Protein AF-A0A958IQD5-F1 (afdb_monomer_lite)

Sequence (411 aa):
MDSTYNYLHEAATTQFLLLPAELNAGKANRALKASDVPFLVVQSHDAEGTNHYYLFEKFDALEALYEASSDTPLPEVLQLARRAPLKVLDAFTPVAEAPAQCMVLDDGLTIRFYDRSLPPGDQRHGEATRGGEGILGEPDMPSQYALTASFPDRVQLAQTYSLYVGITADEYAQGGATLLLEEKLEAGSEVEVMVVARKGFELEGSHEKTLVFLPSGEPQPLQFKLTATDPGRGDIRVYAYHLGQPLGAITLKPEVQPPDRAAFPAVDAQHRQGIERISLHQPDLTLIILEERKGTRLNFKMFLTGRNPELELNYKRFDSPEIRRDPTAFITEFYHQVEKLSTRKPYNPEITAQRLAAMGARLYNELFPDDLRQLLWRLQDQITSVLIQADEPWIPWEMCRLVGRENGRVV

pLDDT: mean 73.74, std 16.87, range [24.02, 93.12]

Radius of gyration: 26.47 Å; chains: 1; bounding box: 74×44×76 Å

Secondary structure (DSSP, 8-state):
---S-SBHHHH-B--EEEEETTSBHHHHHHHHHH--SSEEEEEEE-TT--EEEEEEEHHHHHHHHHHS-TTSBHHHHTTGGGSPPBEEEETTSBTTTS-SEEEEEETTEEEEEEETTS-TTS-S---------------S--S-EEEEEE--SEEETT-EEEEEEEEESSS--TTSEEEEE-S-PPTT-EEEEEEEEEESEEEES-SEEEEEP-TTS-PPPEEEEEEE-SSEE-EEEEEEEETTEEEEEEEE--EEEPTTS----------------------SEEEEEEEEEETTEEEEEEEEEES-GGG--TTEEEEPPPB-S-HHHHHHHHHHHHHHHHT-SS--HHHHHHHHHHHHHHHHHHHS-HHHHHHHHHHGGG-S-EEEEES-SSS-GGGPPP--EETTEE-

Structure (mmCIF, N/CA/C/O backbone):
data_AF-A0A958IQD5-F1
#
_entry.id   AF-A0A958IQD5-F1
#
loop_
_atom_site.group_PDB
_atom_site.id
_atom_site.type_symbol
_atom_site.label_atom_id
_atom_site.label_alt_id
_atom_site.label_comp_id
_atom_site.label_asym_id
_atom_site.label_entity_id
_atom_site.label_seq_id
_atom_site.pdbx_PDB_ins_code
_atom_site.Cartn_x
_atom_site.Cartn_y
_atom_site.Cartn_z
_atom_site.occupancy
_atom_site.B_iso_or_equiv
_atom_site.auth_seq_id
_atom_site.auth_comp_id
_atom_site.auth_asym_id
_atom_site.auth_atom_id
_atom_site.pdbx_PDB_model_num
ATOM 1 N N . MET A 1 1 ? -18.148 -23.064 35.507 1.00 42.50 1 MET A N 1
ATOM 2 C CA . MET A 1 1 ? -17.552 -23.400 34.200 1.00 42.50 1 MET A CA 1
ATOM 3 C C . MET A 1 1 ? -16.228 -22.680 34.170 1.00 42.50 1 MET A C 1
ATOM 5 O O . MET A 1 1 ? -16.220 -21.495 34.483 1.00 42.50 1 MET A O 1
ATOM 9 N N . ASP A 1 2 ? -15.139 -23.409 33.963 1.00 38.00 2 ASP A N 1
ATOM 10 C CA . ASP A 1 2 ? -13.795 -22.901 34.240 1.00 38.00 2 ASP A CA 1
ATOM 11 C C . ASP A 1 2 ? -13.393 -21.812 33.242 1.00 38.00 2 ASP A C 1
ATOM 13 O O . ASP A 1 2 ? -13.434 -22.019 32.027 1.00 38.00 2 ASP A O 1
ATOM 17 N N . SER A 1 3 ? -13.029 -20.636 33.761 1.00 46.56 3 SER A N 1
ATOM 18 C CA . SER A 1 3 ? -12.578 -19.522 32.929 1.00 46.56 3 SER A CA 1
ATOM 19 C C . SER A 1 3 ? -11.212 -19.869 32.353 1.00 46.56 3 SER A C 1
ATOM 21 O O . SER A 1 3 ? -10.218 -19.894 33.072 1.00 46.56 3 SER A O 1
ATOM 23 N N . THR A 1 4 ? -11.170 -20.154 31.052 1.00 63.31 4 THR A N 1
ATOM 24 C CA . THR A 1 4 ? -9.912 -20.392 30.316 1.00 63.31 4 THR A CA 1
ATOM 25 C C . THR A 1 4 ? -9.156 -19.077 30.056 1.00 63.31 4 THR A C 1
ATOM 27 O O . THR A 1 4 ? -7.999 -19.095 29.650 1.00 63.31 4 THR A O 1
ATOM 30 N N . TYR A 1 5 ? -9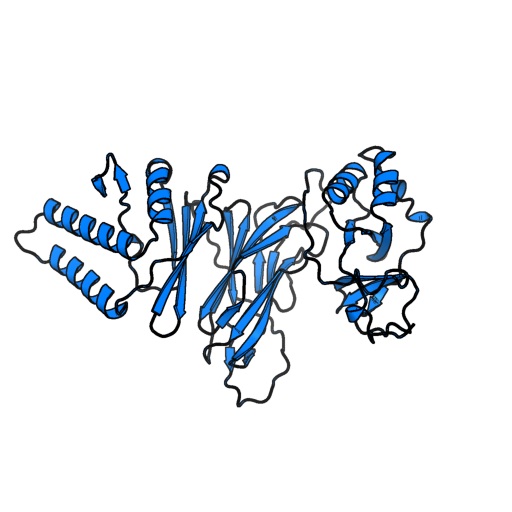.806 -17.945 30.339 1.00 71.50 5 TYR A N 1
ATOM 31 C CA . TYR A 1 5 ? -9.329 -16.585 30.123 1.00 71.50 5 TYR A CA 1
ATOM 32 C C . TYR A 1 5 ? -9.237 -15.832 31.452 1.00 71.50 5 TYR A C 1
ATOM 34 O O . TYR A 1 5 ? -10.125 -15.952 32.305 1.00 71.50 5 TYR A O 1
ATOM 42 N N . ASN A 1 6 ? -8.179 -15.044 31.614 1.00 80.12 6 ASN A N 1
ATOM 43 C CA . ASN A 1 6 ? -7.946 -14.181 32.767 1.00 80.12 6 ASN A CA 1
ATOM 44 C C . ASN A 1 6 ? -8.457 -12.756 32.508 1.00 80.12 6 ASN A C 1
ATOM 46 O O . ASN A 1 6 ? -9.046 -12.149 33.406 1.00 80.12 6 ASN A O 1
ATOM 50 N N . TYR A 1 7 ? -8.293 -12.244 31.282 1.00 82.50 7 TYR A N 1
ATOM 51 C CA . TYR A 1 7 ? -8.539 -10.839 30.933 1.00 82.50 7 TYR A CA 1
ATOM 52 C C . TYR A 1 7 ? -9.535 -10.656 29.784 1.00 82.50 7 TYR A C 1
ATOM 54 O O . TYR A 1 7 ? -9.674 -11.520 28.919 1.00 82.50 7 TYR A O 1
ATOM 62 N N . LEU A 1 8 ? -10.229 -9.511 29.765 1.00 78.69 8 LEU A N 1
ATOM 63 C CA . LEU A 1 8 ? -11.266 -9.224 28.771 1.00 78.69 8 LEU A CA 1
ATOM 64 C C . LEU A 1 8 ? -10.763 -9.304 27.328 1.00 78.69 8 LEU A C 1
ATOM 66 O O . LEU A 1 8 ? -11.477 -9.844 26.489 1.00 78.69 8 LEU A O 1
ATOM 70 N N . HIS A 1 9 ? -9.546 -8.848 27.026 1.00 76.19 9 HIS A N 1
ATOM 71 C CA . HIS A 1 9 ? -9.012 -8.957 25.666 1.00 76.19 9 HIS A CA 1
ATOM 72 C C . HIS A 1 9 ? -8.910 -10.409 25.166 1.00 76.19 9 HIS A C 1
ATOM 74 O O . HIS A 1 9 ? -9.067 -10.640 23.970 1.00 76.19 9 HIS A O 1
ATOM 80 N N . GLU A 1 10 ? -8.685 -11.387 26.046 1.00 74.31 10 GLU A N 1
ATOM 81 C CA . GLU A 1 10 ? -8.579 -12.806 25.677 1.00 74.31 10 GLU A CA 1
ATOM 82 C C . GLU A 1 10 ? -9.953 -13.438 25.379 1.00 74.31 10 GLU A C 1
ATOM 84 O O . GLU A 1 10 ? -10.031 -14.388 24.604 1.00 74.31 10 GLU A O 1
ATOM 89 N N . ALA A 1 11 ? -11.025 -12.903 25.980 1.00 78.06 11 ALA A N 1
ATOM 90 C CA . ALA A 1 11 ? -12.388 -13.448 25.931 1.00 78.06 11 ALA A CA 1
ATOM 91 C C . ALA A 1 11 ? -13.384 -12.621 25.088 1.00 78.06 11 ALA A C 1
ATOM 93 O O . ALA A 1 11 ? -14.525 -13.041 24.894 1.00 78.06 11 ALA A O 1
ATOM 94 N N . ALA A 1 12 ? -13.004 -11.425 24.638 1.00 79.00 12 ALA A N 1
ATOM 95 C CA . ALA A 1 12 ? -13.857 -10.526 23.863 1.00 79.00 12 ALA A CA 1
ATOM 96 C C . ALA A 1 12 ? -13.720 -10.772 22.349 1.00 79.00 12 ALA A C 1
ATOM 98 O O . ALA A 1 12 ? -12.642 -11.091 21.849 1.00 79.00 12 ALA A O 1
ATOM 99 N N . THR A 1 13 ? -14.811 -10.595 21.603 1.00 73.94 13 THR A N 1
ATOM 100 C CA . THR A 1 13 ? -14.889 -10.868 20.162 1.00 73.94 13 THR A CA 1
ATOM 101 C C . THR A 1 13 ? -14.826 -9.596 19.312 1.00 73.94 13 THR A C 1
ATOM 103 O O . THR A 1 13 ? -15.280 -8.523 19.711 1.00 73.94 13 THR A O 1
ATOM 106 N N . THR A 1 14 ? -14.271 -9.739 18.107 1.00 73.69 14 THR A N 1
ATOM 107 C CA . THR A 1 14 ? -14.247 -8.732 17.032 1.00 73.69 14 THR A CA 1
ATOM 108 C C . THR A 1 14 ? -15.341 -8.967 15.984 1.00 73.69 14 THR A C 1
ATOM 110 O O . THR A 1 14 ? -15.395 -8.264 14.981 1.00 73.69 14 THR A O 1
ATOM 113 N N . GLN A 1 15 ? -16.209 -9.967 16.173 1.00 77.31 15 GLN A N 1
ATOM 114 C CA . GLN A 1 15 ? -17.248 -10.343 15.211 1.00 77.31 15 GLN A CA 1
ATOM 115 C C . GLN A 1 15 ? -18.487 -9.431 15.287 1.00 77.31 15 GLN A C 1
ATOM 117 O O . GLN A 1 15 ? -1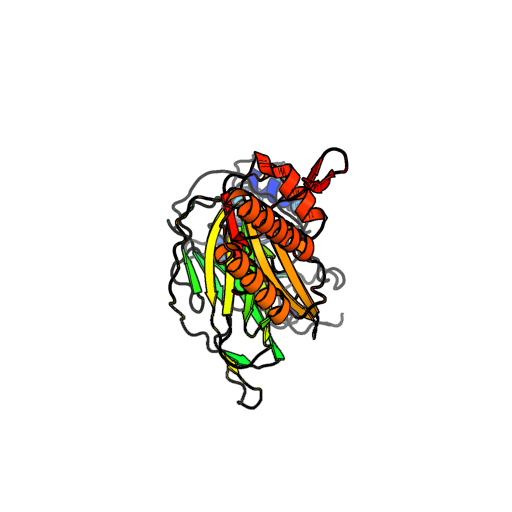9.607 -9.896 15.497 1.00 77.31 15 GLN A O 1
ATOM 122 N N . PHE A 1 16 ? -18.298 -8.125 15.103 1.00 80.00 16 PHE A N 1
ATOM 123 C CA . PHE A 1 16 ? -19.379 -7.142 15.066 1.00 80.00 16 PHE A CA 1
ATOM 124 C C . PHE A 1 16 ? -19.123 -6.045 14.030 1.00 80.00 16 PHE A C 1
ATOM 126 O O . PHE A 1 16 ? -17.986 -5.788 13.645 1.00 80.00 16 PHE A O 1
ATOM 133 N N . LEU A 1 17 ? -20.197 -5.391 13.593 1.00 76.00 17 LEU A N 1
ATOM 134 C CA . LEU A 1 17 ? -20.150 -4.160 12.812 1.00 76.00 17 LEU A CA 1
ATOM 135 C C . LEU A 1 17 ? -20.342 -2.990 13.774 1.00 76.00 17 LEU A C 1
ATOM 137 O O . LEU A 1 17 ? -21.310 -3.002 14.529 1.00 76.00 17 LEU A O 1
ATOM 141 N N . LEU A 1 18 ? -19.463 -1.990 13.749 1.00 81.31 18 LEU A N 1
ATOM 142 C CA . LEU A 1 18 ? -19.664 -0.742 14.486 1.00 81.31 18 LEU A CA 1
ATOM 143 C C . LEU A 1 18 ? -20.291 0.297 13.553 1.00 81.31 18 LEU A C 1
ATOM 145 O O . LEU A 1 18 ? -19.719 0.596 12.508 1.00 81.31 18 LEU A O 1
ATOM 149 N N . LEU A 1 19 ? -21.451 0.843 13.921 1.00 79.81 19 LEU A N 1
ATOM 150 C CA . LEU A 1 19 ? -22.130 1.901 13.171 1.00 79.81 19 LEU A CA 1
ATOM 151 C C . LEU A 1 19 ? -22.370 3.149 14.039 1.00 79.81 19 LEU A C 1
ATOM 153 O O . LEU A 1 19 ? -22.821 3.006 15.178 1.00 79.81 19 LEU A O 1
ATOM 157 N N . PRO A 1 20 ? -22.160 4.366 13.507 1.00 80.88 20 PRO A N 1
ATOM 158 C CA . PRO A 1 20 ? -22.627 5.586 14.152 1.00 80.88 20 PRO A CA 1
ATOM 159 C C . PRO A 1 20 ? -24.160 5.635 14.235 1.00 80.88 20 PRO A C 1
ATOM 161 O O . PRO A 1 20 ? -24.872 5.258 13.298 1.00 80.88 20 PRO A O 1
ATOM 164 N N . ALA A 1 21 ? -24.670 6.149 15.352 1.00 82.81 21 ALA A N 1
ATOM 165 C CA . ALA A 1 21 ? -26.078 6.449 15.592 1.00 82.81 21 ALA A CA 1
ATOM 166 C C . ALA A 1 21 ? -26.627 7.498 14.607 1.00 82.81 21 ALA A C 1
ATOM 168 O O . ALA A 1 21 ? -27.822 7.574 14.356 1.00 82.81 21 ALA A O 1
ATOM 169 N N . GLU A 1 22 ? -25.765 8.298 14.001 1.00 82.69 22 GLU A N 1
ATOM 170 C CA . GLU A 1 22 ? -26.135 9.373 13.087 1.00 82.69 22 GLU A CA 1
ATOM 171 C C . GLU A 1 22 ? -26.540 8.843 11.694 1.00 82.69 22 GLU A C 1
ATOM 173 O O . GLU A 1 22 ? -27.061 9.591 10.865 1.00 82.69 22 GLU A O 1
ATOM 178 N N . LEU A 1 23 ? -26.346 7.543 11.425 1.00 76.81 23 LEU A N 1
ATOM 179 C CA . LEU A 1 23 ? -26.810 6.900 10.197 1.00 76.81 23 LEU A CA 1
ATOM 180 C C . LEU A 1 23 ? -28.339 6.789 10.127 1.00 76.81 23 LEU A C 1
ATOM 182 O O . LEU A 1 23 ? -29.050 6.701 11.128 1.00 76.81 23 LEU A O 1
ATOM 186 N N . ASN A 1 24 ? -28.848 6.714 8.897 1.00 87.94 24 ASN A N 1
ATOM 187 C CA . ASN A 1 24 ? -30.237 6.360 8.629 1.00 87.94 24 ASN A CA 1
ATOM 188 C C . ASN A 1 24 ? -30.405 4.848 8.409 1.00 87.94 24 ASN A C 1
ATOM 190 O O . ASN A 1 24 ? -29.448 4.120 8.114 1.00 87.94 24 ASN A O 1
ATOM 194 N N . ALA A 1 25 ? -31.645 4.376 8.529 1.00 84.19 25 ALA A N 1
ATOM 195 C CA . ALA A 1 25 ? -31.990 2.967 8.400 1.00 84.19 25 ALA A CA 1
ATOM 196 C C . ALA A 1 25 ? -31.537 2.372 7.058 1.00 84.19 25 ALA A C 1
ATOM 198 O O . ALA A 1 25 ? -31.062 1.243 7.007 1.00 84.19 25 ALA A O 1
ATOM 199 N N . GLY A 1 26 ? -31.630 3.132 5.965 1.00 71.62 26 GLY A N 1
ATOM 200 C CA . GLY A 1 26 ? -31.254 2.686 4.628 1.00 71.62 26 GLY A CA 1
ATOM 201 C C . GLY A 1 26 ? -29.759 2.392 4.496 1.00 71.62 26 GLY A C 1
ATOM 202 O O . GLY A 1 26 ? -29.394 1.357 3.933 1.00 71.62 26 GLY A O 1
ATOM 203 N N . LYS A 1 27 ? -28.890 3.266 5.024 1.00 73.06 27 LYS A N 1
ATOM 204 C CA . LYS A 1 27 ? -27.433 3.049 5.065 1.00 73.06 27 LYS A CA 1
ATOM 205 C C . LYS A 1 27 ? -27.080 1.904 6.018 1.00 73.06 27 LYS A C 1
ATOM 207 O O . LYS A 1 27 ? -26.382 0.980 5.605 1.00 73.06 27 LYS A O 1
ATOM 212 N N . ALA A 1 28 ? -27.641 1.892 7.229 1.00 73.94 28 ALA A N 1
ATOM 213 C CA . ALA A 1 28 ? -27.402 0.834 8.213 1.00 73.94 28 ALA A CA 1
ATOM 214 C C . ALA A 1 28 ? -27.844 -0.558 7.717 1.00 73.94 28 ALA A C 1
ATOM 216 O O . ALA A 1 28 ? -27.119 -1.533 7.887 1.00 73.94 28 ALA A O 1
ATOM 217 N N . ASN A 1 29 ? -28.987 -0.662 7.029 1.00 76.50 29 ASN A N 1
ATOM 218 C CA . ASN A 1 29 ? -29.483 -1.909 6.437 1.00 76.50 29 ASN A CA 1
ATOM 219 C C . ASN A 1 29 ? -28.570 -2.401 5.300 1.00 76.50 29 ASN A C 1
ATOM 221 O O . ASN A 1 29 ? -28.298 -3.599 5.208 1.00 76.50 29 ASN A O 1
ATOM 225 N N . ARG A 1 30 ? -28.048 -1.491 4.457 1.00 73.81 30 ARG A N 1
ATOM 226 C CA . ARG A 1 30 ? -27.048 -1.839 3.431 1.00 73.81 30 ARG A CA 1
ATOM 227 C C . ARG A 1 30 ? -25.773 -2.378 4.071 1.00 73.81 30 ARG A C 1
ATOM 229 O O . ARG A 1 30 ? -25.400 -3.504 3.753 1.00 73.81 30 ARG A O 1
ATOM 236 N N . ALA A 1 31 ? -25.179 -1.632 5.002 1.00 65.75 31 ALA A N 1
ATOM 237 C CA . ALA A 1 31 ? -23.960 -2.034 5.697 1.00 65.75 31 ALA A CA 1
ATOM 238 C C . ALA A 1 31 ? -24.148 -3.360 6.455 1.00 65.75 31 ALA A C 1
ATOM 240 O O . ALA A 1 31 ? -23.332 -4.260 6.320 1.00 65.75 31 ALA A O 1
ATOM 241 N N . LEU A 1 32 ? -25.259 -3.557 7.174 1.00 74.94 32 LEU A N 1
ATOM 242 C CA . LEU A 1 32 ? -25.494 -4.772 7.962 1.00 74.94 32 LEU A CA 1
ATOM 243 C C . LEU A 1 32 ? -25.794 -6.020 7.106 1.00 74.94 32 LEU A C 1
ATOM 245 O O . LEU A 1 32 ? -25.335 -7.121 7.427 1.00 74.94 32 LEU A O 1
ATOM 249 N N . LYS A 1 33 ? -26.512 -5.869 5.981 1.00 73.38 33 LYS A N 1
ATOM 250 C CA . LYS A 1 33 ? -26.662 -6.943 4.976 1.00 73.38 33 LYS A CA 1
ATOM 251 C C . LYS A 1 33 ? -25.330 -7.271 4.322 1.00 73.38 33 LYS A C 1
ATOM 253 O O . LYS A 1 33 ? -24.994 -8.449 4.181 1.00 73.38 33 LYS A O 1
ATOM 258 N N . ALA A 1 34 ? -24.570 -6.235 3.972 1.00 68.00 34 ALA A N 1
ATOM 259 C CA . ALA A 1 34 ? -23.218 -6.369 3.471 1.00 68.00 34 ALA A CA 1
ATOM 260 C C . ALA A 1 34 ? -22.254 -6.917 4.535 1.00 68.00 34 ALA A C 1
ATOM 262 O O . ALA A 1 34 ? -21.331 -7.583 4.128 1.00 68.00 34 ALA A O 1
ATOM 263 N N . SER A 1 35 ? -22.561 -6.831 5.837 1.00 71.44 35 SER A N 1
ATOM 264 C CA . SER A 1 35 ? -21.976 -7.440 7.060 1.00 71.44 35 SER A CA 1
ATOM 265 C C . SER A 1 35 ? -20.574 -8.088 6.998 1.00 71.44 35 SER A C 1
ATOM 267 O O . SER A 1 35 ? -19.606 -7.358 6.891 1.00 71.44 35 SER A O 1
ATOM 269 N N . ASP A 1 36 ? -20.365 -9.401 7.213 1.00 79.25 36 ASP A N 1
ATOM 270 C CA . ASP A 1 36 ? -21.351 -10.480 7.474 1.00 79.25 36 ASP A CA 1
ATOM 271 C C . ASP A 1 36 ? -21.582 -10.811 8.948 1.00 79.25 36 ASP A C 1
ATOM 273 O O . ASP A 1 36 ? -22.468 -11.602 9.264 1.00 79.25 36 ASP A O 1
ATOM 277 N N . VAL A 1 37 ? -20.767 -10.237 9.821 1.00 79.56 37 VAL A N 1
ATOM 278 C CA . VAL A 1 37 ? -20.667 -10.536 11.252 1.00 79.56 37 VAL A CA 1
ATOM 279 C C . VAL A 1 37 ? -22.028 -10.718 11.970 1.00 79.56 37 VAL A C 1
ATOM 281 O O . VAL A 1 37 ? -23.015 -10.078 11.603 1.00 79.56 37 VAL A O 1
ATOM 284 N N . PRO A 1 38 ? -22.107 -11.571 13.008 1.00 80.12 38 PRO A N 1
ATOM 285 C CA . PRO A 1 38 ? -23.352 -11.876 13.720 1.00 80.12 38 PRO A CA 1
ATOM 286 C C . PRO A 1 38 ? -23.928 -10.730 14.571 1.00 80.12 38 PRO A C 1
ATOM 288 O O . PRO A 1 38 ? -25.110 -10.789 14.908 1.00 80.12 38 PRO A O 1
ATOM 291 N N . PHE A 1 39 ? -23.152 -9.691 14.901 1.00 84.56 39 PHE A N 1
ATOM 292 C CA . PHE A 1 3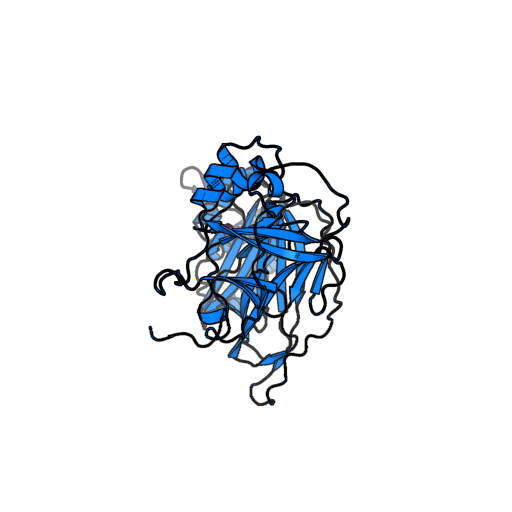9 ? -23.584 -8.619 15.809 1.00 84.56 39 PHE A CA 1
ATOM 293 C C . PHE A 1 39 ? -23.467 -7.219 15.200 1.00 84.56 39 PHE A C 1
ATOM 295 O O . PHE A 1 39 ? -22.532 -6.913 14.466 1.00 84.56 39 PHE A O 1
ATOM 302 N N . LEU A 1 40 ? -24.388 -6.334 15.565 1.00 86.62 40 LEU A N 1
ATOM 303 C CA . LEU A 1 40 ? -24.288 -4.897 15.329 1.00 86.62 40 LEU A CA 1
ATOM 304 C C . LEU A 1 40 ? -24.022 -4.201 16.667 1.00 86.62 40 LEU A C 1
ATOM 306 O O . LEU A 1 40 ? -24.753 -4.409 17.634 1.00 86.62 40 LEU A O 1
ATOM 310 N N . VAL A 1 41 ? -23.024 -3.324 16.704 1.00 85.19 41 VAL A N 1
ATOM 311 C CA . VAL A 1 41 ? -22.876 -2.310 17.746 1.00 85.19 41 VAL A CA 1
ATOM 312 C C . VAL A 1 41 ? -23.210 -0.952 17.147 1.00 85.19 41 VAL A C 1
ATOM 314 O O . VAL A 1 41 ? -22.688 -0.586 16.097 1.00 85.19 41 VAL A O 1
ATOM 317 N N . VAL A 1 42 ? -24.042 -0.181 17.841 1.00 85.56 42 VAL A N 1
ATOM 318 C CA . VAL A 1 42 ? -24.288 1.225 17.512 1.00 85.56 42 VAL A CA 1
ATOM 319 C C . VAL A 1 42 ? -23.591 2.120 18.527 1.00 85.56 42 VAL A C 1
ATOM 321 O O . VAL A 1 42 ? -23.773 1.934 19.730 1.00 85.56 42 VAL A O 1
ATOM 324 N N . GLN A 1 43 ? -22.804 3.078 18.044 1.00 86.25 43 GLN A N 1
ATOM 325 C CA . GLN A 1 43 ? -22.151 4.114 18.839 1.00 86.25 43 GLN A CA 1
ATOM 326 C C . GLN A 1 43 ? -22.964 5.405 18.758 1.00 86.25 43 GLN A C 1
ATOM 328 O O . GLN A 1 43 ? -23.171 5.937 17.676 1.00 86.25 43 GLN A O 1
ATOM 333 N N . SER A 1 44 ? -23.408 5.915 19.900 1.00 86.12 44 SER A N 1
ATOM 334 C CA . SER A 1 44 ? -23.980 7.255 20.052 1.00 86.12 44 SER A CA 1
ATOM 335 C C . SER A 1 44 ? -23.043 8.082 20.918 1.00 86.12 44 SER A C 1
ATOM 337 O O . SER A 1 44 ? -22.384 7.528 21.796 1.00 86.12 44 SER A O 1
ATOM 339 N N . HIS A 1 45 ? -23.042 9.397 20.746 1.00 84.00 45 HIS A N 1
ATOM 340 C CA . HIS A 1 45 ? -22.447 10.323 21.707 1.00 84.00 45 HIS A CA 1
ATOM 341 C C . HIS A 1 45 ? -23.548 11.078 22.470 1.00 84.00 45 HIS A C 1
ATOM 343 O O . HIS A 1 45 ? -24.676 11.194 21.981 1.00 84.00 45 HIS A O 1
ATOM 349 N N . ASP A 1 46 ? -23.250 11.546 23.682 1.00 81.56 46 ASP A N 1
ATOM 350 C CA . ASP A 1 46 ? -24.078 12.527 24.392 1.00 81.56 46 ASP A CA 1
ATOM 351 C C . ASP A 1 46 ? -23.616 13.972 24.106 1.00 81.56 46 ASP A C 1
ATOM 353 O O . ASP A 1 46 ? -22.652 14.214 23.378 1.00 81.56 46 ASP A O 1
ATOM 357 N N . ALA A 1 47 ? -24.312 14.957 24.682 1.00 73.62 47 ALA A N 1
ATOM 358 C CA . ALA A 1 47 ? -23.977 16.374 24.517 1.00 73.62 47 ALA A CA 1
ATOM 359 C C . ALA A 1 47 ? -22.661 16.798 25.209 1.00 73.62 47 ALA A C 1
ATOM 361 O O . ALA A 1 47 ? -22.205 17.921 24.998 1.00 73.62 47 ALA A O 1
ATOM 362 N N . GLU A 1 48 ? -22.065 15.929 26.030 1.00 72.19 48 GLU A N 1
ATOM 363 C CA . GLU A 1 48 ? -20.772 16.132 26.694 1.00 72.19 48 GLU A CA 1
ATOM 364 C C . GLU A 1 48 ? -19.624 15.427 25.936 1.00 72.19 48 GLU A C 1
ATOM 366 O O . GLU A 1 48 ? -18.457 15.594 26.289 1.00 72.19 48 GLU A O 1
ATOM 371 N N . GLY A 1 49 ? -19.937 14.693 24.857 1.00 71.56 49 GLY A N 1
ATOM 372 C CA . GLY A 1 49 ? -18.983 13.940 24.038 1.00 71.56 49 GLY A CA 1
ATOM 373 C C . GLY A 1 49 ? -18.712 12.515 24.536 1.00 71.56 49 GLY A C 1
ATOM 374 O O . GLY A 1 49 ? -17.799 11.856 24.039 1.00 71.56 49 GLY A O 1
ATOM 375 N N . THR A 1 50 ? -19.480 12.012 25.506 1.00 76.94 50 THR A N 1
ATOM 376 C CA . THR A 1 50 ? -19.313 10.657 26.044 1.00 76.94 50 THR A CA 1
ATOM 377 C C . THR A 1 50 ? -19.850 9.620 25.062 1.00 76.94 50 THR A C 1
ATOM 379 O O . THR A 1 50 ? -21.018 9.659 24.678 1.00 76.94 50 THR A O 1
ATOM 382 N N . ASN A 1 51 ? -19.022 8.637 24.705 1.00 79.81 51 ASN A N 1
ATOM 383 C CA . ASN A 1 51 ? -19.437 7.523 23.856 1.00 79.81 51 ASN A CA 1
ATOM 384 C C . ASN A 1 51 ? -20.323 6.512 24.608 1.00 79.81 51 ASN A C 1
ATOM 386 O O . ASN A 1 51 ? -20.022 6.064 25.718 1.00 79.81 51 ASN A O 1
ATOM 390 N N . HIS A 1 52 ? -21.404 6.100 23.954 1.00 86.81 52 HIS A N 1
ATOM 391 C CA . HIS A 1 52 ? -22.371 5.107 24.401 1.00 86.81 52 HIS A CA 1
ATOM 392 C C . HIS A 1 52 ? -22.527 4.022 23.335 1.00 86.81 52 HIS A C 1
ATOM 394 O O . HIS A 1 52 ? -22.851 4.318 22.187 1.00 86.81 52 HIS A O 1
ATOM 400 N N . TYR A 1 53 ? -22.347 2.759 23.721 1.00 88.31 53 TYR A N 1
ATOM 401 C CA . TYR A 1 53 ? -22.405 1.621 22.800 1.00 88.31 53 TYR A CA 1
ATOM 402 C C . TYR A 1 53 ? -23.636 0.759 23.065 1.00 88.31 53 TYR A C 1
ATOM 404 O O . TYR A 1 53 ? -23.957 0.480 24.217 1.00 88.31 53 TYR A O 1
ATOM 412 N N . TYR A 1 54 ? -24.301 0.288 22.014 1.00 91.06 54 TYR A N 1
ATOM 413 C CA . TYR A 1 54 ? -25.514 -0.527 22.109 1.00 91.06 54 TYR A CA 1
ATOM 414 C C . TYR A 1 54 ? -25.376 -1.779 21.241 1.00 91.06 54 TYR A C 1
ATOM 416 O O . TYR A 1 54 ? -25.169 -1.657 20.037 1.00 91.06 54 TYR A O 1
ATOM 424 N N . LEU A 1 55 ? -25.495 -2.968 21.840 1.00 91.06 55 LEU A N 1
ATOM 425 C CA . LEU A 1 55 ? -25.378 -4.256 21.144 1.00 91.06 55 LEU A CA 1
ATOM 426 C C . LEU A 1 55 ? -26.733 -4.754 20.622 1.00 91.06 55 LEU A C 1
ATOM 428 O O . LEU A 1 55 ? -27.762 -4.648 21.300 1.00 91.06 55 LEU A O 1
ATOM 432 N N . PHE A 1 56 ? -26.698 -5.352 19.436 1.00 90.69 56 PHE A N 1
ATOM 433 C CA . PHE A 1 56 ? -27.808 -6.019 18.770 1.00 90.69 56 PHE A CA 1
ATOM 434 C C . PHE A 1 56 ? -27.314 -7.295 18.093 1.00 90.69 56 PHE A C 1
ATOM 436 O O . PHE A 1 56 ? -26.225 -7.320 17.518 1.00 90.69 56 PHE A O 1
ATOM 443 N N . GLU A 1 57 ? -28.144 -8.333 18.080 1.00 89.50 57 GLU A N 1
ATOM 444 C CA . GLU A 1 57 ? -27.971 -9.416 17.118 1.00 89.50 57 GLU A CA 1
ATOM 445 C C . GLU A 1 57 ? -28.314 -8.900 15.716 1.00 89.50 57 GLU A C 1
ATOM 447 O O . GLU A 1 57 ? -29.237 -8.100 15.530 1.00 89.50 57 GLU A O 1
ATOM 452 N N . LYS A 1 58 ? -27.568 -9.352 14.704 1.00 87.00 58 LYS A N 1
ATOM 453 C CA . LYS A 1 58 ? -27.773 -8.931 13.313 1.00 87.00 58 LYS A CA 1
ATOM 454 C C . LYS A 1 58 ? -29.185 -9.232 12.813 1.00 87.00 58 LYS A C 1
ATOM 456 O O . LYS A 1 58 ? -29.699 -8.465 12.006 1.00 87.00 58 LYS A O 1
ATOM 461 N N . PHE A 1 59 ? -29.802 -10.322 13.269 1.00 84.56 59 PHE A N 1
ATOM 462 C CA . PHE A 1 59 ? -31.162 -10.684 12.871 1.00 84.56 59 PHE A CA 1
ATOM 463 C C . PHE A 1 59 ? -32.180 -9.639 13.356 1.00 84.56 59 PHE A C 1
ATOM 465 O O . PHE A 1 59 ? -32.821 -9.002 12.523 1.00 84.56 59 PHE A O 1
ATOM 472 N N . ASP A 1 60 ? -32.230 -9.378 14.666 1.00 89.62 60 ASP A N 1
ATOM 473 C CA . ASP A 1 60 ? -33.099 -8.368 15.289 1.00 89.62 60 ASP A CA 1
ATOM 474 C C . ASP A 1 60 ? -32.900 -6.971 14.682 1.00 89.62 60 ASP A C 1
ATOM 476 O O . ASP A 1 60 ? -33.857 -6.245 14.404 1.00 89.62 60 ASP A O 1
ATOM 480 N N . ALA A 1 61 ? -31.641 -6.581 14.455 1.00 90.88 61 ALA A N 1
ATOM 481 C CA . ALA A 1 61 ? -31.325 -5.300 13.839 1.00 90.88 61 ALA A CA 1
ATOM 482 C C . ALA A 1 61 ? -31.809 -5.231 12.382 1.00 90.88 61 ALA A C 1
ATOM 484 O O . ALA A 1 61 ? -32.362 -4.210 11.980 1.00 90.88 61 ALA A O 1
ATOM 485 N N . LEU A 1 62 ? -31.651 -6.299 11.589 1.00 87.31 62 LEU A N 1
ATOM 486 C CA . LEU A 1 62 ? -32.162 -6.352 10.215 1.00 87.31 62 LEU A CA 1
ATOM 487 C C . LEU A 1 62 ? -33.692 -6.361 10.144 1.00 87.31 62 LEU A C 1
ATOM 489 O O . LEU A 1 62 ? -34.230 -5.784 9.201 1.00 87.31 62 LEU A O 1
ATOM 493 N N . GLU A 1 63 ? -34.378 -6.979 11.107 1.00 89.25 63 GLU A N 1
ATOM 494 C CA . GLU A 1 63 ? -35.842 -6.959 11.214 1.00 89.25 63 GLU A CA 1
ATOM 495 C C . GLU A 1 63 ? -36.341 -5.529 11.471 1.00 89.25 63 GLU A C 1
ATOM 497 O O . GLU A 1 63 ? -37.086 -4.981 10.656 1.00 89.25 63 GLU A O 1
ATOM 502 N N . ALA A 1 64 ? -35.819 -4.858 12.505 1.00 89.06 64 ALA A N 1
ATOM 503 C CA . ALA A 1 64 ? -36.149 -3.460 12.796 1.00 89.06 64 ALA A CA 1
ATOM 504 C C . ALA A 1 64 ? -35.826 -2.515 11.615 1.00 89.06 64 ALA A C 1
ATOM 506 O O . ALA A 1 64 ? -36.615 -1.635 11.268 1.00 89.06 64 ALA A O 1
ATOM 507 N N . LEU A 1 65 ? -34.687 -2.725 10.947 1.00 88.56 65 LEU A N 1
ATOM 508 C CA . LEU A 1 65 ? -34.261 -1.960 9.767 1.00 88.56 65 LEU A CA 1
ATOM 509 C C . LEU A 1 65 ? -35.050 -2.279 8.484 1.00 88.56 65 LEU A C 1
ATOM 511 O O . LEU A 1 65 ? -34.896 -1.561 7.493 1.00 88.56 65 LEU A O 1
ATOM 515 N N . TYR A 1 66 ? -35.839 -3.356 8.456 1.00 84.56 66 TYR A N 1
ATOM 516 C CA . TYR A 1 66 ? -36.702 -3.715 7.327 1.00 84.56 66 TYR A CA 1
ATOM 517 C C . TYR A 1 66 ? -38.082 -3.052 7.421 1.00 84.56 66 TYR A C 1
ATOM 519 O O . TYR A 1 66 ? -38.639 -2.674 6.392 1.00 84.56 66 TYR A O 1
ATOM 527 N N . GLU A 1 67 ? -38.612 -2.875 8.634 1.00 82.44 67 GLU A N 1
ATOM 528 C CA . GLU A 1 67 ? -39.893 -2.189 8.865 1.00 82.44 67 GLU A CA 1
ATOM 529 C C . GLU A 1 67 ? -39.787 -0.654 8.777 1.00 82.44 67 GLU A C 1
ATOM 531 O O . GLU A 1 67 ? -40.781 0.030 8.521 1.00 82.44 67 GLU A O 1
ATOM 536 N N . ALA A 1 68 ? -38.588 -0.099 8.975 1.00 87.44 68 ALA A N 1
ATOM 537 C CA . ALA A 1 68 ? -38.336 1.339 8.953 1.00 87.44 68 ALA A CA 1
ATOM 538 C C . ALA A 1 68 ? -38.249 1.944 7.537 1.00 87.44 68 ALA A C 1
ATOM 540 O O . ALA A 1 68 ? -37.810 1.307 6.577 1.00 87.44 68 ALA A O 1
ATOM 541 N N . SER A 1 69 ? -38.581 3.236 7.418 1.00 89.19 69 SER A N 1
ATOM 542 C CA . SER A 1 69 ? -38.261 4.007 6.210 1.00 89.19 69 SER A CA 1
ATOM 543 C C . SER A 1 69 ? -36.747 4.189 6.091 1.00 89.19 69 SER A C 1
ATOM 545 O O . SER A 1 69 ? -36.062 4.367 7.094 1.00 89.19 69 SER A O 1
ATOM 547 N N . SER A 1 70 ? -36.216 4.207 4.864 1.00 82.94 70 SER A N 1
ATOM 548 C CA . SER A 1 70 ? -34.767 4.324 4.622 1.00 82.94 70 SER A CA 1
ATOM 549 C C . SER A 1 70 ? -34.141 5.596 5.207 1.00 82.94 70 SER A C 1
ATOM 551 O O . SER A 1 70 ? -32.957 5.581 5.532 1.00 82.94 70 SER A O 1
ATOM 553 N N . ASP A 1 71 ? -34.926 6.658 5.384 1.00 88.88 71 ASP A N 1
ATOM 554 C CA . ASP A 1 71 ? -34.465 7.936 5.936 1.00 88.88 71 ASP A CA 1
ATOM 555 C C . ASP A 1 71 ? -34.676 8.067 7.457 1.00 88.88 71 ASP A C 1
ATOM 557 O O . ASP A 1 71 ? -34.248 9.058 8.045 1.00 88.88 71 ASP A O 1
ATOM 561 N N . THR A 1 72 ? -35.307 7.087 8.120 1.00 87.19 72 THR A N 1
ATOM 562 C CA . THR A 1 72 ? -35.509 7.123 9.579 1.00 87.19 72 THR A CA 1
ATOM 563 C C . THR A 1 72 ? -34.157 7.018 10.307 1.00 87.19 72 THR A C 1
ATOM 565 O O . THR A 1 72 ? -33.371 6.125 9.971 1.00 87.19 72 THR A O 1
ATOM 568 N N . PRO A 1 73 ? -33.860 7.875 11.306 1.00 90.25 73 PRO A N 1
ATOM 569 C CA . PRO A 1 73 ? -32.621 7.799 12.081 1.00 90.25 73 PRO A CA 1
ATOM 570 C C . PRO A 1 73 ? -32.475 6.473 12.837 1.00 90.25 73 PRO A C 1
ATOM 572 O O . PRO A 1 73 ? -33.425 5.985 13.456 1.00 90.25 73 PRO A O 1
ATOM 575 N N . LEU A 1 74 ? -31.266 5.912 12.848 1.00 86.25 74 LEU A N 1
ATOM 576 C CA . LEU A 1 74 ? -30.959 4.636 13.499 1.00 86.25 74 LEU A CA 1
ATOM 577 C C . LEU A 1 74 ? -31.367 4.578 15.001 1.00 86.25 74 LEU A C 1
ATOM 579 O O . LEU A 1 74 ? -31.906 3.545 15.411 1.00 86.25 74 LEU A O 1
ATOM 583 N N . PRO A 1 75 ? -31.234 5.659 15.808 1.00 91.75 75 PRO A N 1
ATOM 584 C CA . PRO A 1 75 ? -31.714 5.744 17.186 1.00 91.75 75 PRO A CA 1
ATOM 585 C C . PRO A 1 75 ? -33.201 5.493 17.380 1.00 91.75 75 PRO A C 1
ATOM 587 O O . PRO A 1 75 ? -33.598 4.928 18.401 1.00 91.75 75 PRO A O 1
ATOM 590 N N . GLU A 1 76 ? -34.014 5.928 16.419 1.00 91.12 76 GLU A N 1
ATOM 591 C CA . GLU A 1 76 ? -35.464 5.781 16.454 1.00 91.12 76 GLU A CA 1
ATOM 592 C C . GLU A 1 76 ? -35.852 4.344 16.092 1.00 91.12 76 GLU A C 1
ATOM 594 O O . GLU A 1 76 ? -36.590 3.703 16.841 1.00 91.12 76 GLU A O 1
ATOM 599 N N . VAL A 1 77 ? -35.263 3.802 15.018 1.00 93.12 77 VAL A N 1
ATOM 600 C CA . VAL A 1 77 ? -35.501 2.423 14.555 1.00 93.12 77 VAL A CA 1
ATOM 601 C C . VAL A 1 77 ? -35.111 1.391 15.609 1.00 93.12 77 VAL A C 1
ATOM 603 O O . VAL A 1 77 ? -35.907 0.525 15.967 1.00 93.12 77 VAL A O 1
ATOM 606 N N . LEU A 1 78 ? -33.893 1.499 16.143 1.00 93.00 78 LEU A N 1
ATOM 607 C CA . LEU A 1 78 ? -33.364 0.569 17.143 1.00 93.00 78 LEU A CA 1
ATOM 608 C C . LEU A 1 78 ? -33.759 0.937 18.584 1.00 93.00 78 LEU A C 1
ATOM 610 O O . LEU A 1 78 ? -33.358 0.259 19.534 1.00 93.00 78 LEU A O 1
ATOM 614 N N . GLN A 1 79 ? -34.568 1.990 18.745 1.00 92.75 79 GLN A N 1
ATOM 615 C CA . GLN A 1 79 ? -35.129 2.462 20.011 1.00 92.75 79 GLN A CA 1
ATOM 616 C C . GLN A 1 79 ? -34.062 2.660 21.104 1.00 92.75 79 GLN A C 1
ATOM 618 O O . GLN A 1 79 ? -34.264 2.266 22.256 1.00 92.75 79 GLN A O 1
ATOM 623 N N . LEU A 1 80 ? -32.923 3.277 20.761 1.00 90.88 80 LEU A N 1
ATOM 624 C CA . LEU A 1 80 ? -31.760 3.404 21.658 1.00 90.88 80 LEU A CA 1
ATOM 625 C C . LEU A 1 80 ? -32.115 4.089 22.983 1.00 90.88 80 LEU A C 1
ATOM 627 O O . LEU A 1 80 ? -31.691 3.633 24.038 1.00 90.88 80 LEU A O 1
ATOM 631 N N . ALA A 1 81 ? -33.003 5.088 22.952 1.00 88.31 81 ALA A N 1
ATOM 632 C CA . ALA A 1 81 ? -33.513 5.776 24.143 1.00 88.31 81 ALA A CA 1
ATOM 633 C C . ALA A 1 81 ? -34.289 4.875 25.135 1.00 88.31 81 ALA A C 1
ATOM 635 O O . ALA A 1 81 ? -34.601 5.307 26.244 1.00 88.31 81 ALA A O 1
ATOM 636 N N . ARG A 1 82 ? -34.636 3.638 24.751 1.00 89.00 82 ARG A N 1
ATOM 637 C CA . ARG A 1 82 ? -35.275 2.623 25.611 1.00 89.00 82 ARG A CA 1
ATOM 638 C C . ARG A 1 82 ? -34.310 1.525 26.069 1.00 89.00 82 ARG A C 1
ATOM 640 O O . ARG A 1 82 ? -34.717 0.660 26.845 1.00 89.00 82 ARG A O 1
ATOM 647 N N . ARG A 1 83 ? -33.063 1.525 25.591 1.00 90.19 83 ARG A N 1
ATOM 648 C CA . ARG A 1 83 ? -32.028 0.545 25.941 1.00 90.19 83 ARG A CA 1
ATOM 649 C C . ARG A 1 83 ? -31.000 1.184 26.874 1.00 90.19 83 ARG A C 1
ATOM 651 O O . ARG A 1 83 ? -30.718 2.372 26.785 1.00 90.19 83 ARG A O 1
ATOM 658 N N . ALA A 1 84 ? -30.429 0.387 27.772 1.00 89.00 84 ALA A N 1
ATOM 659 C CA . ALA A 1 84 ? -29.247 0.808 28.514 1.00 89.00 84 ALA A CA 1
ATOM 660 C C . ALA A 1 84 ? -28.007 0.632 27.617 1.00 89.00 84 ALA A C 1
ATOM 662 O O . ALA A 1 84 ? -27.899 -0.417 26.972 1.00 89.00 84 ALA A O 1
ATOM 663 N N . PRO A 1 85 ? -27.076 1.600 27.566 1.00 91.69 85 PRO A N 1
ATOM 664 C CA . PRO A 1 85 ? -25.807 1.403 26.882 1.00 91.69 85 PRO A CA 1
ATOM 665 C C . PRO A 1 85 ? -24.956 0.357 27.613 1.00 91.69 85 PRO A C 1
ATOM 667 O O . PRO A 1 85 ? -25.047 0.181 28.834 1.00 91.69 85 PRO A O 1
ATOM 670 N N . LEU A 1 86 ? -24.100 -0.329 26.860 1.00 89.62 86 LEU A N 1
ATOM 671 C CA . LEU A 1 86 ? -23.077 -1.213 27.397 1.00 89.62 86 LEU A CA 1
ATOM 672 C C . LEU A 1 86 ? -22.137 -0.434 28.317 1.00 89.62 86 LEU A C 1
ATOM 674 O O . LEU A 1 86 ? -21.739 0.695 28.022 1.00 89.62 86 LEU A O 1
ATOM 678 N N . LYS A 1 87 ? -21.693 -1.088 29.392 1.00 89.31 87 LYS A N 1
ATOM 679 C CA . LYS A 1 87 ? -20.523 -0.606 30.125 1.00 89.31 87 LYS A CA 1
ATOM 680 C C . LYS A 1 87 ? -19.289 -0.716 29.240 1.00 89.31 87 LYS A C 1
ATOM 682 O O . LYS A 1 87 ? -19.110 -1.718 28.552 1.00 89.31 87 LYS A O 1
ATOM 687 N N . VAL A 1 88 ? -18.443 0.298 29.322 1.00 86.69 88 VAL A N 1
ATOM 688 C CA . VAL A 1 88 ? -17.134 0.355 28.678 1.00 86.69 88 VAL A CA 1
ATOM 689 C C . VAL A 1 88 ? -16.091 -0.039 29.721 1.00 86.69 88 VAL A C 1
ATOM 691 O O . VAL A 1 88 ? -16.118 0.489 30.833 1.00 86.69 88 VAL A O 1
ATOM 694 N N . LEU A 1 89 ? -15.230 -1.000 29.396 1.00 82.94 89 LEU A N 1
ATOM 695 C CA . LEU A 1 89 ? -14.178 -1.519 30.272 1.00 82.94 89 LEU A CA 1
ATOM 696 C C . LEU A 1 89 ? -12.844 -1.612 29.530 1.00 82.94 89 LEU A C 1
ATOM 698 O O . LEU A 1 89 ? -12.802 -1.656 28.305 1.00 82.94 89 LEU A O 1
ATOM 702 N N . ASP A 1 90 ? -11.764 -1.668 30.298 1.00 82.31 90 ASP A N 1
ATOM 703 C CA . ASP A 1 90 ? -10.400 -1.792 29.794 1.00 82.31 90 ASP A CA 1
ATOM 704 C C . ASP A 1 90 ? -10.053 -3.250 29.420 1.00 82.31 90 ASP A C 1
ATOM 706 O O . ASP A 1 90 ? -10.512 -4.195 30.074 1.00 82.31 90 ASP A O 1
ATOM 710 N N . ALA A 1 91 ? -9.224 -3.434 28.392 1.00 77.62 91 ALA A N 1
ATOM 711 C CA . ALA A 1 91 ? -8.725 -4.704 27.861 1.00 77.62 91 ALA A CA 1
ATOM 712 C C . ALA A 1 91 ? -8.064 -5.620 28.908 1.00 77.62 91 ALA A C 1
ATOM 714 O O . ALA A 1 91 ? -8.132 -6.853 28.794 1.00 77.62 91 ALA A O 1
ATOM 715 N N . PHE A 1 92 ? -7.470 -5.035 29.948 1.00 82.12 92 PHE A N 1
ATOM 716 C CA . PHE A 1 92 ? -6.819 -5.710 31.069 1.00 82.12 92 PHE A CA 1
ATOM 717 C C . PHE A 1 92 ? -7.727 -5.836 32.304 1.00 82.12 92 PHE A C 1
ATOM 719 O O . PHE A 1 92 ? -7.281 -6.295 33.358 1.00 82.12 92 PHE A O 1
ATOM 726 N N . THR A 1 93 ? -9.021 -5.514 32.193 1.00 84.31 93 THR A N 1
ATOM 727 C CA . THR A 1 93 ? -10.002 -5.831 33.244 1.00 84.31 93 THR A CA 1
ATOM 728 C C . THR A 1 93 ? -10.172 -7.357 33.356 1.00 84.31 93 THR A C 1
ATOM 730 O O . THR A 1 93 ? -10.346 -8.026 32.328 1.00 84.31 93 THR A O 1
ATOM 733 N N . PRO A 1 94 ? -10.165 -7.948 34.567 1.00 85.88 94 PRO A N 1
ATOM 734 C CA . PRO A 1 94 ? -10.396 -9.380 34.741 1.00 85.88 94 PRO A CA 1
ATOM 735 C C . PRO A 1 94 ? -11.804 -9.821 34.307 1.00 85.88 94 PRO A C 1
ATOM 737 O O . PRO A 1 94 ? -12.806 -9.200 34.669 1.00 85.88 94 PRO A O 1
ATOM 740 N N . VAL A 1 95 ? -11.916 -10.963 33.617 1.00 85.06 95 VAL A N 1
ATOM 741 C CA . VAL A 1 95 ? -13.211 -11.506 33.126 1.00 85.06 95 VAL A CA 1
ATOM 742 C C . VAL A 1 95 ? -14.202 -11.799 34.269 1.00 85.06 95 VAL A C 1
ATOM 744 O O . VAL A 1 95 ? -15.422 -11.774 34.078 1.00 85.06 95 VAL A O 1
ATOM 747 N N . ALA A 1 96 ? -13.690 -12.051 35.477 1.00 85.56 96 ALA A N 1
ATOM 748 C CA . ALA A 1 96 ? -14.488 -12.254 36.686 1.00 85.56 96 ALA A CA 1
ATOM 749 C C . ALA A 1 96 ? -15.210 -10.977 37.165 1.00 85.56 96 ALA A C 1
ATOM 751 O O . ALA A 1 96 ? -16.293 -11.072 37.741 1.00 85.56 96 ALA A O 1
ATOM 752 N N . GLU A 1 97 ? -14.634 -9.801 36.908 1.00 86.19 97 GLU A N 1
ATOM 753 C CA . GLU A 1 97 ? -15.168 -8.492 37.314 1.00 86.19 97 GLU A CA 1
ATOM 754 C C . GLU A 1 97 ? -16.082 -7.881 36.238 1.00 86.19 97 GLU A C 1
ATOM 756 O O . GLU A 1 97 ? -16.898 -7.001 36.521 1.00 86.19 97 GLU A O 1
ATOM 761 N N . ALA A 1 98 ? -15.998 -8.392 35.007 1.00 86.88 98 ALA A N 1
ATOM 762 C CA . ALA A 1 98 ? -16.821 -7.956 33.892 1.00 86.88 98 ALA A CA 1
ATOM 763 C C . ALA A 1 98 ? -18.326 -8.283 34.080 1.00 86.88 98 ALA A C 1
ATOM 765 O O . ALA A 1 98 ? -18.685 -9.365 34.580 1.00 86.88 98 ALA A O 1
ATOM 766 N N . PRO A 1 99 ? -19.231 -7.380 33.641 1.00 89.19 99 PRO A N 1
ATOM 767 C CA . PRO A 1 99 ? -20.670 -7.633 33.565 1.00 89.19 99 PRO A CA 1
ATOM 768 C C . PRO A 1 99 ? -20.992 -8.706 32.510 1.00 89.19 99 PRO A C 1
ATOM 770 O O . PRO A 1 99 ? -20.110 -9.214 31.828 1.00 89.19 99 PRO A O 1
ATOM 773 N N . ALA A 1 100 ? -22.271 -9.063 32.364 1.00 86.12 100 ALA A N 1
ATOM 774 C CA . ALA A 1 100 ? -22.693 -10.052 31.366 1.00 86.12 100 ALA A CA 1
ATOM 775 C C . ALA A 1 100 ? -22.380 -9.624 29.920 1.00 86.12 100 ALA A C 1
ATOM 777 O O . ALA A 1 100 ? -22.012 -10.480 29.125 1.00 86.12 100 ALA A O 1
ATOM 778 N N . GLN A 1 101 ? -22.490 -8.324 29.619 1.00 88.56 101 GLN A N 1
ATOM 779 C CA . GLN A 1 101 ? -22.137 -7.708 28.339 1.00 88.56 101 GLN A CA 1
ATOM 780 C C . GLN A 1 101 ? -21.383 -6.390 28.580 1.00 88.56 101 GLN A C 1
ATOM 782 O O . GLN A 1 101 ? -21.820 -5.573 29.400 1.00 88.56 101 GLN A O 1
ATOM 787 N N . CYS A 1 102 ? -20.277 -6.163 27.872 1.00 87.12 102 CYS A N 1
ATOM 788 C CA . CYS A 1 102 ? -19.546 -4.890 27.873 1.00 87.12 102 CYS A CA 1
ATOM 789 C C . CYS A 1 102 ? -18.810 -4.630 26.553 1.00 87.12 102 CYS A C 1
ATOM 791 O O . CYS A 1 102 ? -18.444 -5.555 25.830 1.00 87.12 102 CYS A O 1
ATOM 793 N N . MET A 1 103 ? -18.566 -3.350 26.275 1.00 86.38 103 MET A N 1
ATOM 794 C CA . MET A 1 103 ? -17.572 -2.919 25.298 1.00 86.38 103 MET A CA 1
ATOM 795 C C . MET A 1 103 ? -16.184 -2.927 25.951 1.00 86.38 103 MET A C 1
ATOM 797 O O . MET A 1 103 ? -16.059 -2.601 27.134 1.00 86.38 103 MET A O 1
ATOM 801 N N . VAL A 1 104 ? -15.158 -3.295 25.189 1.00 77.50 104 VAL A N 1
ATOM 802 C CA . VAL A 1 104 ? -13.767 -3.416 25.636 1.00 77.50 104 VAL A CA 1
ATOM 803 C C . VAL A 1 104 ? -12.883 -2.483 24.809 1.00 77.50 104 VAL A C 1
ATOM 805 O O . VAL A 1 104 ? -12.802 -2.616 23.582 1.00 77.50 104 VAL A O 1
ATOM 808 N N . LEU A 1 105 ? -12.228 -1.545 25.495 1.00 73.25 105 LEU A N 1
ATOM 809 C CA . LEU A 1 105 ? -11.243 -0.631 24.920 1.00 73.25 105 LEU A CA 1
ATOM 810 C C . LEU A 1 105 ? -9.821 -1.068 25.268 1.00 73.25 105 LEU A C 1
ATOM 812 O O . LEU A 1 105 ? -9.608 -1.642 26.331 1.00 73.25 105 LEU A O 1
ATOM 816 N N . ASP A 1 106 ? -8.860 -0.732 24.417 1.00 58.88 106 ASP A N 1
ATOM 817 C CA . ASP A 1 106 ? -7.420 -0.857 24.681 1.00 58.88 106 ASP A CA 1
ATOM 818 C C . ASP A 1 106 ? -6.793 0.522 24.424 1.00 58.88 106 ASP A C 1
ATOM 820 O O . ASP A 1 106 ? -7.015 1.092 23.355 1.00 58.88 106 ASP A O 1
ATOM 824 N N . ASP A 1 107 ? -6.139 1.120 25.426 1.00 52.53 107 ASP A N 1
ATOM 825 C CA . ASP A 1 107 ? -5.649 2.516 25.410 1.00 52.53 107 ASP A CA 1
ATOM 826 C C . ASP A 1 107 ? -6.662 3.560 24.863 1.00 52.53 107 ASP A C 1
ATOM 828 O O . ASP A 1 107 ? -6.310 4.558 24.235 1.00 52.53 107 ASP A O 1
ATOM 832 N N . GLY A 1 108 ? -7.958 3.343 25.122 1.00 45.81 108 GLY A N 1
ATOM 833 C CA . GLY A 1 108 ? -9.058 4.219 24.692 1.00 45.81 108 GLY A CA 1
ATOM 834 C C . GLY A 1 108 ? -9.637 3.919 23.302 1.00 45.81 108 GLY A C 1
ATOM 835 O O . GLY A 1 108 ? -10.730 4.395 22.995 1.00 45.81 108 GLY A O 1
ATOM 836 N N . LEU A 1 109 ? -8.981 3.079 22.498 1.00 46.19 109 LEU A N 1
ATOM 837 C CA . LEU A 1 109 ? -9.472 2.632 21.192 1.00 46.19 109 LEU A CA 1
ATOM 838 C C . LEU A 1 109 ? -10.524 1.528 21.359 1.00 46.19 109 LEU A C 1
ATOM 840 O O . LEU A 1 109 ? -10.374 0.639 22.195 1.00 46.19 109 LEU A O 1
ATOM 844 N N . THR A 1 110 ? -11.583 1.539 20.545 1.00 51.38 110 THR A N 1
ATOM 845 C CA . THR A 1 110 ? -12.666 0.536 20.627 1.00 51.38 110 THR A CA 1
ATOM 846 C C . THR A 1 110 ? -12.328 -0.703 19.809 1.00 51.38 110 THR A C 1
ATOM 848 O O . THR A 1 110 ? -12.315 -0.639 18.583 1.00 51.38 110 THR A O 1
ATOM 851 N N . ILE A 1 111 ? -12.060 -1.838 20.471 1.00 55.78 111 ILE A N 1
ATOM 852 C CA . ILE A 1 111 ? -11.501 -3.020 19.787 1.00 55.78 111 ILE A CA 1
ATOM 853 C C . ILE A 1 111 ? -12.425 -4.245 19.832 1.00 55.78 111 ILE A C 1
ATOM 855 O O . ILE A 1 111 ? -12.483 -4.981 18.846 1.00 55.78 111 ILE A O 1
ATOM 859 N N . ARG A 1 112 ? -13.117 -4.528 20.947 1.00 76.12 112 ARG A N 1
ATOM 860 C CA . ARG A 1 112 ? -13.860 -5.800 21.130 1.00 76.12 112 ARG A CA 1
ATOM 861 C C . ARG A 1 112 ? -15.124 -5.609 21.962 1.00 76.12 112 ARG A C 1
ATOM 863 O O . ARG A 1 112 ? -15.139 -4.756 22.839 1.00 76.12 112 ARG A O 1
ATOM 870 N N . PHE A 1 113 ? -16.138 -6.456 21.787 1.00 83.12 113 PHE A N 1
ATOM 871 C CA . PHE A 1 113 ? -17.204 -6.601 22.790 1.00 83.12 113 PHE A CA 1
ATOM 872 C C . PHE A 1 113 ? -17.113 -7.970 23.470 1.00 83.12 113 PHE A C 1
ATOM 874 O O . PHE A 1 113 ? -16.696 -8.957 22.866 1.00 83.12 113 PHE A O 1
ATOM 881 N N . TYR A 1 114 ? -17.492 -8.036 24.740 1.00 84.44 114 TYR A N 1
ATOM 882 C CA . TYR A 1 114 ? -17.562 -9.272 25.511 1.00 84.44 114 TYR A CA 1
ATOM 883 C C . TYR A 1 114 ? -19.016 -9.568 25.872 1.00 84.44 114 TYR A C 1
ATOM 885 O O . TYR A 1 114 ? -19.737 -8.678 26.324 1.00 84.44 114 TYR A O 1
ATOM 893 N N . ASP A 1 115 ? -19.422 -10.827 25.705 1.00 85.06 115 ASP A N 1
ATOM 894 C CA . ASP A 1 115 ? -20.711 -11.357 26.142 1.00 85.06 115 ASP A CA 1
ATOM 895 C C . ASP A 1 115 ? -20.509 -12.755 26.747 1.00 85.06 115 ASP A C 1
ATOM 897 O O . ASP A 1 115 ? -19.997 -13.668 26.097 1.00 85.06 115 ASP A O 1
ATOM 901 N N . ARG A 1 116 ? -20.913 -12.917 28.012 1.00 82.62 116 ARG A N 1
ATOM 902 C CA . ARG A 1 116 ? -20.759 -14.156 28.795 1.00 82.62 116 ARG A CA 1
ATOM 903 C C . ARG A 1 116 ? -21.666 -15.302 28.312 1.00 82.62 116 ARG A C 1
ATOM 905 O O . ARG A 1 116 ? -21.465 -16.439 28.734 1.00 82.62 116 ARG A O 1
ATOM 912 N N . SER A 1 117 ? -22.677 -15.023 27.490 1.00 77.62 117 SER A N 1
ATOM 913 C CA . SER A 1 117 ? -23.590 -16.031 26.937 1.00 77.62 117 SER A CA 1
ATOM 914 C C . SER A 1 117 ? -23.036 -16.750 25.702 1.00 77.62 117 SER A C 1
ATOM 916 O O . SER A 1 117 ? -23.484 -17.857 25.397 1.00 77.62 117 SER A O 1
ATOM 918 N N . LEU A 1 118 ? -22.035 -16.171 25.028 1.00 75.06 118 LEU A N 1
ATOM 919 C CA . LEU A 1 118 ? -21.422 -16.769 23.844 1.00 75.06 118 LEU A CA 1
ATOM 920 C C . LEU A 1 118 ? -20.498 -17.937 24.233 1.00 75.06 118 LEU A C 1
ATOM 922 O O . LEU A 1 118 ? -19.687 -17.806 25.155 1.00 75.06 118 LEU A O 1
ATOM 926 N N . PRO A 1 119 ? -20.579 -19.092 23.547 1.00 56.16 119 PRO A N 1
ATOM 927 C CA . PRO A 1 119 ? -19.721 -20.228 23.852 1.00 56.16 119 PRO A CA 1
ATOM 928 C C . PRO A 1 119 ? -18.257 -19.924 23.476 1.00 56.16 119 PRO A C 1
ATOM 930 O O . PRO A 1 119 ? -18.007 -19.317 22.432 1.00 56.16 119 PRO A O 1
ATOM 933 N N . PRO A 1 120 ? -17.260 -20.442 24.224 1.00 50.75 120 PRO A N 1
ATOM 934 C CA . PRO A 1 120 ? -15.826 -20.228 23.954 1.00 50.75 120 PRO A CA 1
ATOM 935 C C . PRO A 1 120 ? -15.304 -20.925 22.672 1.00 50.75 120 PRO A C 1
ATOM 937 O O . PRO A 1 120 ? -14.108 -21.160 22.519 1.00 50.75 120 PRO A O 1
ATOM 940 N N . GLY A 1 121 ? -16.198 -21.299 21.749 1.00 42.03 121 GLY A N 1
ATOM 941 C CA . GLY A 1 121 ? -15.891 -21.871 20.435 1.00 42.03 121 GLY A CA 1
ATOM 942 C C . GLY A 1 121 ? -15.983 -20.869 19.277 1.00 42.03 121 GLY A C 1
ATOM 943 O O . GLY A 1 121 ? -15.204 -20.996 18.333 1.00 42.03 121 GLY A O 1
ATOM 944 N N . ASP A 1 122 ? -16.864 -19.863 19.370 1.00 43.19 122 ASP A N 1
ATOM 945 C CA . ASP A 1 122 ? -17.047 -18.831 18.329 1.00 43.19 122 ASP A CA 1
ATOM 946 C C . ASP A 1 122 ? -16.061 -17.657 18.467 1.00 43.19 122 ASP A C 1
ATOM 948 O O . ASP A 1 122 ? -15.915 -16.839 17.565 1.00 43.19 122 ASP A O 1
ATOM 952 N N . GLN A 1 123 ? -15.284 -17.625 19.553 1.00 46.94 123 GLN A N 1
ATOM 953 C CA . GLN A 1 123 ? -14.204 -16.658 19.808 1.00 46.94 123 GLN A CA 1
ATOM 954 C C . GLN A 1 123 ? -12.917 -16.954 19.004 1.00 46.94 123 GLN A C 1
ATOM 956 O O . GLN A 1 123 ? -11.823 -16.501 19.344 1.00 46.94 123 GLN A O 1
ATOM 961 N N . ARG A 1 124 ? -13.013 -17.744 17.927 1.00 33.12 124 ARG A N 1
ATOM 962 C CA . ARG A 1 124 ? -11.884 -18.000 17.024 1.00 33.12 124 ARG A CA 1
ATOM 963 C C . ARG A 1 124 ? -11.608 -16.767 16.174 1.00 33.12 124 ARG A C 1
ATOM 965 O O . ARG A 1 124 ? -12.537 -16.100 15.730 1.00 33.12 124 ARG A O 1
ATOM 972 N N . HIS A 1 125 ? -10.325 -16.509 15.915 1.00 36.84 125 HIS A N 1
ATOM 973 C CA . HIS A 1 125 ? -9.870 -15.479 14.981 1.00 36.84 125 HIS A CA 1
ATOM 974 C C . HIS A 1 125 ? -10.499 -15.706 13.597 1.00 36.84 125 HIS A C 1
ATOM 976 O O . HIS A 1 125 ? -10.024 -16.529 12.817 1.00 36.84 125 HIS A O 1
ATOM 982 N N . GLY A 1 126 ? -11.597 -15.002 13.330 1.00 25.77 126 GLY A N 1
ATOM 983 C CA . GLY A 1 126 ? -12.266 -14.966 12.041 1.00 25.77 126 GLY A CA 1
ATOM 984 C C . GLY A 1 126 ? -11.847 -13.709 11.299 1.00 25.77 126 GLY A C 1
ATOM 985 O O . GLY A 1 126 ? -12.042 -12.604 11.801 1.00 25.77 126 GLY A O 1
ATOM 986 N N . GLU A 1 127 ? -11.279 -13.887 10.111 1.00 28.88 127 GLU A N 1
ATOM 987 C CA . GLU A 1 127 ? -11.046 -12.808 9.154 1.00 28.88 127 GLU A CA 1
ATOM 988 C C . GLU A 1 127 ? -12.397 -12.148 8.824 1.00 28.88 127 GLU A C 1
ATOM 990 O O . GLU A 1 127 ? -13.288 -12.775 8.248 1.00 28.88 127 GLU A O 1
ATOM 995 N N . ALA A 1 128 ? -12.583 -10.895 9.246 1.00 27.55 128 ALA A N 1
ATOM 996 C CA . ALA A 1 128 ? -13.851 -10.193 9.087 1.00 27.55 128 ALA A CA 1
ATOM 997 C C . ALA A 1 128 ? -14.032 -9.747 7.629 1.00 27.55 128 ALA A C 1
ATOM 999 O O . ALA A 1 128 ? -13.301 -8.905 7.115 1.00 27.55 128 ALA A O 1
ATOM 1000 N N . THR A 1 129 ? -15.004 -10.356 6.951 1.00 26.44 129 THR A N 1
ATOM 1001 C CA . THR A 1 129 ? -15.322 -10.097 5.541 1.00 26.44 129 THR A CA 1
ATOM 1002 C C . THR A 1 129 ? -16.361 -8.982 5.392 1.00 26.44 129 THR A C 1
ATOM 1004 O O . THR A 1 129 ? -17.347 -9.005 6.128 1.00 26.44 129 THR A O 1
ATOM 1007 N N . ARG A 1 130 ? -16.218 -8.179 4.319 1.00 29.23 130 ARG A N 1
ATOM 1008 C CA . ARG A 1 130 ? -17.126 -7.124 3.796 1.00 29.23 130 ARG A CA 1
ATOM 1009 C C . ARG A 1 130 ? -17.138 -5.801 4.611 1.00 29.23 130 ARG A C 1
ATOM 1011 O O . ARG A 1 130 ? -16.726 -5.778 5.760 1.00 29.23 130 ARG A O 1
ATOM 1018 N N . GLY A 1 131 ? -17.590 -4.657 4.081 1.00 24.02 131 GLY A N 1
ATOM 1019 C CA . GLY A 1 131 ? -17.917 -4.309 2.688 1.00 24.02 131 GLY A CA 1
ATOM 1020 C C . GLY A 1 131 ? -19.107 -3.342 2.542 1.00 24.02 131 GLY A C 1
ATOM 1021 O O . GLY A 1 131 ? -20.125 -3.509 3.203 1.00 24.02 131 GLY A O 1
ATOM 1022 N N . GLY A 1 132 ? -19.002 -2.394 1.601 1.00 26.62 132 GLY A N 1
ATOM 1023 C CA . GLY A 1 132 ? -20.134 -1.681 0.988 1.00 26.62 132 GLY A CA 1
ATOM 1024 C C . GLY A 1 132 ? -20.645 -0.410 1.682 1.00 26.62 132 GLY A C 1
ATOM 1025 O O . GLY A 1 132 ? -21.579 -0.470 2.481 1.00 26.62 132 GLY A O 1
ATOM 1026 N N . GLU A 1 133 ? -20.165 0.755 1.234 1.00 31.16 133 GLU A N 1
ATOM 1027 C CA . GLU A 1 133 ? -20.828 2.050 1.453 1.00 31.16 133 GLU A CA 1
ATOM 1028 C C . GLU A 1 133 ? -21.269 2.728 0.146 1.00 31.16 133 GLU A C 1
ATOM 1030 O O . GLU A 1 133 ? -20.897 2.327 -0.956 1.00 31.16 133 GLU A O 1
ATOM 1035 N N . GLY A 1 134 ? -22.140 3.733 0.282 1.00 28.73 134 GLY A N 1
ATOM 1036 C CA . GLY A 1 134 ? -22.668 4.497 -0.842 1.00 28.73 134 GLY A CA 1
ATOM 1037 C C . GLY A 1 134 ? -23.581 5.654 -0.422 1.00 28.73 134 GLY A C 1
ATOM 1038 O O . GLY A 1 134 ? -24.743 5.428 -0.062 1.00 28.73 134 GLY A O 1
ATOM 1039 N N . ILE A 1 135 ? -23.027 6.862 -0.591 1.00 31.11 135 ILE A N 1
ATOM 1040 C CA . ILE A 1 135 ? -23.619 8.195 -0.838 1.00 31.11 135 ILE A CA 1
ATOM 1041 C C . ILE A 1 135 ? -24.499 8.870 0.248 1.00 31.11 135 ILE A C 1
ATOM 1043 O O . ILE A 1 135 ? -25.528 8.343 0.674 1.00 31.11 135 ILE A O 1
ATOM 1047 N N . LEU A 1 136 ? -24.116 10.121 0.579 1.00 27.06 136 LEU A N 1
ATOM 1048 C CA . LEU A 1 136 ? -24.918 11.370 0.722 1.00 27.06 136 LEU A CA 1
ATOM 1049 C C . LEU A 1 136 ? -24.708 12.157 2.036 1.00 27.06 136 LEU A C 1
ATOM 1051 O O . LEU A 1 136 ? -25.068 11.648 3.098 1.00 27.06 136 LEU A O 1
ATOM 1055 N N . GLY A 1 137 ? -24.299 13.433 1.898 1.00 26.03 137 GLY A N 1
ATOM 1056 C CA . GLY A 1 137 ? -24.884 14.591 2.612 1.00 26.03 137 GLY A CA 1
ATOM 1057 C C . GLY A 1 137 ? -24.172 15.145 3.860 1.00 26.03 137 GLY A C 1
ATOM 1058 O O . GLY A 1 137 ? -24.598 14.846 4.965 1.00 26.03 137 GLY A O 1
ATOM 1059 N N . GLU A 1 138 ? -23.163 16.002 3.663 1.00 29.03 138 GLU A N 1
ATOM 1060 C CA . GLU A 1 138 ? -22.331 16.721 4.660 1.00 29.03 138 GLU A CA 1
ATOM 1061 C C . GLU A 1 138 ? -23.034 17.248 5.948 1.00 29.03 138 GLU A C 1
ATOM 1063 O O . GLU A 1 138 ? -23.959 18.062 5.859 1.00 29.03 138 GLU A O 1
ATOM 1068 N N . PRO A 1 139 ? -22.516 16.916 7.152 1.00 31.64 139 PRO A N 1
ATOM 1069 C CA . PRO A 1 139 ? -22.383 17.850 8.272 1.00 31.64 139 PRO A CA 1
ATOM 1070 C C . PRO A 1 139 ? -21.082 18.676 8.141 1.00 31.64 139 PRO A C 1
ATOM 1072 O O . PRO A 1 139 ? -20.259 18.409 7.267 1.00 31.64 139 PRO A O 1
ATOM 1075 N N . ASP A 1 140 ? -20.880 19.667 9.016 1.00 35.59 140 ASP A N 1
ATOM 1076 C CA . ASP A 1 140 ? -19.689 20.539 9.024 1.00 35.59 140 ASP A CA 1
ATOM 1077 C C . ASP A 1 140 ? -18.428 19.721 9.387 1.00 35.59 140 ASP A C 1
ATOM 1079 O O . ASP A 1 140 ? -18.173 19.418 10.554 1.00 35.59 140 ASP A O 1
ATOM 1083 N N . MET A 1 141 ? -17.680 19.279 8.371 1.00 38.84 141 MET A N 1
ATOM 1084 C CA . MET A 1 141 ? -16.526 18.386 8.527 1.00 38.84 141 MET A CA 1
ATOM 1085 C C . MET A 1 141 ? -15.207 19.165 8.622 1.00 38.84 141 MET A C 1
ATOM 1087 O O . MET A 1 141 ? -15.083 20.225 8.001 1.00 38.84 141 MET A O 1
ATOM 1091 N N . PRO A 1 142 ? -14.183 18.638 9.321 1.00 44.62 142 PRO A N 1
ATOM 1092 C CA . PRO A 1 142 ? -12.836 19.185 9.227 1.00 44.62 142 PRO A CA 1
ATOM 1093 C C . PRO A 1 142 ? -12.378 19.177 7.764 1.00 44.62 142 PRO A C 1
ATOM 1095 O O . PRO A 1 142 ? -12.438 18.162 7.072 1.00 44.62 142 PRO A O 1
ATOM 1098 N N . SER A 1 143 ? -11.936 20.339 7.281 1.00 46.53 143 SER A N 1
ATOM 1099 C CA . SER A 1 143 ? -11.669 20.591 5.858 1.00 46.53 143 SER A CA 1
ATOM 1100 C C . SER A 1 143 ? -10.528 19.760 5.265 1.00 46.53 143 SER A C 1
ATOM 1102 O O . SER A 1 143 ? -10.328 19.787 4.051 1.00 46.53 143 SER A O 1
ATOM 1104 N N . GLN A 1 144 ? -9.733 19.107 6.114 1.00 59.97 144 GLN A N 1
ATOM 1105 C CA . GLN A 1 144 ? -8.525 18.372 5.768 1.00 59.97 144 GLN A CA 1
ATOM 1106 C C . GLN A 1 144 ? -8.413 17.140 6.665 1.00 59.97 144 GLN A C 1
ATOM 1108 O O . GLN A 1 144 ? -8.555 17.233 7.881 1.00 59.97 144 GLN A O 1
ATOM 1113 N N . TYR A 1 145 ? -8.117 16.005 6.043 1.00 73.19 145 TYR A N 1
ATOM 1114 C CA . TYR A 1 145 ? -7.763 14.758 6.711 1.00 73.19 145 TYR A CA 1
ATOM 1115 C C . TYR A 1 145 ? -6.290 14.466 6.450 1.00 73.19 145 TYR A C 1
ATOM 1117 O O . TYR A 1 145 ? -5.712 14.978 5.488 1.00 73.19 145 TYR A O 1
ATOM 1125 N N . ALA A 1 146 ? -5.675 13.629 7.276 1.00 74.88 146 ALA A N 1
ATOM 1126 C CA . ALA A 1 146 ? -4.277 13.278 7.115 1.00 74.88 146 ALA A CA 1
ATOM 1127 C C . ALA A 1 146 ? -4.042 11.776 7.264 1.00 74.88 146 ALA A C 1
ATOM 1129 O O . ALA A 1 146 ? -4.452 11.177 8.251 1.00 74.88 146 ALA A O 1
ATOM 1130 N N . LEU A 1 147 ? -3.343 11.166 6.308 1.00 79.38 147 LEU A N 1
ATOM 1131 C CA . LEU A 1 147 ? -2.788 9.828 6.483 1.00 79.38 147 LEU A CA 1
ATOM 1132 C C . LEU A 1 147 ? -1.646 9.905 7.504 1.00 79.38 147 LEU A C 1
ATOM 1134 O O . LEU A 1 147 ? -0.784 10.781 7.415 1.00 79.38 147 LEU A O 1
ATOM 1138 N N . THR A 1 148 ? -1.614 8.981 8.453 1.00 80.75 148 THR A N 1
ATOM 1139 C CA . THR A 1 148 ? -0.621 8.923 9.528 1.00 80.75 148 THR A CA 1
ATOM 1140 C C . THR A 1 148 ? 0.102 7.587 9.501 1.00 80.75 148 THR A C 1
ATOM 1142 O O . THR A 1 148 ? -0.494 6.560 9.191 1.00 80.75 148 THR A O 1
ATOM 1145 N N . ALA A 1 149 ? 1.392 7.585 9.828 1.00 81.88 149 ALA A N 1
ATOM 1146 C CA . ALA A 1 149 ? 2.191 6.376 9.975 1.00 81.88 149 ALA A CA 1
ATOM 1147 C C . ALA A 1 149 ? 3.012 6.438 11.272 1.00 81.88 149 ALA A C 1
ATOM 1149 O O . ALA A 1 149 ? 3.833 7.342 11.446 1.00 81.88 149 ALA A O 1
ATOM 1150 N N . SER A 1 150 ? 2.798 5.474 12.169 1.00 82.00 150 SER A N 1
ATOM 1151 C CA . SER A 1 150 ? 3.505 5.339 13.448 1.00 82.00 150 SER A CA 1
ATOM 1152 C C . SER A 1 150 ? 4.363 4.074 13.470 1.00 82.00 150 SER A C 1
ATOM 1154 O O . SER A 1 150 ? 3.890 2.980 13.147 1.00 82.00 150 SER A O 1
ATOM 1156 N N . PHE A 1 151 ? 5.637 4.233 13.829 1.00 83.00 151 PHE A N 1
ATOM 1157 C CA . PHE A 1 151 ? 6.616 3.157 13.967 1.00 83.00 151 PHE A CA 1
ATOM 1158 C C . PHE A 1 151 ? 7.718 3.581 14.950 1.00 83.00 151 PHE A C 1
ATOM 1160 O O . PHE A 1 151 ? 8.117 4.747 14.910 1.00 83.00 151 PHE A O 1
ATOM 1167 N N . PRO A 1 152 ? 8.278 2.672 15.773 1.00 77.88 152 PRO A N 1
ATOM 1168 C CA . PRO A 1 152 ? 9.310 3.039 16.737 1.00 77.88 152 PRO A CA 1
ATOM 1169 C C . PRO A 1 152 ? 10.564 3.633 16.081 1.00 77.88 152 PRO A C 1
ATOM 1171 O O . PRO A 1 152 ? 11.207 3.003 15.239 1.00 77.88 152 PRO A O 1
ATOM 1174 N N . ASP A 1 153 ? 10.976 4.814 16.548 1.00 79.00 153 ASP A N 1
ATOM 1175 C CA . ASP A 1 153 ? 12.197 5.514 16.110 1.00 79.00 153 ASP A CA 1
ATOM 1176 C C . ASP A 1 153 ? 13.479 4.685 16.314 1.00 79.00 153 ASP A C 1
ATOM 1178 O O . ASP A 1 153 ? 14.496 4.908 15.649 1.00 79.00 153 ASP A O 1
ATOM 1182 N N . ARG A 1 154 ? 13.445 3.731 17.252 1.00 82.06 154 ARG A N 1
ATOM 1183 C CA . ARG A 1 154 ? 14.538 2.813 17.583 1.00 82.06 154 ARG A CA 1
ATOM 1184 C C . ARG A 1 154 ? 14.015 1.400 17.765 1.00 82.06 154 ARG A C 1
ATOM 1186 O O . ARG A 1 154 ? 13.056 1.181 18.497 1.00 82.06 154 ARG A O 1
ATOM 1193 N N . VAL A 1 155 ? 14.714 0.449 17.159 1.00 87.38 155 VAL A N 1
ATOM 1194 C CA . VAL A 1 155 ? 14.369 -0.977 17.174 1.00 87.38 155 VAL A CA 1
ATOM 1195 C C . VAL A 1 155 ? 15.606 -1.828 17.447 1.00 87.38 155 VAL A C 1
ATOM 1197 O O . VAL A 1 155 ? 16.730 -1.400 17.178 1.00 87.38 155 VAL A O 1
ATOM 1200 N N . GLN A 1 156 ? 15.424 -3.042 17.961 1.00 87.06 156 GLN A N 1
ATOM 1201 C CA . GLN A 1 156 ? 16.511 -4.008 18.124 1.00 87.06 156 GLN A CA 1
ATOM 1202 C C . GLN A 1 156 ? 16.639 -4.901 16.885 1.00 87.06 156 GLN A C 1
ATOM 1204 O O . GLN A 1 156 ? 15.645 -5.345 16.311 1.00 87.06 156 GLN A O 1
ATOM 1209 N N . LEU A 1 157 ? 17.881 -5.171 16.481 1.00 88.44 157 LEU A N 1
ATOM 1210 C CA . LEU A 1 157 ? 18.211 -6.097 15.398 1.00 88.44 157 LEU A CA 1
ATOM 1211 C C . LEU A 1 157 ? 17.569 -7.480 15.626 1.00 88.44 157 LEU A C 1
ATOM 1213 O O . LEU A 1 157 ? 17.608 -8.003 16.740 1.00 88.44 157 LEU A O 1
ATOM 1217 N N . ALA A 1 158 ? 17.037 -8.078 14.558 1.00 84.12 158 ALA A N 1
ATOM 1218 C CA . ALA A 1 158 ? 16.344 -9.368 14.541 1.00 84.12 158 ALA A CA 1
ATOM 1219 C C . ALA A 1 158 ? 15.063 -9.456 15.403 1.00 84.12 158 ALA A C 1
ATOM 1221 O O . ALA A 1 158 ? 14.621 -10.559 15.724 1.00 84.12 158 ALA A O 1
ATOM 1222 N N . GLN A 1 159 ? 14.441 -8.322 15.750 1.00 84.44 159 GLN A N 1
ATOM 1223 C CA . GLN A 1 159 ? 13.092 -8.280 16.329 1.00 84.44 159 GLN A CA 1
ATOM 1224 C C . GLN A 1 159 ? 12.061 -7.699 15.355 1.00 84.44 159 GLN A C 1
ATOM 1226 O O . GLN A 1 159 ? 12.384 -6.877 14.492 1.00 84.44 159 GLN A O 1
ATOM 1231 N N . THR A 1 160 ? 10.814 -8.140 15.527 1.00 86.06 160 THR A N 1
ATOM 1232 C CA . THR A 1 160 ? 9.644 -7.733 14.742 1.00 86.06 160 THR A CA 1
ATOM 1233 C C . THR A 1 160 ? 8.880 -6.619 15.449 1.00 86.06 160 THR A C 1
ATOM 1235 O O . THR A 1 160 ? 8.508 -6.754 16.613 1.00 86.06 160 THR A O 1
ATOM 1238 N N . TYR A 1 161 ? 8.589 -5.544 14.724 1.00 86.50 161 TYR A N 1
ATOM 1239 C CA . TYR A 1 161 ? 7.840 -4.382 15.198 1.00 86.50 161 TYR A CA 1
ATOM 1240 C C . TYR A 1 161 ? 6.627 -4.125 14.305 1.00 86.50 161 TYR A C 1
ATOM 1242 O O . TYR A 1 161 ? 6.569 -4.577 13.161 1.00 86.50 161 TYR A O 1
ATOM 1250 N N . SER A 1 162 ? 5.642 -3.403 14.837 1.00 83.19 162 SER A N 1
ATOM 1251 C CA . SER A 1 162 ? 4.430 -3.039 14.101 1.00 83.19 162 SER A CA 1
ATOM 1252 C C . SER A 1 162 ? 4.508 -1.599 13.611 1.00 83.19 162 SER A C 1
ATOM 1254 O O . SER A 1 162 ? 4.734 -0.689 14.402 1.00 83.19 162 SER A O 1
ATOM 1256 N N . LEU A 1 163 ? 4.304 -1.416 12.310 1.00 84.25 163 LEU A N 1
ATOM 1257 C CA . LEU A 1 163 ? 3.971 -0.148 11.674 1.00 84.25 163 LEU A CA 1
ATOM 1258 C C . LEU A 1 163 ? 2.452 -0.038 11.618 1.00 84.25 163 LEU A C 1
ATOM 1260 O O . LEU A 1 163 ? 1.793 -0.940 11.105 1.00 84.25 163 LEU A O 1
ATOM 1264 N N . TYR A 1 164 ? 1.918 1.066 12.118 1.00 82.06 164 TYR A N 1
ATOM 1265 C CA . TYR A 1 164 ? 0.495 1.378 12.078 1.00 82.06 164 TYR A CA 1
ATOM 1266 C C . TYR A 1 164 ? 0.258 2.518 11.094 1.00 82.06 164 TYR A C 1
ATOM 1268 O O . TYR A 1 164 ? 0.907 3.557 11.212 1.00 82.06 164 TYR A O 1
ATOM 1276 N N . VAL A 1 165 ? -0.651 2.333 10.133 1.00 82.69 165 VAL A N 1
ATOM 1277 C CA . VAL A 1 165 ? -1.025 3.371 9.157 1.00 82.69 165 VAL A CA 1
ATOM 1278 C C . VAL A 1 165 ? -2.523 3.652 9.228 1.00 82.69 165 VAL A C 1
ATOM 1280 O O . VAL A 1 165 ? -3.321 2.749 8.995 1.00 82.69 165 VAL A O 1
ATOM 1283 N N . GLY A 1 166 ? -2.913 4.886 9.540 1.00 82.62 166 GLY A N 1
ATOM 1284 C CA . GLY A 1 166 ? -4.314 5.303 9.669 1.00 82.62 166 GLY A CA 1
ATOM 1285 C C . GLY A 1 166 ? -4.611 6.591 8.902 1.00 82.62 166 GLY A C 1
ATOM 1286 O O . GLY A 1 166 ? -3.742 7.133 8.223 1.00 82.62 166 GLY A O 1
ATOM 1287 N N . ILE A 1 167 ? -5.840 7.096 9.024 1.00 79.88 167 ILE A N 1
ATOM 1288 C CA . ILE A 1 167 ? -6.219 8.449 8.593 1.00 79.88 167 ILE A CA 1
ATOM 1289 C C . ILE A 1 167 ? -6.837 9.163 9.796 1.00 79.88 167 ILE A C 1
ATOM 1291 O O . ILE A 1 167 ? -7.690 8.599 10.471 1.00 79.88 167 ILE A O 1
ATOM 1295 N N . THR A 1 168 ? -6.409 10.388 10.082 1.00 74.38 168 THR A N 1
ATOM 1296 C CA . THR A 1 168 ? -6.919 11.205 11.188 1.00 74.38 168 THR A CA 1
ATOM 1297 C C . THR A 1 168 ? -7.585 12.471 10.666 1.00 74.38 168 THR A C 1
ATOM 1299 O O . THR A 1 168 ? -7.171 13.047 9.660 1.00 74.38 168 THR A O 1
ATOM 1302 N N . ALA A 1 169 ? -8.621 12.913 11.374 1.00 63.78 169 ALA A N 1
ATOM 1303 C CA . ALA A 1 169 ? -9.305 14.185 11.138 1.00 63.78 169 ALA A CA 1
ATOM 1304 C C . ALA A 1 169 ? -8.552 15.402 11.723 1.00 63.78 169 ALA A C 1
ATOM 1306 O O . ALA A 1 169 ? -8.955 16.543 11.514 1.00 63.78 169 ALA A O 1
ATOM 1307 N N . ASP A 1 170 ? -7.478 15.152 12.476 1.00 57.31 170 ASP A N 1
ATOM 1308 C CA . ASP A 1 170 ? -6.623 16.160 13.103 1.00 57.31 170 ASP A CA 1
ATOM 1309 C C . ASP A 1 170 ? -5.251 16.194 12.401 1.00 57.31 170 ASP A C 1
ATOM 1311 O O . ASP A 1 170 ? -4.664 15.141 12.121 1.00 57.31 170 ASP A O 1
ATOM 1315 N N . GLU A 1 171 ? -4.724 17.399 12.140 1.00 47.19 171 GLU A N 1
ATOM 1316 C CA . GLU A 1 171 ? -3.363 17.619 11.619 1.00 47.19 171 GLU A CA 1
ATOM 1317 C C . GLU A 1 171 ? -2.277 17.149 12.611 1.00 47.19 171 GLU A C 1
ATOM 1319 O O . GLU A 1 171 ? -1.120 16.946 12.226 1.00 47.19 171 GLU A O 1
ATOM 1324 N N . TYR A 1 172 ? -2.629 16.975 13.891 1.00 45.22 172 TYR A N 1
ATOM 1325 C CA . TYR A 1 172 ? -1.701 16.723 14.996 1.00 45.22 172 TYR A CA 1
ATOM 1326 C C . TYR A 1 172 ? -1.773 15.301 15.564 1.00 45.22 172 TYR A C 1
ATOM 1328 O O . TYR A 1 172 ? -1.908 15.102 16.772 1.00 45.22 172 TYR A O 1
ATOM 1336 N N . ALA A 1 173 ? -1.567 14.299 14.709 1.00 45.22 173 ALA A N 1
ATOM 1337 C CA . ALA A 1 173 ? -1.281 12.940 15.165 1.00 45.22 173 ALA A CA 1
ATOM 1338 C C . ALA A 1 173 ? -0.031 12.913 16.072 1.00 45.22 173 ALA A C 1
ATOM 1340 O O . ALA A 1 173 ? 1.102 13.113 15.623 1.00 45.22 173 ALA A O 1
ATOM 1341 N N . GLN A 1 174 ? -0.232 12.680 17.370 1.00 40.94 174 GLN A N 1
ATOM 1342 C CA . GLN A 1 174 ? 0.854 12.574 18.344 1.00 40.94 174 GLN A CA 1
ATOM 1343 C C . GLN A 1 174 ? 1.678 11.307 18.061 1.00 40.94 174 GLN A C 1
ATOM 1345 O O . GLN A 1 174 ? 1.144 10.204 18.073 1.00 40.94 174 GLN A O 1
ATOM 1350 N N . GLY A 1 175 ? 2.982 11.462 17.813 1.00 44.38 175 GLY A N 1
ATOM 1351 C CA . GLY A 1 175 ? 3.929 10.342 17.680 1.00 44.38 175 GLY A CA 1
ATOM 1352 C C . GLY A 1 175 ? 4.095 9.735 16.277 1.00 44.38 175 GLY A C 1
ATOM 1353 O O . GLY A 1 175 ? 4.963 8.887 16.105 1.00 44.38 175 GLY A O 1
ATOM 1354 N N . GLY A 1 176 ? 3.336 10.177 15.268 1.00 54.59 176 GLY A N 1
ATOM 1355 C CA . GLY A 1 176 ? 3.438 9.679 13.887 1.00 54.59 176 GLY A CA 1
ATOM 1356 C C . GLY A 1 176 ? 4.045 10.676 12.893 1.00 54.59 176 GLY A C 1
ATOM 1357 O O . GLY A 1 176 ? 4.155 11.872 13.168 1.00 54.59 176 GLY A O 1
ATOM 1358 N N . ALA A 1 177 ? 4.407 10.184 11.707 1.00 61.09 177 ALA A N 1
ATOM 1359 C CA . ALA A 1 177 ? 4.614 11.019 10.524 1.00 61.09 177 ALA A CA 1
ATOM 1360 C C . ALA A 1 177 ? 3.300 11.136 9.732 1.00 61.09 177 ALA A C 1
ATOM 1362 O O . ALA A 1 177 ? 2.521 10.185 9.687 1.00 61.09 177 ALA A O 1
ATOM 1363 N N . THR A 1 178 ? 3.067 12.287 9.098 1.00 62.88 178 THR A N 1
ATOM 1364 C CA . THR A 1 178 ? 1.731 12.695 8.628 1.00 62.88 178 THR A CA 1
ATOM 1365 C C . THR A 1 178 ? 1.772 13.234 7.194 1.00 62.88 178 THR A C 1
ATOM 1367 O O . THR A 1 178 ? 2.681 13.985 6.838 1.00 62.88 178 THR A O 1
ATOM 1370 N N . LEU A 1 179 ? 0.774 12.880 6.383 1.00 61.38 179 LEU A N 1
ATOM 1371 C CA . LEU A 1 179 ? 0.549 13.326 5.006 1.00 61.38 179 LEU A CA 1
ATOM 1372 C C . LEU A 1 179 ? -0.865 13.912 4.895 1.00 61.38 179 LEU A C 1
ATOM 1374 O O . LEU A 1 179 ? -1.840 13.185 5.054 1.00 61.38 179 LEU A O 1
ATOM 1378 N N . LEU A 1 180 ? -0.978 15.206 4.592 1.00 65.94 180 LEU A N 1
ATOM 1379 C CA . LEU A 1 180 ? -2.271 15.856 4.356 1.00 65.94 180 LEU A CA 1
ATOM 1380 C C . LEU A 1 180 ? -2.904 15.363 3.049 1.00 65.94 180 LEU A C 1
ATOM 1382 O O . LEU A 1 180 ? -2.235 15.294 2.018 1.00 65.94 180 LEU A O 1
ATOM 1386 N N . LEU A 1 181 ? -4.199 15.065 3.101 1.00 65.38 181 LEU A N 1
ATOM 1387 C CA . LEU A 1 181 ? -5.005 14.617 1.974 1.00 65.38 181 LEU A CA 1
ATOM 1388 C C . LEU A 1 181 ? -5.732 15.835 1.387 1.00 65.38 181 LEU A C 1
ATOM 1390 O O . LEU A 1 181 ? -6.643 16.386 2.001 1.00 65.38 181 LEU A O 1
ATOM 1394 N N . GLU A 1 182 ? -5.281 16.293 0.215 1.00 54.56 182 GLU A N 1
ATOM 1395 C CA . GLU A 1 182 ? -5.858 17.457 -0.485 1.00 54.56 182 GLU A CA 1
ATOM 1396 C C . GLU A 1 182 ? -7.109 17.090 -1.317 1.00 54.56 182 GLU A C 1
ATOM 1398 O O . GLU A 1 182 ? -7.865 17.970 -1.728 1.00 54.56 182 GLU A O 1
ATOM 1403 N N . GLU A 1 183 ? -7.346 15.796 -1.552 1.00 58.06 183 GLU A N 1
ATOM 1404 C CA . GLU A 1 183 ? -8.501 15.268 -2.283 1.00 58.06 183 GLU A CA 1
ATOM 1405 C C . GLU A 1 183 ? -9.668 14.972 -1.324 1.00 58.06 183 GLU A C 1
ATOM 1407 O O . GLU A 1 183 ? -9.477 14.377 -0.260 1.00 58.06 183 GLU A O 1
ATOM 1412 N N . LYS A 1 184 ? -10.894 15.384 -1.690 1.00 62.84 184 LYS A N 1
ATOM 1413 C CA . LYS A 1 184 ? -12.112 15.068 -0.923 1.00 62.84 184 LYS A CA 1
ATOM 1414 C C . LYS A 1 184 ? -12.436 13.575 -1.065 1.00 62.84 184 LYS A C 1
ATOM 1416 O O . LYS A 1 184 ? -13.179 13.191 -1.963 1.00 62.84 184 LYS A O 1
ATOM 1421 N N . LEU A 1 185 ? -11.913 12.754 -0.159 1.00 66.62 185 LEU A N 1
ATOM 1422 C CA . LEU A 1 185 ? -12.366 11.374 0.012 1.00 66.62 185 LEU A CA 1
ATOM 1423 C C . LEU A 1 185 ? -13.819 11.369 0.518 1.00 66.62 185 LEU A C 1
ATOM 1425 O O . LEU A 1 185 ? -14.156 12.066 1.477 1.00 66.62 185 LEU A O 1
ATOM 1429 N N . GLU A 1 186 ? -14.689 10.582 -0.115 1.00 65.88 186 GLU A N 1
ATOM 1430 C CA . GLU A 1 186 ? -16.054 10.343 0.374 1.00 65.88 186 GLU A CA 1
ATOM 1431 C C . GLU A 1 186 ? -16.072 9.221 1.423 1.00 65.88 186 GLU A C 1
ATOM 1433 O O . GLU A 1 186 ? -15.227 8.327 1.384 1.00 65.88 186 GLU A O 1
ATOM 1438 N N . ALA A 1 187 ? -17.048 9.219 2.336 1.00 65.38 187 ALA A N 1
ATOM 1439 C CA . ALA A 1 187 ? -17.230 8.111 3.280 1.00 65.38 187 ALA A CA 1
ATOM 1440 C C . ALA A 1 187 ? -17.325 6.759 2.551 1.00 65.38 187 ALA A C 1
ATOM 1442 O O . ALA A 1 187 ? -18.049 6.633 1.559 1.00 65.38 187 ALA A O 1
ATOM 1443 N N . GLY A 1 188 ? -16.555 5.776 3.019 1.00 66.00 188 GLY A N 1
ATOM 1444 C CA . GLY A 1 188 ? -16.457 4.464 2.388 1.00 66.00 188 GLY A CA 1
ATOM 1445 C C . GLY A 1 188 ? -15.431 4.387 1.256 1.00 66.00 188 GLY A C 1
ATOM 1446 O O . GLY A 1 188 ? -15.268 3.317 0.673 1.00 66.00 188 GLY A O 1
ATOM 1447 N N . SER A 1 189 ? -14.724 5.480 0.944 1.00 73.69 189 SER A N 1
ATOM 1448 C CA . SER A 1 189 ? -13.636 5.475 -0.039 1.00 73.69 189 SER A CA 1
ATOM 1449 C C . SER A 1 189 ? -12.530 4.518 0.382 1.00 73.69 189 SER A C 1
ATOM 1451 O O . SER A 1 189 ? -11.952 4.652 1.459 1.00 73.69 189 SER A O 1
ATOM 1453 N N . GLU A 1 190 ? -12.189 3.582 -0.493 1.00 78.25 190 GLU A N 1
ATOM 1454 C CA . GLU A 1 190 ? -11.039 2.711 -0.298 1.00 78.25 190 GLU A CA 1
ATOM 1455 C C . GLU A 1 190 ? -9.746 3.490 -0.586 1.00 78.25 190 GLU A C 1
ATOM 1457 O O . GLU A 1 190 ? -9.544 4.024 -1.682 1.00 78.25 190 GLU A O 1
ATOM 1462 N N . VAL A 1 191 ? -8.893 3.588 0.437 1.00 79.19 191 VAL A N 1
ATOM 1463 C CA . VAL A 1 191 ? -7.531 4.120 0.378 1.00 79.19 191 VAL A CA 1
ATOM 1464 C C . VAL A 1 191 ? -6.568 2.948 0.499 1.00 79.19 191 VAL A C 1
ATOM 1466 O O . VAL A 1 191 ? -6.421 2.331 1.551 1.00 79.19 191 VAL A O 1
ATOM 1469 N N . GLU A 1 192 ? -5.895 2.621 -0.588 1.00 76.50 192 GLU A N 1
ATOM 1470 C CA . GLU A 1 192 ? -4.923 1.539 -0.629 1.00 76.50 192 GLU A CA 1
ATOM 1471 C C . GLU A 1 192 ? -3.584 2.032 -0.092 1.00 76.50 192 GLU A C 1
ATOM 1473 O O . GLU A 1 192 ? -3.040 3.041 -0.543 1.00 76.50 192 GLU A O 1
ATOM 1478 N N . VAL A 1 193 ? -3.045 1.308 0.883 1.00 82.75 193 VAL A N 1
ATOM 1479 C CA . VAL A 1 193 ? -1.778 1.618 1.536 1.00 82.75 193 VAL A CA 1
ATOM 1480 C C . VAL A 1 193 ? -0.777 0.524 1.209 1.00 82.75 193 VAL A C 1
ATOM 1482 O O . VAL A 1 193 ? -0.998 -0.646 1.524 1.00 82.75 193 VAL A O 1
ATOM 1485 N N . MET A 1 194 ? 0.355 0.919 0.633 1.00 81.88 194 MET A N 1
ATOM 1486 C CA . MET A 1 194 ? 1.461 0.025 0.308 1.00 81.88 194 MET A CA 1
ATOM 1487 C C . MET A 1 194 ? 2.712 0.405 1.110 1.00 81.88 194 MET A C 1
ATOM 1489 O O . MET A 1 194 ? 3.151 1.558 1.102 1.00 81.88 194 MET A O 1
ATOM 1493 N N . VAL A 1 195 ? 3.307 -0.573 1.789 1.00 84.06 195 VAL A N 1
ATOM 1494 C CA . VAL A 1 195 ? 4.503 -0.418 2.623 1.00 84.06 195 VAL A CA 1
ATOM 1495 C C . VAL A 1 195 ? 5.707 -1.058 1.949 1.00 84.06 195 VAL A C 1
ATOM 1497 O O . VAL A 1 195 ? 5.701 -2.233 1.600 1.00 84.06 195 VAL A O 1
ATOM 1500 N N . VAL A 1 196 ? 6.778 -0.278 1.829 1.00 77.94 196 VAL A N 1
ATOM 1501 C CA . VAL A 1 196 ? 8.044 -0.672 1.215 1.00 77.94 196 VAL A CA 1
ATOM 1502 C C . VAL A 1 196 ? 9.174 -0.495 2.221 1.00 77.94 196 VAL A C 1
ATOM 1504 O O . VAL A 1 196 ? 9.545 0.626 2.575 1.00 77.94 196 VAL A O 1
ATOM 1507 N N . ALA A 1 197 ? 9.765 -1.604 2.654 1.00 83.94 197 ALA A N 1
ATOM 1508 C CA . ALA A 1 197 ? 10.985 -1.607 3.450 1.00 83.94 197 ALA A CA 1
ATOM 1509 C C . ALA A 1 197 ? 12.208 -1.589 2.515 1.00 83.94 197 ALA A C 1
ATOM 1511 O O . ALA A 1 197 ? 12.552 -2.609 1.929 1.00 83.94 197 ALA A O 1
ATOM 1512 N N . ARG A 1 198 ? 12.851 -0.426 2.345 1.00 74.12 198 ARG A N 1
ATOM 1513 C CA . ARG A 1 198 ? 13.981 -0.245 1.408 1.00 74.12 198 ARG A CA 1
ATOM 1514 C C . ARG A 1 198 ? 15.341 -0.563 2.019 1.00 74.12 198 ARG A C 1
ATOM 1516 O O . ARG A 1 198 ? 16.297 -0.830 1.297 1.00 74.12 198 ARG A O 1
ATOM 1523 N N . LYS A 1 199 ? 15.474 -0.444 3.344 1.00 77.56 199 LYS A N 1
ATOM 1524 C CA . LYS A 1 199 ? 16.737 -0.698 4.049 1.00 77.56 199 LYS A CA 1
ATOM 1525 C C . LYS A 1 199 ? 16.522 -1.013 5.524 1.00 77.56 199 LYS A C 1
ATOM 1527 O O . LYS A 1 199 ? 15.854 -0.246 6.213 1.00 77.56 199 LYS A O 1
ATOM 1532 N N . GLY A 1 200 ? 17.213 -2.044 6.017 1.00 81.06 200 GLY A N 1
ATOM 1533 C CA . GLY A 1 200 ? 17.321 -2.379 7.442 1.00 81.06 200 GLY A CA 1
ATOM 1534 C C . GLY A 1 200 ? 16.099 -3.074 8.033 1.00 81.06 200 GLY A C 1
ATOM 1535 O O . GLY A 1 200 ? 16.086 -3.346 9.231 1.00 81.06 200 GLY A O 1
ATOM 1536 N N . PHE A 1 201 ? 15.095 -3.364 7.207 1.00 87.81 201 PHE A N 1
ATOM 1537 C CA . PHE A 1 201 ? 13.863 -4.038 7.585 1.00 87.81 201 PHE A CA 1
ATOM 1538 C C . PHE A 1 201 ? 13.407 -4.967 6.463 1.00 87.81 201 PHE A C 1
ATOM 1540 O O . PHE A 1 201 ? 13.575 -4.648 5.287 1.00 87.81 201 PHE A O 1
ATOM 1547 N N . GLU A 1 202 ? 12.757 -6.062 6.838 1.00 84.38 202 GLU A N 1
ATOM 1548 C CA . GLU A 1 202 ? 11.990 -6.937 5.954 1.00 84.38 202 GLU A CA 1
ATOM 1549 C C . GLU A 1 202 ? 10.521 -6.918 6.398 1.00 84.38 202 GLU A C 1
ATOM 1551 O O . GLU A 1 202 ? 10.228 -6.962 7.595 1.00 84.38 202 GLU A O 1
ATOM 1556 N N . LEU A 1 203 ? 9.593 -6.813 5.445 1.00 84.31 203 LEU A N 1
ATOM 1557 C CA . LEU A 1 203 ? 8.155 -6.783 5.716 1.00 84.31 203 LEU A CA 1
ATOM 1558 C C . LEU A 1 203 ? 7.569 -8.202 5.707 1.00 84.31 203 LEU A C 1
ATOM 1560 O O . LEU A 1 203 ? 7.708 -8.934 4.724 1.00 84.31 203 LEU A O 1
ATOM 1564 N N . GLU A 1 204 ? 6.856 -8.565 6.769 1.00 80.94 204 GLU A N 1
ATOM 1565 C CA . GLU A 1 204 ? 6.187 -9.858 6.899 1.00 80.94 204 GLU A CA 1
ATOM 1566 C C . GLU A 1 204 ? 4.762 -9.819 6.328 1.00 80.94 204 GLU A C 1
ATOM 1568 O O . GLU A 1 204 ? 3.920 -9.019 6.742 1.00 80.94 204 GLU A O 1
ATOM 1573 N N . GLY A 1 205 ? 4.457 -10.753 5.424 1.00 75.38 205 GLY A N 1
ATOM 1574 C CA . GLY A 1 205 ? 3.119 -10.915 4.856 1.00 75.38 205 GLY A CA 1
ATOM 1575 C C . GLY A 1 205 ? 2.848 -9.993 3.665 1.00 75.38 205 GLY A C 1
ATOM 1576 O O . GLY A 1 205 ? 3.625 -9.967 2.707 1.00 75.38 205 GLY A O 1
ATOM 1577 N N . SER A 1 206 ? 1.701 -9.306 3.687 1.00 74.38 206 SER A N 1
ATOM 1578 C CA . SER A 1 206 ? 1.269 -8.443 2.582 1.00 74.38 206 SER A CA 1
ATOM 1579 C C . SER A 1 206 ? 1.981 -7.092 2.598 1.00 74.38 206 SER A C 1
ATOM 1581 O O . SER A 1 206 ? 2.098 -6.462 3.649 1.00 74.38 206 SER A O 1
ATOM 1583 N N . HIS A 1 207 ? 2.397 -6.646 1.411 1.00 73.50 207 HIS A N 1
ATOM 1584 C CA . HIS A 1 207 ? 2.977 -5.318 1.170 1.00 73.50 207 HIS A CA 1
ATOM 1585 C C . HIS A 1 207 ? 1.903 -4.245 0.991 1.00 73.50 207 HIS A C 1
ATOM 1587 O O . HIS A 1 207 ? 2.193 -3.067 1.147 1.00 73.50 207 HIS A O 1
ATOM 1593 N N . GLU A 1 208 ? 0.660 -4.654 0.752 1.00 78.88 208 GLU A N 1
ATOM 1594 C CA . GLU A 1 208 ? -0.498 -3.792 0.529 1.00 78.88 208 GLU A CA 1
ATOM 1595 C C . GLU A 1 208 ? -1.656 -4.170 1.461 1.00 78.88 208 GLU A C 1
ATOM 1597 O O . GLU A 1 208 ? -1.848 -5.349 1.793 1.00 78.88 208 GLU A O 1
ATOM 1602 N N . LYS A 1 209 ? -2.430 -3.170 1.886 1.00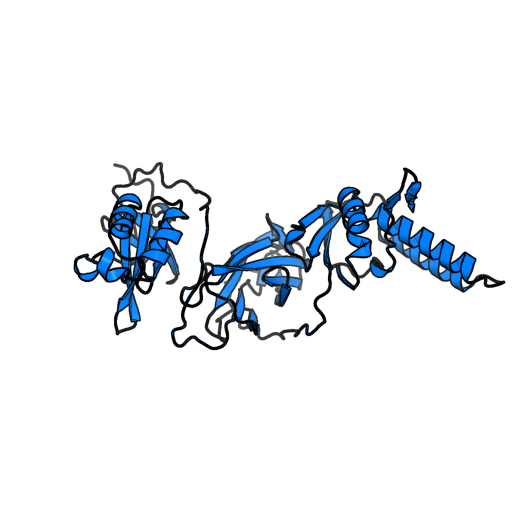 79.44 209 LYS A N 1
ATOM 1603 C CA . LYS A 1 209 ? -3.724 -3.330 2.557 1.00 79.44 209 LYS A CA 1
ATOM 1604 C C . LYS A 1 209 ? -4.629 -2.144 2.231 1.00 79.44 209 LYS A C 1
ATOM 1606 O O . LYS A 1 209 ? -4.151 -1.019 2.110 1.00 79.44 209 LYS A O 1
ATOM 1611 N N . THR A 1 210 ? -5.932 -2.384 2.164 1.00 78.81 210 THR A N 1
ATOM 1612 C CA . THR A 1 210 ? -6.934 -1.334 1.950 1.00 78.81 210 THR A CA 1
ATOM 1613 C C . THR A 1 210 ? -7.432 -0.787 3.284 1.00 78.81 210 THR A C 1
ATOM 1615 O O . THR A 1 210 ? -7.894 -1.543 4.138 1.00 78.81 210 THR A O 1
ATOM 1618 N N . LEU A 1 211 ? -7.343 0.529 3.456 1.00 81.38 211 LEU A N 1
ATOM 1619 C CA . LEU A 1 211 ? -7.931 1.300 4.543 1.00 81.38 211 LEU A CA 1
ATOM 1620 C C . LEU A 1 211 ? -9.225 1.939 4.037 1.00 81.38 211 LEU A C 1
ATOM 1622 O O . LEU A 1 211 ? -9.206 2.675 3.056 1.00 81.38 211 LEU A O 1
ATOM 1626 N N . VAL A 1 212 ? -10.353 1.691 4.697 1.00 75.75 212 VAL A N 1
ATOM 1627 C CA . VAL A 1 212 ? -11.601 2.388 4.359 1.00 75.75 212 VAL A CA 1
ATOM 1628 C C . VAL A 1 212 ? -11.599 3.750 5.046 1.00 75.75 212 VAL A C 1
ATOM 1630 O O . VAL A 1 212 ? -11.445 3.836 6.264 1.00 75.75 212 VAL A O 1
ATOM 1633 N N . PHE A 1 213 ? -11.764 4.819 4.271 1.00 74.50 213 PHE A N 1
ATOM 1634 C CA . PHE A 1 213 ? -11.887 6.169 4.798 1.00 74.50 213 PHE A CA 1
ATOM 1635 C C . PHE A 1 213 ? -13.260 6.374 5.449 1.00 74.50 213 PHE A C 1
ATOM 1637 O O . PHE A 1 213 ? -14.303 6.272 4.798 1.00 74.50 213 PHE A O 1
ATOM 1644 N N . LEU A 1 214 ? -13.244 6.698 6.741 1.00 69.44 214 LEU A N 1
ATOM 1645 C CA . LEU A 1 214 ? -14.423 6.987 7.551 1.00 69.44 214 LEU A CA 1
ATOM 1646 C C . LEU A 1 214 ? -14.283 8.422 8.093 1.00 69.44 214 LEU A C 1
ATOM 1648 O O . LEU A 1 214 ? -13.383 8.666 8.893 1.00 69.44 214 LEU A O 1
ATOM 1652 N N . PRO A 1 215 ? -15.124 9.393 7.682 1.00 55.50 215 PRO A N 1
ATOM 1653 C CA . PRO A 1 215 ? -14.879 10.803 8.005 1.00 55.50 215 PRO A CA 1
ATOM 1654 C C . PRO A 1 215 ? -15.119 11.172 9.475 1.00 55.50 215 PRO A C 1
ATOM 1656 O O . PRO A 1 215 ? -14.602 12.186 9.944 1.00 55.50 215 PRO A O 1
ATOM 1659 N N . SER A 1 216 ? -15.940 10.383 10.174 1.00 52.41 216 SER A N 1
ATOM 1660 C CA . SER A 1 216 ? -16.414 10.629 11.544 1.00 52.41 216 SER A CA 1
ATOM 1661 C C . SER A 1 216 ? -16.201 9.437 12.486 1.00 52.41 216 SER A C 1
ATOM 1663 O O . SER A 1 216 ? -16.791 9.391 13.561 1.00 52.41 216 SER A O 1
ATOM 1665 N N . GLY A 1 217 ? -15.399 8.453 12.077 1.00 48.47 217 GLY A N 1
ATOM 1666 C CA . GLY A 1 217 ? -14.963 7.342 12.920 1.00 48.47 217 GLY A CA 1
ATOM 1667 C C . GLY A 1 217 ? -13.448 7.233 12.855 1.00 48.47 217 GLY A C 1
ATOM 1668 O O . GLY A 1 217 ? -12.864 7.537 11.820 1.00 48.47 217 GLY A O 1
ATOM 1669 N N . GLU A 1 218 ? -12.804 6.804 13.937 1.00 50.00 218 GLU A N 1
ATOM 1670 C CA . GLU A 1 218 ? -11.370 6.509 13.914 1.00 50.00 218 GLU A CA 1
ATOM 1671 C C . GLU A 1 218 ? -11.143 5.250 13.061 1.00 50.00 218 GLU A C 1
ATOM 1673 O O . GLU A 1 218 ? -11.589 4.164 13.448 1.00 50.00 218 GLU A O 1
ATOM 1678 N N . PRO A 1 219 ? -10.505 5.348 11.880 1.00 51.41 219 PRO A N 1
ATOM 1679 C CA . PRO A 1 219 ? -10.302 4.181 11.044 1.00 51.41 219 PRO A CA 1
ATOM 1680 C C . PRO A 1 219 ? -9.237 3.297 11.696 1.00 51.41 219 PRO A C 1
ATOM 1682 O O . PRO A 1 219 ? -8.151 3.765 12.046 1.00 51.41 219 PRO A O 1
ATOM 1685 N N . GLN A 1 220 ? -9.545 2.008 11.859 1.00 57.72 220 GLN A N 1
ATOM 1686 C CA . GLN A 1 220 ? -8.626 1.065 12.489 1.00 57.72 220 GLN A CA 1
ATOM 1687 C C . GLN A 1 220 ? -7.295 1.053 11.715 1.00 57.72 220 GLN A C 1
ATOM 1689 O O . GLN A 1 220 ? -7.297 0.751 10.517 1.00 57.72 220 GLN A O 1
ATOM 1694 N N . PRO A 1 221 ? -6.158 1.380 12.355 1.00 72.06 221 PRO A N 1
ATOM 1695 C CA . PRO A 1 221 ? -4.913 1.544 11.630 1.00 72.06 221 PRO A CA 1
ATOM 1696 C C . PRO A 1 221 ? -4.431 0.204 11.078 1.00 72.06 221 PRO A C 1
ATOM 1698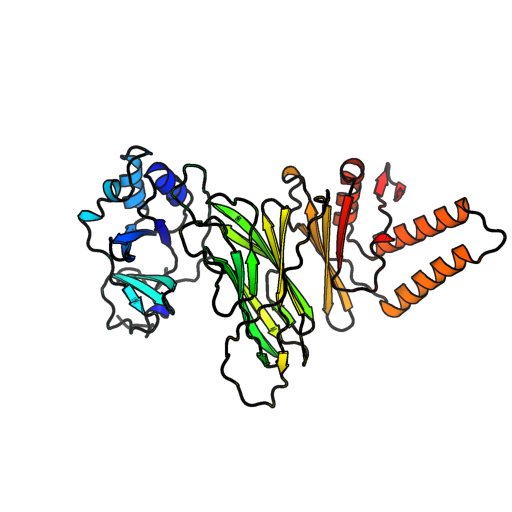 O O . PRO A 1 221 ? -4.377 -0.815 11.773 1.00 72.06 221 PRO A O 1
ATOM 1701 N N . LEU A 1 222 ? -4.022 0.216 9.814 1.00 81.62 222 LEU A N 1
ATOM 1702 C CA . LEU A 1 222 ? -3.430 -0.923 9.141 1.00 81.62 222 LEU A CA 1
ATOM 1703 C C . LEU A 1 222 ? -2.115 -1.296 9.818 1.00 81.62 222 LEU A C 1
ATOM 1705 O O . LEU A 1 222 ? -1.132 -0.560 9.745 1.00 81.62 222 LEU A O 1
ATOM 1709 N N . GLN A 1 223 ? -2.095 -2.467 10.448 1.00 83.44 223 GLN A N 1
ATOM 1710 C CA . GLN A 1 223 ? -0.887 -3.033 11.032 1.00 83.44 223 GLN A CA 1
ATOM 1711 C C . GLN A 1 223 ? -0.059 -3.762 9.968 1.00 83.44 223 GLN A C 1
ATOM 1713 O O . GLN A 1 223 ? -0.524 -4.733 9.362 1.00 83.44 223 GLN A O 1
ATOM 1718 N N . PHE A 1 224 ? 1.193 -3.359 9.807 1.00 85.12 224 PHE A N 1
ATOM 1719 C CA . PHE A 1 224 ? 2.213 -4.041 9.018 1.00 85.12 224 PHE A CA 1
ATOM 1720 C C . PHE A 1 224 ? 3.343 -4.496 9.945 1.00 85.12 224 PHE A C 1
ATOM 1722 O O . PHE A 1 224 ? 3.756 -3.750 10.829 1.00 85.12 224 PHE A O 1
ATOM 1729 N N . LYS A 1 225 ? 3.850 -5.719 9.772 1.00 83.38 225 LYS A N 1
ATOM 1730 C CA . LYS A 1 225 ? 4.931 -6.260 10.608 1.00 83.38 225 LYS A CA 1
ATOM 1731 C C . LYS A 1 225 ? 6.265 -6.123 9.890 1.00 83.38 225 LYS A C 1
ATOM 1733 O O . LYS A 1 225 ? 6.393 -6.587 8.761 1.00 83.38 225 LYS A O 1
ATOM 1738 N N . LEU A 1 226 ? 7.245 -5.498 10.537 1.00 88.06 226 LEU A N 1
ATOM 1739 C CA . LEU A 1 226 ? 8.598 -5.332 10.012 1.00 88.06 226 LEU A CA 1
ATOM 1740 C C . LEU A 1 226 ? 9.621 -5.938 10.964 1.00 88.06 226 LEU A C 1
ATOM 1742 O O . LEU A 1 226 ? 9.703 -5.538 12.124 1.00 88.06 226 LEU A O 1
ATOM 1746 N N . THR A 1 227 ? 10.437 -6.851 10.453 1.00 89.12 227 THR A N 1
ATOM 1747 C CA . THR A 1 227 ? 11.560 -7.446 11.180 1.00 89.12 227 THR A CA 1
ATOM 1748 C C . THR A 1 227 ? 12.845 -6.706 10.825 1.00 89.12 227 THR A C 1
ATOM 1750 O O . THR A 1 227 ? 13.153 -6.519 9.651 1.00 89.12 227 THR A O 1
ATOM 1753 N N . ALA A 1 228 ? 13.585 -6.234 11.830 1.00 89.00 228 ALA A N 1
ATOM 1754 C CA . ALA A 1 228 ? 14.790 -5.429 11.626 1.00 89.00 228 ALA A CA 1
ATOM 1755 C C . ALA A 1 228 ? 15.991 -6.301 11.204 1.00 89.00 228 ALA A C 1
ATOM 1757 O O . ALA A 1 228 ? 16.413 -7.180 11.957 1.00 89.00 228 ALA A O 1
ATOM 1758 N N . THR A 1 229 ? 16.565 -6.049 10.024 1.00 87.75 229 THR A N 1
ATOM 1759 C CA . THR A 1 229 ? 17.561 -6.926 9.371 1.00 87.75 229 THR A CA 1
ATOM 1760 C C . THR A 1 229 ? 19.003 -6.442 9.480 1.00 87.75 229 THR A C 1
ATOM 1762 O O . THR A 1 229 ? 19.903 -7.265 9.637 1.00 87.75 229 THR A O 1
ATOM 1765 N N . ASP A 1 230 ? 19.241 -5.128 9.419 1.00 85.81 230 ASP A N 1
ATOM 1766 C CA . ASP A 1 230 ? 20.587 -4.547 9.323 1.00 85.81 230 ASP A CA 1
ATOM 1767 C C . ASP A 1 230 ? 20.760 -3.378 10.301 1.00 85.81 230 ASP A C 1
ATOM 1769 O O . ASP A 1 230 ? 19.908 -2.489 10.337 1.00 85.81 230 ASP A O 1
ATOM 1773 N N . PRO A 1 231 ? 21.867 -3.310 11.065 1.00 84.75 231 PRO A N 1
ATOM 1774 C CA . PRO A 1 231 ? 22.103 -2.228 12.013 1.00 84.75 231 PRO A CA 1
ATOM 1775 C C . PRO A 1 231 ? 22.336 -0.872 11.326 1.00 84.75 231 PRO A C 1
ATOM 1777 O O . PRO A 1 231 ? 22.978 -0.766 10.278 1.00 84.75 231 PRO A O 1
ATOM 1780 N N . GLY A 1 232 ? 21.885 0.196 11.984 1.00 84.44 232 GLY A N 1
ATOM 1781 C CA . GLY A 1 232 ? 21.983 1.579 11.522 1.00 84.44 232 GLY A CA 1
ATOM 1782 C C . GLY A 1 232 ? 20.643 2.152 11.057 1.00 84.44 232 GLY A C 1
ATOM 1783 O O . GLY A 1 232 ? 19.574 1.642 11.377 1.00 84.44 232 GLY A O 1
ATOM 1784 N N . ARG A 1 233 ? 20.688 3.268 10.321 1.00 82.44 233 ARG A N 1
ATOM 1785 C CA . ARG A 1 233 ? 19.471 3.956 9.869 1.00 82.44 233 ARG A CA 1
ATOM 1786 C C . ARG A 1 233 ? 18.818 3.217 8.699 1.00 82.44 233 ARG A C 1
ATOM 1788 O O . ARG A 1 233 ? 19.462 3.067 7.648 1.00 82.44 233 ARG A O 1
ATOM 1795 N N . GLY A 1 234 ? 17.571 2.802 8.901 1.00 82.44 234 GLY A N 1
ATOM 1796 C CA . GLY A 1 234 ? 16.712 2.209 7.882 1.00 82.44 234 GLY A CA 1
ATOM 1797 C C . GLY A 1 234 ? 15.968 3.244 7.037 1.00 82.44 234 GLY A C 1
ATOM 1798 O O . GLY A 1 234 ? 16.108 4.455 7.232 1.00 82.44 234 GLY A O 1
ATOM 1799 N N . ASP A 1 235 ? 15.197 2.740 6.078 1.00 79.44 235 ASP A N 1
ATOM 1800 C CA . ASP A 1 235 ? 14.352 3.515 5.165 1.00 79.44 235 ASP A CA 1
ATOM 1801 C C . ASP A 1 235 ? 13.079 2.703 4.891 1.00 79.44 235 ASP A C 1
ATOM 1803 O O . ASP A 1 235 ? 13.140 1.639 4.272 1.00 79.44 235 ASP A O 1
ATOM 1807 N N . ILE A 1 236 ? 11.942 3.176 5.402 1.00 84.06 236 ILE A N 1
ATOM 1808 C CA . ILE A 1 236 ? 10.614 2.588 5.193 1.00 84.06 236 ILE A CA 1
ATOM 1809 C C . ILE A 1 236 ? 9.760 3.652 4.510 1.00 84.06 236 ILE A C 1
ATOM 1811 O O . ILE A 1 236 ? 9.694 4.792 4.974 1.00 84.06 236 ILE A O 1
ATOM 1815 N N . ARG A 1 237 ? 9.083 3.289 3.424 1.00 79.69 237 ARG A N 1
ATOM 1816 C CA . ARG A 1 237 ? 8.123 4.156 2.742 1.00 79.69 237 ARG A CA 1
ATOM 1817 C C . ARG A 1 237 ? 6.722 3.588 2.844 1.00 79.69 237 ARG A C 1
ATOM 1819 O O . ARG A 1 237 ? 6.518 2.401 2.622 1.00 79.69 237 ARG A O 1
ATOM 1826 N N . VAL A 1 238 ? 5.774 4.459 3.147 1.00 81.50 238 VAL A N 1
ATOM 1827 C CA . VAL A 1 238 ? 4.341 4.184 3.109 1.00 81.50 238 VAL A CA 1
ATOM 1828 C C . VAL A 1 238 ? 3.772 5.034 1.990 1.00 81.50 238 VAL A C 1
ATOM 1830 O O . VAL A 1 238 ? 3.903 6.254 2.023 1.00 81.50 238 VAL A O 1
ATOM 1833 N N . TYR A 1 239 ? 3.176 4.403 0.993 1.00 77.50 239 TYR A N 1
ATOM 1834 C CA . TYR A 1 239 ? 2.497 5.071 -0.106 1.00 77.50 239 TYR A CA 1
ATOM 1835 C C . TYR A 1 239 ? 0.990 4.889 0.073 1.00 77.50 239 TYR A C 1
ATOM 1837 O O . TYR A 1 239 ? 0.563 3.806 0.473 1.00 77.50 239 TYR A O 1
ATOM 1845 N N . ALA A 1 240 ? 0.200 5.920 -0.220 1.00 75.12 240 ALA A N 1
ATOM 1846 C CA . ALA A 1 240 ? -1.257 5.838 -0.187 1.00 75.12 240 ALA A CA 1
ATOM 1847 C C . ALA A 1 240 ? -1.870 6.258 -1.518 1.00 75.12 240 ALA A C 1
ATOM 1849 O O . ALA A 1 240 ? -1.401 7.205 -2.159 1.00 75.12 240 ALA A O 1
ATOM 1850 N N . TYR A 1 241 ? -2.929 5.554 -1.901 1.00 71.06 241 TYR A N 1
ATOM 1851 C CA . TYR A 1 241 ? -3.603 5.710 -3.179 1.00 71.06 241 TYR A CA 1
ATOM 1852 C C . TYR A 1 241 ? -5.117 5.622 -3.016 1.00 71.06 241 TYR A C 1
ATOM 1854 O O . TYR A 1 241 ? -5.608 4.957 -2.111 1.00 71.06 241 TYR A O 1
ATOM 1862 N N . HIS A 1 242 ? -5.862 6.257 -3.912 1.00 70.38 242 HIS A N 1
ATOM 1863 C CA . HIS A 1 242 ? -7.313 6.132 -4.004 1.00 70.38 242 HIS A CA 1
ATOM 1864 C C . HIS A 1 242 ? -7.695 5.918 -5.469 1.00 70.38 242 HIS A C 1
ATOM 1866 O O . HIS A 1 242 ? -7.296 6.702 -6.327 1.00 70.38 242 HIS A O 1
ATOM 1872 N N . LEU A 1 243 ? -8.410 4.829 -5.777 1.00 63.38 243 LEU A N 1
ATOM 1873 C CA . LEU A 1 243 ? -8.780 4.453 -7.155 1.00 63.38 243 LEU A CA 1
ATOM 1874 C C . LEU A 1 243 ? -7.572 4.452 -8.127 1.00 63.38 243 LEU A C 1
ATOM 1876 O O . LEU A 1 243 ? -7.654 4.937 -9.257 1.00 63.38 243 LEU A O 1
ATOM 1880 N N . GLY A 1 244 ? -6.423 3.952 -7.657 1.00 53.62 244 GLY A N 1
ATOM 1881 C CA . GLY A 1 244 ? -5.150 3.935 -8.388 1.00 53.62 244 GLY A CA 1
ATOM 1882 C C . GLY A 1 244 ? -4.402 5.277 -8.460 1.00 53.62 244 GLY A C 1
ATOM 1883 O O . GLY A 1 244 ? -3.307 5.325 -9.023 1.00 53.62 244 GLY A O 1
ATOM 1884 N N . GLN A 1 245 ? -4.941 6.364 -7.893 1.00 56.22 245 GLN A N 1
ATOM 1885 C CA . GLN A 1 245 ? -4.300 7.684 -7.876 1.00 56.22 245 GLN A CA 1
ATOM 1886 C C . GLN A 1 245 ? -3.422 7.881 -6.640 1.00 56.22 245 GLN A C 1
ATOM 1888 O O . GLN A 1 245 ? -3.898 7.632 -5.537 1.00 56.22 245 GLN A O 1
ATOM 1893 N N . PRO A 1 246 ? -2.166 8.349 -6.775 1.00 61.59 246 PRO A N 1
ATOM 1894 C CA . PRO A 1 246 ? -1.294 8.598 -5.631 1.00 61.59 246 PRO A CA 1
ATOM 1895 C C . PRO A 1 246 ? -1.771 9.803 -4.814 1.00 61.59 246 PRO A C 1
ATOM 1897 O O . PRO A 1 246 ? -1.689 10.939 -5.275 1.00 61.59 246 PRO A O 1
ATOM 1900 N N . LEU A 1 247 ? -2.177 9.556 -3.568 1.00 67.81 247 LEU A N 1
ATOM 1901 C CA . LEU A 1 247 ? -2.443 10.599 -2.570 1.00 67.81 247 LEU A CA 1
ATOM 1902 C C . LEU A 1 247 ? -1.131 11.162 -1.998 1.00 67.81 247 LEU A C 1
ATOM 1904 O O . LEU A 1 247 ? -1.048 12.333 -1.636 1.00 67.81 247 LEU A O 1
ATOM 1908 N N . GLY A 1 248 ? -0.086 10.331 -1.928 1.00 63.47 248 GLY A N 1
ATOM 1909 C CA . GLY A 1 248 ? 1.262 10.743 -1.544 1.00 63.47 248 GLY A CA 1
ATOM 1910 C C . GLY A 1 248 ? 2.071 9.627 -0.889 1.00 63.47 248 GLY A C 1
ATOM 1911 O O . GLY A 1 248 ? 1.718 8.448 -0.962 1.00 63.47 248 GLY A O 1
ATOM 1912 N N . ALA A 1 249 ? 3.182 10.006 -0.252 1.00 69.44 249 ALA A N 1
ATOM 1913 C CA . ALA A 1 249 ? 4.060 9.076 0.446 1.00 69.44 249 ALA A CA 1
ATOM 1914 C C . ALA A 1 249 ? 4.623 9.661 1.751 1.00 69.44 249 ALA A C 1
ATOM 1916 O O . ALA A 1 249 ? 5.025 10.823 1.810 1.00 69.44 249 ALA A O 1
ATOM 1917 N N . ILE A 1 250 ? 4.720 8.815 2.773 1.00 74.62 250 ILE A N 1
ATOM 1918 C CA . ILE A 1 250 ? 5.398 9.068 4.045 1.00 74.62 250 ILE A CA 1
ATOM 1919 C C . ILE A 1 250 ? 6.712 8.278 4.046 1.00 74.62 250 ILE A C 1
ATOM 1921 O O . ILE A 1 250 ? 6.744 7.109 3.664 1.00 74.62 250 ILE A O 1
ATOM 1925 N N . THR A 1 251 ? 7.812 8.897 4.483 1.00 76.38 251 THR A N 1
ATOM 1926 C CA . THR A 1 251 ? 9.110 8.219 4.652 1.00 76.38 251 THR A CA 1
ATOM 1927 C C . THR A 1 251 ? 9.516 8.213 6.124 1.00 76.38 251 THR A C 1
ATOM 1929 O O . THR A 1 251 ? 9.713 9.270 6.718 1.00 76.38 251 THR A O 1
ATOM 1932 N N . LEU A 1 252 ? 9.702 7.022 6.688 1.00 79.94 252 LEU A N 1
ATOM 1933 C CA . LEU A 1 252 ? 10.159 6.781 8.056 1.00 79.94 252 LEU A CA 1
ATOM 1934 C C . LEU A 1 252 ? 11.624 6.319 8.030 1.00 79.94 252 LEU A C 1
ATOM 1936 O O . LEU A 1 252 ? 12.018 5.516 7.183 1.00 79.94 252 LEU A O 1
ATOM 1940 N N . LYS A 1 253 ? 12.452 6.823 8.956 1.00 84.94 253 LYS A N 1
ATOM 1941 C CA . LYS A 1 253 ? 13.901 6.521 9.003 1.00 84.94 253 LYS A CA 1
ATOM 1942 C C . LYS A 1 253 ? 14.391 6.093 10.395 1.00 84.94 253 LYS A C 1
ATOM 1944 O O . LYS A 1 253 ? 15.292 6.761 10.928 1.00 84.94 253 LYS A O 1
ATOM 1949 N N . PRO A 1 254 ? 13.813 5.019 10.968 1.00 85.19 254 PRO A N 1
ATOM 1950 C CA . PRO A 1 254 ? 14.166 4.507 12.292 1.00 85.19 254 PRO A CA 1
ATOM 1951 C C . PRO A 1 254 ? 15.606 3.969 12.356 1.00 85.19 254 PRO A C 1
ATOM 1953 O O . PRO A 1 254 ? 16.236 3.653 11.340 1.00 85.19 254 PRO A O 1
ATOM 1956 N N . GLU A 1 255 ? 16.140 3.874 13.571 1.00 88.31 255 GLU A N 1
ATOM 1957 C CA . GLU A 1 255 ? 17.494 3.408 13.880 1.00 88.31 255 GLU A CA 1
ATOM 1958 C C . GLU A 1 255 ? 17.472 1.971 14.429 1.00 88.31 255 GLU A C 1
ATOM 1960 O O . GLU A 1 255 ? 17.004 1.717 15.541 1.00 88.31 255 GLU A O 1
ATOM 1965 N N . VAL A 1 256 ? 18.031 1.027 13.668 1.00 89.00 256 VAL A N 1
ATOM 1966 C CA . VAL A 1 256 ? 18.233 -0.362 14.095 1.00 89.00 256 VAL A CA 1
ATOM 1967 C C . VAL A 1 256 ? 19.486 -0.453 14.960 1.00 89.00 256 VAL A C 1
ATOM 1969 O O . VAL A 1 256 ? 20.600 -0.185 14.500 1.00 89.00 256 VAL A O 1
ATOM 1972 N N . GLN A 1 257 ? 19.322 -0.849 16.218 1.00 87.44 257 GLN A N 1
ATOM 1973 C CA . GLN A 1 257 ? 20.414 -0.973 17.179 1.00 87.44 257 GLN A CA 1
ATOM 1974 C C . GLN A 1 257 ? 20.895 -2.430 17.310 1.00 87.44 257 GLN A C 1
ATOM 1976 O O . GLN A 1 257 ? 20.074 -3.352 17.318 1.00 87.44 257 GLN A O 1
ATOM 1981 N N . PRO A 1 258 ? 22.217 -2.666 17.448 1.00 78.88 258 PRO A N 1
ATOM 1982 C CA . PRO A 1 258 ? 22.749 -3.981 17.802 1.00 78.88 258 PRO A CA 1
ATOM 1983 C C . PRO A 1 258 ? 22.175 -4.486 19.141 1.00 78.88 258 PRO A C 1
ATOM 1985 O O . PRO A 1 258 ? 21.893 -3.669 20.021 1.00 78.88 258 PRO A O 1
ATOM 1988 N N . PRO A 1 259 ? 22.071 -5.813 19.344 1.00 66.25 259 PRO A N 1
ATOM 1989 C CA . PRO A 1 259 ? 21.385 -6.405 20.500 1.00 66.25 259 PRO A CA 1
ATOM 1990 C C . PRO A 1 259 ? 22.066 -6.156 21.861 1.00 66.25 259 PRO A C 1
ATOM 1992 O O . PRO A 1 259 ? 21.477 -6.444 22.896 1.00 66.25 259 PRO A O 1
ATOM 1995 N N . ASP A 1 260 ? 23.288 -5.615 21.875 1.00 56.69 260 ASP A N 1
ATOM 1996 C CA . ASP A 1 260 ? 24.117 -5.419 23.077 1.00 56.69 260 ASP A CA 1
ATOM 1997 C C . ASP A 1 260 ? 23.891 -4.054 23.772 1.00 56.69 260 ASP A C 1
ATOM 1999 O O . ASP A 1 260 ? 24.632 -3.644 24.666 1.00 56.69 260 ASP A O 1
ATOM 2003 N N . ARG A 1 261 ? 22.858 -3.306 23.357 1.00 50.41 261 ARG A N 1
ATOM 2004 C CA . ARG A 1 261 ? 22.357 -2.128 24.081 1.00 50.41 261 ARG A CA 1
ATOM 2005 C C . ARG A 1 261 ? 21.087 -2.498 24.838 1.00 50.41 261 ARG A C 1
ATOM 2007 O O . ARG A 1 261 ? 20.129 -2.984 24.240 1.00 50.41 261 ARG A O 1
ATOM 2014 N N . ALA A 1 262 ? 21.099 -2.239 26.148 1.00 46.84 262 ALA A N 1
ATOM 2015 C CA . ALA A 1 262 ? 19.980 -2.502 27.051 1.00 46.84 262 ALA A CA 1
ATOM 2016 C C . ALA A 1 262 ? 18.651 -2.001 26.466 1.00 46.84 262 ALA A C 1
ATOM 2018 O O . ALA A 1 262 ? 18.606 -0.917 25.885 1.00 46.84 262 ALA A O 1
ATOM 2019 N N . ALA A 1 263 ? 17.591 -2.798 26.631 1.00 43.44 263 ALA A N 1
ATOM 2020 C CA . ALA A 1 263 ? 16.269 -2.500 26.096 1.00 43.44 263 ALA A CA 1
ATOM 2021 C C . ALA A 1 263 ? 15.807 -1.105 26.541 1.00 43.44 263 ALA A C 1
ATOM 2023 O O . ALA A 1 263 ? 15.544 -0.864 27.720 1.00 43.44 263 ALA A O 1
ATOM 2024 N N . PHE A 1 264 ? 15.732 -0.182 25.584 1.00 43.47 264 PHE A N 1
ATOM 2025 C CA . PHE A 1 264 ? 15.103 1.110 25.803 1.00 43.47 264 PHE A CA 1
ATOM 2026 C C . PHE A 1 264 ? 13.583 0.917 25.779 1.00 43.47 264 PHE A C 1
ATOM 2028 O O . PHE A 1 264 ? 13.100 0.142 24.949 1.00 43.47 264 PHE A O 1
ATOM 2035 N N . PRO A 1 265 ? 12.813 1.621 26.628 1.00 43.44 265 PRO A N 1
ATOM 2036 C CA . PRO A 1 265 ? 11.391 1.774 26.362 1.00 43.44 265 PRO A CA 1
ATOM 2037 C C . PRO A 1 265 ? 11.221 2.396 24.971 1.00 43.44 265 PRO A C 1
ATOM 2039 O O . PRO A 1 265 ? 12.005 3.271 24.584 1.00 43.44 265 PRO A O 1
ATOM 2042 N N . ALA A 1 266 ? 10.213 1.948 24.223 1.00 41.38 266 ALA A N 1
ATOM 2043 C CA . ALA A 1 266 ? 9.795 2.646 23.017 1.00 41.38 266 ALA A CA 1
ATOM 2044 C C . ALA A 1 266 ? 9.327 4.045 23.439 1.00 41.38 266 ALA A C 1
ATOM 2046 O O . ALA A 1 266 ? 8.355 4.185 24.177 1.00 41.38 266 ALA A O 1
ATOM 2047 N N . VAL A 1 267 ? 10.086 5.069 23.053 1.00 36.28 267 VAL A N 1
ATOM 2048 C CA . VAL A 1 267 ? 9.712 6.467 23.259 1.00 36.28 267 VAL A CA 1
ATOM 2049 C C . VAL A 1 267 ? 9.275 6.990 21.907 1.00 36.28 267 VAL A C 1
ATOM 2051 O O . VAL A 1 267 ? 10.124 7.240 21.049 1.00 36.28 267 VAL A O 1
ATOM 2054 N N . ASP A 1 268 ? 7.968 7.155 21.733 1.00 36.75 268 ASP A N 1
ATOM 2055 C CA . ASP A 1 268 ? 7.420 7.851 20.577 1.00 36.75 268 ASP A CA 1
ATOM 2056 C C . ASP A 1 268 ? 7.867 9.315 20.632 1.00 36.75 268 ASP A C 1
ATOM 2058 O O . ASP A 1 268 ? 7.509 10.078 21.534 1.00 36.75 268 ASP A O 1
ATOM 2062 N N . ALA A 1 269 ? 8.713 9.700 19.679 1.00 39.03 269 ALA A N 1
ATOM 2063 C CA . ALA A 1 269 ? 9.248 11.045 19.556 1.00 39.03 269 ALA A CA 1
ATOM 2064 C C . ALA A 1 269 ? 8.753 11.679 18.250 1.00 39.03 269 ALA A C 1
ATOM 2066 O O . ALA A 1 269 ? 8.769 11.067 17.186 1.00 39.03 269 ALA A O 1
ATOM 2067 N N . GLN A 1 270 ? 8.301 12.931 18.333 1.00 32.22 270 GLN A N 1
ATOM 2068 C CA . GLN A 1 270 ? 7.646 13.632 17.226 1.00 32.22 270 GLN A CA 1
ATOM 2069 C C . GLN A 1 270 ? 8.599 13.888 16.040 1.00 32.22 270 GLN A C 1
ATOM 2071 O O . GLN A 1 270 ? 9.321 14.890 16.006 1.00 32.22 270 GLN A O 1
ATOM 2076 N N . HIS A 1 271 ? 8.549 13.035 15.015 1.00 33.88 271 HIS A N 1
ATOM 2077 C CA . HIS A 1 271 ? 9.269 13.242 13.758 1.00 33.88 271 HIS A CA 1
ATOM 2078 C C . HIS A 1 271 ? 8.471 14.110 12.768 1.00 33.88 271 HIS A C 1
ATOM 2080 O O . HIS A 1 271 ? 7.810 13.627 11.852 1.00 33.88 271 HIS A O 1
ATOM 2086 N N . ARG A 1 272 ? 8.622 15.438 12.876 1.00 37.16 272 ARG A N 1
ATOM 2087 C CA . ARG A 1 272 ? 8.296 16.360 11.771 1.00 37.16 272 ARG A CA 1
ATOM 2088 C C . ARG A 1 272 ? 9.367 16.253 10.678 1.00 37.16 272 ARG A C 1
ATOM 2090 O O . ARG A 1 272 ? 10.369 16.967 10.732 1.00 37.16 272 ARG A O 1
ATOM 2097 N N . GLN A 1 273 ? 9.177 15.380 9.686 1.00 35.28 273 GLN A N 1
ATOM 2098 C CA . GLN A 1 273 ? 9.970 15.392 8.446 1.00 35.28 273 GLN A CA 1
ATOM 2099 C C . GLN A 1 273 ? 9.105 15.559 7.197 1.00 35.28 273 GLN A C 1
ATOM 2101 O O . GLN A 1 273 ? 7.918 15.255 7.192 1.00 35.28 273 GLN A O 1
ATOM 2106 N N . GLY A 1 274 ? 9.713 16.177 6.182 1.00 35.78 274 GLY A N 1
ATOM 2107 C CA . GLY A 1 274 ? 9.001 16.863 5.111 1.00 35.78 274 GLY A CA 1
ATOM 2108 C C . GLY 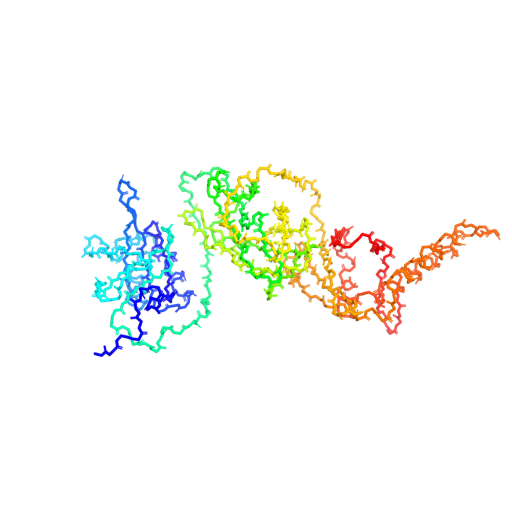A 1 274 ? 8.212 15.945 4.185 1.00 35.78 274 GLY A C 1
ATOM 2109 O O . GLY A 1 274 ? 8.748 14.977 3.650 1.00 35.78 274 GLY A O 1
ATOM 2110 N N . ILE A 1 275 ? 6.964 16.341 3.944 1.00 35.78 275 ILE A N 1
ATOM 2111 C CA . ILE A 1 275 ? 6.125 15.857 2.852 1.00 35.78 275 ILE A CA 1
ATOM 2112 C C . ILE A 1 275 ? 6.763 16.312 1.531 1.00 35.78 275 ILE A C 1
ATOM 2114 O O . ILE A 1 275 ? 6.821 17.512 1.251 1.00 35.78 275 ILE A O 1
ATOM 2118 N N . GLU A 1 276 ? 7.214 15.377 0.694 1.00 34.03 276 GLU A N 1
ATOM 2119 C CA . GLU A 1 276 ? 7.452 15.679 -0.720 1.00 34.03 276 GLU A CA 1
ATOM 2120 C C . GLU A 1 276 ? 6.100 15.685 -1.442 1.00 34.03 276 GLU A C 1
ATOM 2122 O O . GLU A 1 276 ? 5.521 14.637 -1.722 1.00 34.03 276 GLU A O 1
ATOM 2127 N N . ARG A 1 277 ? 5.579 16.883 -1.736 1.00 34.84 277 ARG A N 1
ATOM 2128 C CA . ARG A 1 277 ? 4.410 17.050 -2.611 1.00 34.84 277 ARG A CA 1
ATOM 2129 C C . ARG A 1 277 ? 4.771 16.610 -4.030 1.00 34.84 277 ARG A C 1
ATOM 2131 O O . ARG A 1 277 ? 5.427 17.351 -4.762 1.00 34.84 277 ARG A O 1
ATOM 2138 N N . ILE A 1 278 ? 4.309 15.430 -4.435 1.00 37.38 278 ILE A N 1
ATOM 2139 C CA . ILE A 1 278 ? 4.450 14.935 -5.810 1.00 37.38 278 ILE A CA 1
ATOM 2140 C C . ILE A 1 278 ? 3.301 15.494 -6.664 1.00 37.38 278 ILE A C 1
ATOM 2142 O O . ILE A 1 278 ? 2.364 14.787 -7.018 1.00 37.38 278 ILE A O 1
ATOM 2146 N N . SER A 1 279 ? 3.368 16.779 -7.020 1.00 38.53 279 SER A N 1
ATOM 2147 C CA . SER A 1 279 ? 2.517 17.328 -8.086 1.00 38.53 279 SER A CA 1
ATOM 2148 C C . SER A 1 279 ? 3.092 16.945 -9.450 1.00 38.53 279 SER A C 1
ATOM 2150 O O . SER A 1 279 ? 3.969 17.631 -9.974 1.00 38.53 279 SER A O 1
ATOM 2152 N N . LEU A 1 280 ? 2.596 15.857 -10.040 1.00 39.34 280 LEU A N 1
ATOM 2153 C CA . LEU A 1 280 ? 2.915 15.440 -11.407 1.00 39.34 280 LEU A CA 1
ATOM 2154 C C . LEU A 1 280 ? 1.640 15.017 -12.147 1.00 39.34 280 LEU A C 1
ATOM 2156 O O . LEU A 1 280 ? 0.647 14.648 -11.526 1.00 39.34 280 LEU A O 1
ATOM 2160 N N . HIS A 1 281 ? 1.671 15.074 -13.484 1.00 47.12 281 HIS A N 1
ATOM 2161 C CA . HIS A 1 281 ? 0.654 14.426 -14.320 1.00 47.12 281 HIS A CA 1
ATOM 2162 C C . HIS A 1 281 ? 0.468 12.972 -13.868 1.00 47.12 281 HIS A C 1
ATOM 2164 O O . HIS A 1 281 ? 1.455 12.242 -13.775 1.00 47.12 281 HIS A O 1
ATOM 2170 N N . GLN A 1 282 ? -0.780 12.558 -13.632 1.00 58.47 282 GLN A N 1
ATOM 2171 C CA . GLN A 1 282 ? -1.113 11.163 -13.347 1.00 58.47 282 GLN A CA 1
ATOM 2172 C C . GLN A 1 282 ? -0.681 10.297 -14.544 1.00 58.47 282 GLN A C 1
ATOM 2174 O O . GLN A 1 282 ? -1.231 10.475 -15.640 1.00 58.47 282 GLN A O 1
ATOM 2179 N N . PRO A 1 283 ? 0.307 9.399 -14.377 1.00 72.44 283 PRO A N 1
ATOM 2180 C CA . PRO A 1 283 ? 0.776 8.558 -15.466 1.00 72.44 283 PRO A CA 1
ATOM 2181 C C . PRO A 1 283 ? -0.306 7.534 -15.836 1.00 72.44 283 PRO A C 1
ATOM 2183 O O . PRO A 1 283 ? -1.118 7.143 -14.998 1.00 72.44 283 PRO A O 1
ATOM 2186 N N . ASP A 1 284 ? -0.316 7.061 -17.082 1.00 81.56 284 ASP A N 1
ATOM 2187 C CA . ASP A 1 284 ? -1.256 6.011 -17.503 1.00 81.56 284 ASP A CA 1
ATOM 2188 C C . ASP A 1 284 ? -0.973 4.688 -16.764 1.00 81.56 284 ASP A C 1
ATOM 2190 O O . ASP A 1 284 ? -1.907 3.947 -16.446 1.00 81.56 284 ASP A O 1
ATOM 2194 N N . LEU A 1 285 ? 0.304 4.431 -16.444 1.00 86.06 285 LEU A N 1
ATOM 2195 C CA . LEU A 1 285 ? 0.765 3.350 -15.569 1.00 86.06 285 LEU A CA 1
ATOM 2196 C C . LEU A 1 285 ? 1.794 3.832 -14.538 1.00 86.06 285 LEU A C 1
ATOM 2198 O O . LEU A 1 285 ? 2.714 4.582 -14.862 1.00 86.06 285 LEU A O 1
ATOM 2202 N N . THR A 1 286 ? 1.714 3.289 -13.327 1.00 84.38 286 THR A N 1
ATOM 2203 C CA . THR A 1 286 ? 2.814 3.286 -12.354 1.00 84.38 286 THR A CA 1
ATOM 2204 C C . THR A 1 286 ? 3.335 1.860 -12.202 1.00 84.38 286 THR A C 1
ATOM 2206 O O . THR A 1 286 ? 2.553 0.922 -12.080 1.00 84.38 286 THR A O 1
ATOM 2209 N N . LEU A 1 287 ? 4.655 1.691 -12.213 1.00 87.88 287 LEU A N 1
ATOM 2210 C CA . LEU A 1 287 ? 5.336 0.429 -11.952 1.00 87.88 287 LEU A CA 1
ATOM 2211 C C . LEU A 1 287 ? 6.273 0.609 -10.759 1.00 87.88 287 LEU A C 1
ATOM 2213 O O . LEU A 1 287 ? 7.254 1.349 -10.837 1.00 87.88 287 LEU A O 1
ATOM 2217 N N . ILE A 1 288 ? 5.980 -0.087 -9.670 1.00 83.94 288 ILE A N 1
ATOM 2218 C CA . ILE A 1 288 ? 6.795 -0.094 -8.458 1.00 83.94 288 ILE A CA 1
ATOM 2219 C C . ILE A 1 288 ? 7.597 -1.389 -8.439 1.00 83.94 288 ILE A C 1
ATOM 2221 O O . ILE A 1 288 ? 7.042 -2.465 -8.657 1.00 83.94 288 ILE A O 1
ATOM 2225 N N . ILE A 1 289 ? 8.902 -1.286 -8.213 1.00 85.31 289 ILE A N 1
ATOM 2226 C CA . ILE A 1 289 ? 9.836 -2.407 -8.289 1.00 85.31 289 ILE A CA 1
ATOM 2227 C C . ILE A 1 289 ? 10.612 -2.475 -6.981 1.00 85.31 289 ILE A C 1
ATOM 2229 O O . ILE A 1 289 ? 11.286 -1.514 -6.612 1.00 85.31 289 ILE A O 1
ATOM 2233 N N . LEU A 1 290 ? 10.476 -3.601 -6.283 1.00 82.06 290 LEU A N 1
ATOM 2234 C CA . LEU A 1 290 ? 11.101 -3.855 -4.989 1.00 82.06 290 LEU A CA 1
ATOM 2235 C C . LEU A 1 290 ? 12.116 -4.987 -5.103 1.00 82.06 290 LEU A C 1
ATOM 2237 O O . LEU A 1 290 ? 11.791 -6.067 -5.605 1.00 82.06 290 LEU A O 1
ATOM 2241 N N . GLU A 1 291 ? 13.321 -4.758 -4.603 1.00 81.00 291 GLU A N 1
ATOM 2242 C CA . GLU A 1 291 ? 14.401 -5.728 -4.526 1.00 81.00 291 GLU A CA 1
ATOM 2243 C C . GLU A 1 291 ? 14.086 -6.801 -3.465 1.00 81.00 291 GLU A C 1
ATOM 2245 O O . GLU A 1 291 ? 13.880 -6.508 -2.289 1.00 81.00 291 GLU A O 1
ATOM 2250 N N . GLU A 1 292 ? 14.069 -8.078 -3.856 1.00 79.69 292 GLU A N 1
ATOM 2251 C CA . GLU A 1 292 ? 14.014 -9.207 -2.926 1.00 79.69 292 GLU A CA 1
ATOM 2252 C C . GLU A 1 292 ? 15.314 -10.022 -3.034 1.00 79.69 292 GLU A C 1
ATOM 2254 O O . GLU A 1 292 ? 15.706 -10.481 -4.111 1.00 79.69 292 GLU A O 1
ATOM 2259 N N . ARG A 1 293 ? 15.999 -10.219 -1.899 1.00 75.25 293 ARG A N 1
ATOM 2260 C CA . ARG A 1 293 ? 17.196 -11.069 -1.810 1.00 75.25 293 ARG A CA 1
ATOM 2261 C C . ARG A 1 293 ? 16.935 -12.299 -0.965 1.00 75.25 293 ARG A C 1
ATOM 2263 O O . ARG A 1 293 ? 16.613 -12.202 0.213 1.00 75.25 293 ARG A O 1
ATOM 2270 N N . LYS A 1 294 ? 17.178 -13.474 -1.544 1.00 67.38 294 LYS A N 1
ATOM 2271 C CA . LYS A 1 294 ? 17.133 -14.768 -0.846 1.00 67.38 294 LYS A CA 1
ATOM 2272 C C . LYS A 1 294 ? 18.503 -15.433 -0.942 1.00 67.38 294 LYS A C 1
ATOM 2274 O O . LYS A 1 294 ? 18.793 -16.223 -1.842 1.00 67.38 294 LYS A O 1
ATOM 2279 N N . GLY A 1 295 ? 19.385 -15.052 -0.016 1.00 70.62 295 GLY A N 1
ATOM 2280 C CA . GLY A 1 295 ? 20.801 -15.421 -0.039 1.00 70.62 295 GLY A CA 1
ATOM 2281 C C . GLY A 1 295 ? 21.530 -14.742 -1.202 1.00 70.62 295 GLY A C 1
ATOM 2282 O O . GLY A 1 295 ? 21.533 -13.521 -1.305 1.00 70.62 295 GLY A O 1
ATOM 2283 N N . THR A 1 296 ? 22.134 -15.528 -2.096 1.00 67.56 296 THR A N 1
ATOM 2284 C CA . THR A 1 296 ? 22.783 -15.019 -3.322 1.00 67.56 296 THR A CA 1
ATOM 2285 C C . THR A 1 296 ? 21.817 -14.834 -4.495 1.00 67.56 296 THR A C 1
ATOM 2287 O O . THR A 1 296 ? 22.260 -14.497 -5.591 1.00 67.56 296 THR A O 1
ATOM 2290 N N . ARG A 1 297 ? 20.526 -15.139 -4.316 1.00 73.31 297 ARG A N 1
ATOM 2291 C CA . ARG A 1 297 ? 19.511 -15.020 -5.365 1.00 73.31 297 ARG A CA 1
ATOM 2292 C C . ARG A 1 297 ? 18.857 -13.656 -5.275 1.00 73.31 297 ARG A C 1
ATOM 2294 O O . ARG A 1 297 ? 18.415 -13.267 -4.194 1.00 73.31 297 ARG A O 1
ATOM 2301 N N . LEU A 1 298 ? 18.791 -12.981 -6.413 1.00 80.06 298 LEU A N 1
ATOM 2302 C CA . LEU A 1 298 ? 18.091 -11.720 -6.570 1.00 80.06 298 LEU A CA 1
ATOM 2303 C C . LEU A 1 298 ? 16.841 -11.935 -7.423 1.00 80.06 298 LEU A C 1
ATOM 2305 O O . LEU A 1 298 ? 16.912 -12.544 -8.495 1.00 80.06 298 LEU A O 1
ATOM 2309 N N . ASN A 1 299 ? 15.722 -11.398 -6.965 1.00 85.62 299 ASN A N 1
ATOM 2310 C CA . ASN A 1 299 ? 14.497 -11.243 -7.731 1.00 85.62 299 ASN A CA 1
ATOM 2311 C C . ASN A 1 299 ? 13.859 -9.888 -7.400 1.00 85.62 299 ASN A C 1
ATOM 2313 O O . ASN A 1 299 ? 14.240 -9.227 -6.438 1.00 85.62 299 ASN A O 1
ATOM 2317 N N . PHE A 1 300 ? 12.891 -9.474 -8.205 1.00 86.75 300 PHE A N 1
ATOM 2318 C CA . PHE A 1 300 ? 12.122 -8.258 -7.994 1.00 86.75 300 PHE A CA 1
ATOM 2319 C C . PHE A 1 300 ? 10.648 -8.592 -7.813 1.00 86.75 300 PHE A C 1
ATOM 2321 O O . PHE A 1 300 ? 10.099 -9.412 -8.553 1.00 86.75 300 PHE A O 1
ATOM 2328 N N . LYS A 1 301 ? 9.993 -7.922 -6.867 1.00 86.94 301 LYS A N 1
ATOM 2329 C CA . LYS A 1 301 ? 8.531 -7.826 -6.835 1.00 86.94 301 LYS A CA 1
ATOM 2330 C C . LYS A 1 301 ? 8.136 -6.587 -7.616 1.00 86.94 301 LYS A C 1
ATOM 2332 O O . LYS A 1 301 ? 8.636 -5.501 -7.342 1.00 86.94 301 LYS A O 1
ATOM 2337 N N . MET A 1 302 ? 7.266 -6.764 -8.593 1.00 88.88 302 MET A N 1
ATOM 2338 C CA . MET A 1 302 ? 6.768 -5.705 -9.454 1.00 88.88 302 MET A CA 1
ATOM 2339 C C . MET A 1 302 ? 5.281 -5.515 -9.171 1.00 88.88 302 MET A C 1
ATOM 2341 O O . MET A 1 302 ? 4.500 -6.447 -9.341 1.00 88.88 302 MET A O 1
ATOM 2345 N N . PHE A 1 303 ? 4.894 -4.317 -8.754 1.00 84.75 303 PHE A N 1
ATOM 2346 C CA . PHE A 1 303 ? 3.501 -3.925 -8.574 1.00 84.75 303 PHE A CA 1
ATOM 2347 C C . PHE A 1 303 ? 3.167 -2.943 -9.685 1.00 84.75 303 PHE A C 1
ATOM 2349 O O . PHE A 1 303 ? 3.746 -1.857 -9.767 1.00 84.75 303 PHE A O 1
ATOM 2356 N N . LEU A 1 304 ? 2.283 -3.356 -10.585 1.00 87.88 304 LEU A N 1
ATOM 2357 C CA . LEU A 1 304 ? 1.707 -2.452 -11.567 1.00 87.88 304 LEU A CA 1
ATOM 2358 C C . LEU A 1 304 ? 0.499 -1.751 -10.931 1.00 87.88 304 LEU A C 1
ATOM 2360 O O . LEU A 1 304 ? -0.175 -2.355 -10.110 1.00 87.88 304 LEU A O 1
ATOM 2364 N N . THR A 1 305 ? 0.220 -0.518 -11.341 1.00 81.50 305 THR A N 1
ATOM 2365 C CA . THR A 1 305 ? -1.051 0.195 -11.138 1.00 81.50 305 THR A CA 1
ATOM 2366 C C . THR A 1 305 ? -1.348 0.968 -12.421 1.00 81.50 305 THR A C 1
ATOM 2368 O O . THR A 1 305 ? -0.424 1.448 -13.079 1.00 81.50 305 THR A O 1
ATOM 2371 N N . GLY A 1 306 ? -2.617 1.082 -12.818 1.00 82.69 306 GLY A N 1
ATOM 2372 C CA . GLY A 1 306 ? -3.011 1.791 -14.038 1.00 82.69 306 GLY A CA 1
ATOM 2373 C C . GLY A 1 306 ? -4.161 2.760 -13.817 1.00 82.69 306 GLY A C 1
ATOM 2374 O O . GLY A 1 306 ? -5.043 2.493 -13.008 1.00 82.69 306 GLY A O 1
ATOM 2375 N N . ARG A 1 307 ? -4.172 3.866 -14.574 1.00 76.31 307 ARG A N 1
ATOM 2376 C CA . ARG A 1 307 ? -5.184 4.930 -14.437 1.00 76.31 307 ARG A CA 1
ATOM 2377 C C . ARG A 1 307 ? -6.607 4.465 -14.772 1.00 76.31 307 ARG A C 1
ATOM 2379 O O . ARG A 1 307 ? -7.562 5.054 -14.279 1.00 76.31 307 ARG A O 1
ATOM 2386 N N . ASN A 1 308 ? -6.767 3.459 -15.637 1.00 77.31 308 ASN A N 1
ATOM 2387 C CA . ASN A 1 308 ? -8.084 2.895 -15.940 1.00 77.31 308 ASN A CA 1
ATOM 2388 C C . ASN A 1 308 ? -8.415 1.750 -14.956 1.00 77.31 308 ASN A C 1
ATOM 2390 O O . ASN A 1 308 ? -7.795 0.686 -15.071 1.00 77.31 308 ASN A O 1
ATOM 2394 N N . PRO A 1 309 ? -9.400 1.915 -14.047 1.00 68.38 309 PRO A N 1
ATOM 2395 C CA . PRO A 1 309 ? -9.780 0.871 -13.095 1.00 68.38 309 PRO A CA 1
ATOM 2396 C C . PRO A 1 309 ? -10.367 -0.379 -13.772 1.00 68.38 309 PRO A C 1
ATOM 2398 O O . PRO A 1 309 ? -10.196 -1.478 -13.251 1.00 68.38 309 PRO A O 1
ATOM 2401 N N . GLU A 1 310 ? -10.969 -0.259 -14.965 1.00 76.00 310 GLU A N 1
ATOM 2402 C CA . GLU A 1 310 ? -11.522 -1.399 -15.723 1.00 76.00 310 GLU A CA 1
ATOM 2403 C C . GLU A 1 310 ? -10.460 -2.428 -16.148 1.00 76.00 310 GLU A C 1
ATOM 2405 O O . GLU A 1 310 ? -10.794 -3.540 -16.555 1.00 76.00 310 GLU A O 1
ATOM 2410 N N . LEU A 1 311 ? -9.173 -2.071 -16.091 1.00 78.81 311 LEU A N 1
ATOM 2411 C CA . LEU A 1 311 ? -8.082 -2.981 -16.436 1.00 78.81 311 LEU A CA 1
ATOM 2412 C C . LEU A 1 311 ? -7.696 -3.929 -15.283 1.00 78.81 311 LEU A C 1
ATOM 2414 O O . LEU A 1 311 ? -6.866 -4.814 -15.505 1.00 78.81 311 LEU A O 1
ATOM 2418 N N . GLU A 1 312 ? -8.259 -3.746 -14.078 1.00 78.50 312 GLU A N 1
ATOM 2419 C CA . GLU A 1 312 ? -7.970 -4.543 -12.870 1.00 78.50 312 GLU A CA 1
ATOM 2420 C C . GLU A 1 312 ? -6.456 -4.666 -12.600 1.00 78.50 312 GLU A C 1
ATOM 2422 O O . GLU A 1 312 ? -5.912 -5.747 -12.345 1.00 78.50 312 GLU A O 1
ATOM 2427 N N . LEU A 1 313 ? -5.747 -3.542 -12.747 1.00 80.81 313 LEU A N 1
ATOM 2428 C CA . LEU A 1 313 ? -4.289 -3.476 -12.615 1.00 80.81 313 LEU A CA 1
ATOM 2429 C C . LEU A 1 313 ? -3.812 -2.999 -11.259 1.00 80.81 313 LEU A C 1
ATOM 2431 O O . LEU A 1 313 ? -2.607 -2.950 -11.078 1.00 80.81 313 LEU A O 1
ATOM 2435 N N . ASN A 1 314 ? -4.699 -2.608 -10.350 1.00 74.25 314 ASN A N 1
ATOM 2436 C CA . ASN A 1 314 ? -4.299 -1.917 -9.134 1.00 74.25 314 ASN A CA 1
ATOM 2437 C C . ASN A 1 314 ? -3.479 -2.833 -8.210 1.00 74.25 314 ASN A C 1
ATOM 2439 O O . ASN A 1 314 ? -3.934 -3.929 -7.884 1.00 74.25 314 ASN A O 1
ATOM 2443 N N . TYR A 1 315 ? -2.247 -2.426 -7.889 1.00 70.94 315 TYR A N 1
ATOM 2444 C CA . TYR A 1 315 ? -1.218 -3.234 -7.210 1.00 70.94 315 TYR A CA 1
ATOM 2445 C C . TYR A 1 315 ? -1.023 -4.637 -7.783 1.00 70.94 315 TYR A C 1
ATOM 2447 O O . TYR A 1 315 ? -0.571 -5.550 -7.093 1.00 70.94 315 TYR A O 1
ATOM 2455 N N . LYS A 1 316 ? -1.319 -4.838 -9.073 1.00 81.75 316 LYS A N 1
ATOM 2456 C CA . LYS A 1 316 ? -1.251 -6.165 -9.673 1.00 81.75 316 LYS A CA 1
ATOM 2457 C C . LYS A 1 316 ? 0.183 -6.667 -9.611 1.00 81.75 316 LYS A C 1
ATOM 2459 O O . LYS A 1 316 ? 1.069 -6.159 -10.303 1.00 81.75 316 LYS A O 1
ATOM 2464 N N . ARG A 1 317 ? 0.387 -7.656 -8.743 1.00 84.88 317 ARG A N 1
ATOM 2465 C CA . ARG A 1 317 ? 1.692 -8.213 -8.426 1.00 84.88 317 ARG A CA 1
ATOM 2466 C C . ARG A 1 317 ? 2.180 -9.147 -9.523 1.00 84.88 317 ARG A C 1
ATOM 2468 O O . ARG A 1 317 ? 1.465 -10.041 -9.972 1.00 84.88 317 ARG A O 1
ATOM 2475 N N . PHE A 1 318 ? 3.453 -8.989 -9.843 1.00 90.94 318 PHE A N 1
ATOM 2476 C CA . PHE A 1 318 ? 4.242 -9.870 -10.682 1.00 90.94 318 PHE A CA 1
ATOM 2477 C C . PHE A 1 318 ? 5.584 -10.133 -9.993 1.00 90.94 318 PHE A C 1
ATOM 2479 O O . PHE A 1 318 ? 6.204 -9.222 -9.446 1.00 90.94 318 PHE A O 1
ATOM 2486 N N . ASP A 1 319 ? 6.055 -11.374 -10.021 1.00 87.38 319 ASP A N 1
ATOM 2487 C CA . ASP A 1 319 ? 7.356 -11.754 -9.467 1.00 87.38 319 ASP A CA 1
ATOM 2488 C C . ASP A 1 319 ? 8.343 -11.981 -10.619 1.00 87.38 319 ASP A C 1
ATOM 2490 O O . ASP A 1 319 ? 8.065 -12.744 -11.547 1.00 87.38 319 ASP A O 1
ATOM 2494 N N . SER A 1 320 ? 9.496 -11.307 -10.589 1.00 87.56 320 SER A N 1
ATOM 2495 C CA . SER A 1 320 ? 10.495 -11.426 -11.653 1.00 87.56 320 SER A CA 1
ATOM 2496 C C . SER A 1 320 ? 11.069 -12.845 -11.740 1.00 87.56 320 SER A C 1
ATOM 2498 O O . SER A 1 320 ? 11.143 -13.560 -10.733 1.00 87.56 320 SER A O 1
ATOM 2500 N N . PRO A 1 321 ? 11.596 -13.254 -12.909 1.00 84.38 321 PRO A N 1
ATOM 2501 C CA . PRO A 1 321 ? 12.530 -14.372 -12.949 1.00 84.38 321 PRO A CA 1
ATOM 2502 C C . PRO A 1 321 ? 13.726 -14.122 -12.011 1.00 84.38 321 PRO A C 1
ATOM 2504 O O . PRO A 1 321 ? 14.172 -12.987 -11.831 1.00 84.38 321 PRO A O 1
ATOM 2507 N N . GLU A 1 322 ? 14.270 -15.199 -11.436 1.00 81.75 322 GLU A N 1
ATOM 2508 C CA . GLU A 1 322 ? 15.508 -15.157 -10.647 1.00 81.75 322 GLU A CA 1
ATOM 2509 C C . GLU A 1 322 ? 16.678 -14.684 -11.524 1.00 81.75 322 GLU A C 1
ATOM 2511 O O . GLU A 1 322 ? 16.987 -15.298 -12.554 1.00 81.75 322 GLU A O 1
ATOM 2516 N N . ILE A 1 323 ? 17.373 -13.630 -11.097 1.00 77.81 323 ILE A N 1
ATOM 2517 C CA . ILE A 1 323 ? 18.546 -13.103 -11.794 1.00 77.81 323 ILE A CA 1
ATOM 2518 C C . ILE A 1 323 ? 19.737 -14.010 -11.481 1.00 77.81 323 ILE A C 1
ATOM 2520 O O . ILE A 1 323 ? 20.417 -13.894 -10.466 1.00 77.81 323 ILE A O 1
ATOM 2524 N N . ARG A 1 324 ? 19.994 -14.950 -12.396 1.00 66.25 324 ARG A N 1
ATOM 2525 C CA . ARG A 1 324 ? 21.032 -15.995 -12.273 1.00 66.25 324 ARG A CA 1
ATOM 2526 C C . ARG A 1 324 ? 22.474 -15.509 -12.487 1.00 66.25 324 ARG A C 1
ATOM 2528 O O . ARG A 1 324 ? 23.380 -16.334 -12.603 1.00 66.25 324 ARG A O 1
ATOM 2535 N N . ARG A 1 325 ? 22.700 -14.203 -12.632 1.00 70.00 325 ARG A N 1
ATOM 2536 C CA . ARG A 1 325 ? 24.028 -13.592 -12.821 1.00 70.00 325 ARG A CA 1
ATOM 2537 C C . ARG A 1 325 ? 24.283 -12.604 -11.688 1.00 70.00 325 ARG A C 1
ATOM 2539 O O . ARG A 1 325 ? 23.328 -12.066 -11.146 1.00 70.00 325 ARG A O 1
ATOM 2546 N N . ASP A 1 326 ? 25.549 -12.323 -11.383 1.00 72.81 326 ASP A N 1
ATOM 2547 C CA . ASP A 1 326 ? 25.888 -11.167 -10.545 1.00 72.81 326 ASP A CA 1
ATOM 2548 C C . ASP A 1 326 ? 25.298 -9.891 -11.187 1.00 72.81 326 ASP A C 1
ATOM 2550 O O . ASP A 1 326 ? 25.670 -9.572 -12.327 1.00 72.81 326 ASP A O 1
ATOM 2554 N N . PRO A 1 327 ? 24.384 -9.176 -10.501 1.00 70.31 327 PRO A N 1
ATOM 2555 C CA . PRO A 1 327 ? 23.756 -7.974 -11.041 1.00 70.31 327 PRO A CA 1
ATOM 2556 C C . PRO A 1 327 ? 24.785 -6.885 -11.370 1.00 70.31 327 PRO A C 1
ATOM 2558 O O . PRO A 1 327 ? 24.689 -6.227 -12.407 1.00 70.31 327 PRO A O 1
ATOM 2561 N N . THR A 1 328 ? 25.833 -6.766 -10.547 1.00 72.50 328 THR A N 1
ATOM 2562 C CA . THR A 1 328 ? 26.906 -5.774 -10.700 1.00 72.50 328 THR A CA 1
ATOM 2563 C C . THR A 1 328 ? 27.662 -5.980 -12.011 1.00 72.50 328 THR A C 1
ATOM 2565 O O . THR A 1 328 ? 27.828 -5.048 -12.804 1.00 72.50 328 THR A O 1
ATOM 2568 N N . ALA A 1 329 ? 28.093 -7.218 -12.273 1.00 77.69 329 ALA A N 1
ATOM 2569 C CA . ALA A 1 329 ? 28.761 -7.594 -13.514 1.00 77.69 329 ALA A CA 1
ATOM 2570 C C . ALA A 1 329 ? 27.842 -7.468 -14.739 1.00 77.69 329 ALA A C 1
ATOM 2572 O O . ALA A 1 329 ? 28.286 -6.997 -15.788 1.00 77.69 329 ALA A O 1
ATOM 2573 N N . PHE A 1 330 ? 26.565 -7.853 -14.617 1.00 76.50 330 PHE A N 1
ATOM 2574 C CA . PHE A 1 330 ? 25.585 -7.733 -15.702 1.00 76.50 330 PHE A CA 1
ATOM 2575 C C . PHE A 1 330 ? 25.429 -6.281 -16.178 1.00 76.50 330 PHE A C 1
ATOM 2577 O O . PHE A 1 330 ? 25.430 -6.022 -17.382 1.00 76.50 330 PHE A O 1
ATOM 2584 N N . ILE A 1 331 ? 25.369 -5.336 -15.243 1.00 77.31 331 ILE A N 1
ATOM 2585 C CA . ILE A 1 331 ? 25.096 -3.924 -15.537 1.00 77.31 331 ILE A CA 1
ATOM 2586 C C . ILE A 1 331 ? 26.341 -3.156 -15.931 1.00 77.31 331 ILE A C 1
ATOM 2588 O O . ILE A 1 331 ? 26.287 -2.334 -16.845 1.00 77.31 331 ILE A O 1
ATOM 2592 N N . THR A 1 332 ? 27.481 -3.486 -15.328 1.00 80.69 332 THR A N 1
ATOM 2593 C CA . THR A 1 332 ? 28.777 -2.960 -15.767 1.00 80.69 332 THR A CA 1
ATOM 2594 C C . THR A 1 332 ? 29.007 -3.305 -17.243 1.00 80.69 332 THR A C 1
ATOM 2596 O O . THR A 1 332 ? 29.398 -2.441 -18.025 1.00 80.69 332 THR A O 1
ATOM 2599 N N . GLU A 1 333 ? 28.686 -4.534 -17.663 1.00 83.38 333 GLU A N 1
ATOM 2600 C CA . GLU A 1 333 ? 28.762 -4.922 -19.074 1.00 83.38 333 GLU A CA 1
ATOM 2601 C C . GLU A 1 333 ? 27.658 -4.277 -19.936 1.00 83.38 333 GLU A C 1
ATOM 2603 O O . GLU A 1 333 ? 27.928 -3.926 -21.084 1.00 83.38 333 GLU A O 1
ATOM 2608 N N . PHE A 1 334 ? 26.447 -4.047 -19.410 1.00 82.44 334 PHE A N 1
ATOM 2609 C CA . PHE A 1 334 ? 25.395 -3.315 -20.131 1.00 82.44 334 PHE A CA 1
ATOM 2610 C C . PHE A 1 334 ? 25.815 -1.871 -20.456 1.00 82.44 334 PHE A C 1
ATOM 2612 O O . PHE A 1 334 ? 25.818 -1.491 -21.629 1.00 82.44 334 PHE A O 1
ATOM 2619 N N . TYR A 1 335 ? 26.238 -1.084 -19.459 1.00 83.69 335 TYR A N 1
ATOM 2620 C CA . TYR A 1 335 ? 26.702 0.295 -19.669 1.00 83.69 335 TYR A CA 1
ATOM 2621 C C . TYR A 1 335 ? 27.910 0.351 -20.612 1.00 83.69 335 TYR A C 1
ATOM 2623 O O . TYR A 1 335 ? 27.911 1.113 -21.578 1.00 83.69 335 TYR A O 1
ATOM 2631 N N . HIS A 1 336 ? 28.888 -0.534 -20.418 1.00 85.31 336 HIS A N 1
ATOM 2632 C CA . HIS A 1 336 ? 30.058 -0.662 -21.289 1.00 85.31 336 HIS A CA 1
ATOM 2633 C C . HIS A 1 336 ? 29.690 -0.999 -22.747 1.00 85.31 336 HIS A C 1
ATOM 2635 O O . HIS A 1 336 ? 30.354 -0.542 -23.682 1.00 85.31 336 HIS A O 1
ATOM 2641 N N . GLN A 1 337 ? 28.622 -1.772 -22.979 1.00 82.94 337 GLN A N 1
ATOM 2642 C CA . GLN A 1 337 ? 28.086 -1.999 -24.323 1.00 82.94 337 GLN A CA 1
ATOM 2643 C C . GLN A 1 337 ? 27.428 -0.740 -24.906 1.00 82.94 337 GLN A C 1
ATOM 2645 O O . GLN A 1 337 ? 27.668 -0.455 -26.080 1.00 82.94 337 GLN A O 1
ATOM 2650 N N . VAL A 1 338 ? 26.679 0.042 -24.115 1.00 83.25 338 VAL A N 1
ATOM 2651 C CA . VAL A 1 338 ? 26.083 1.319 -24.560 1.00 83.25 338 VAL A CA 1
ATOM 2652 C C . VAL A 1 338 ? 27.174 2.324 -24.957 1.00 83.25 338 VAL A C 1
ATOM 2654 O O . VAL A 1 338 ? 27.145 2.858 -26.066 1.00 83.25 338 VAL A O 1
ATOM 2657 N N . GLU A 1 339 ? 28.198 2.522 -24.122 1.00 84.31 339 GLU A N 1
ATOM 2658 C CA . GLU A 1 339 ? 29.329 3.427 -24.403 1.00 84.31 339 GLU A CA 1
ATOM 2659 C C . GLU A 1 339 ? 30.082 3.064 -25.699 1.00 84.31 339 GLU A C 1
ATOM 2661 O O . GLU A 1 339 ? 30.487 3.932 -26.486 1.00 84.31 339 GLU A O 1
ATOM 2666 N N . LYS A 1 340 ? 30.229 1.761 -25.974 1.00 84.25 340 LYS A N 1
ATOM 2667 C CA . LYS A 1 340 ? 30.835 1.240 -27.211 1.00 84.25 340 LYS A CA 1
ATOM 2668 C C . LYS A 1 340 ? 30.011 1.503 -28.470 1.00 84.25 340 LYS A C 1
ATOM 2670 O O . LYS A 1 340 ? 30.576 1.451 -29.565 1.00 84.25 340 LYS A O 1
ATOM 2675 N N . LEU A 1 341 ? 28.705 1.759 -28.367 1.00 80.69 341 LEU A N 1
ATOM 2676 C CA . LEU A 1 341 ? 27.897 2.168 -29.521 1.00 80.69 341 LEU A CA 1
ATOM 2677 C C . LEU A 1 341 ? 28.220 3.613 -29.920 1.00 80.69 341 LEU A C 1
ATOM 2679 O O . LEU A 1 341 ? 28.456 3.884 -31.098 1.00 80.69 341 LEU A O 1
ATOM 2683 N N . SER A 1 342 ? 28.316 4.512 -28.939 1.00 68.25 342 SER A N 1
ATOM 2684 C CA . SER A 1 342 ? 28.556 5.949 -29.136 1.00 68.25 342 SER A CA 1
ATOM 2685 C C . SER A 1 342 ? 29.965 6.283 -29.643 1.00 68.25 342 SER A C 1
ATOM 2687 O O . SER A 1 342 ? 30.164 7.278 -30.336 1.00 68.25 342 SER A O 1
ATOM 2689 N N . THR A 1 343 ? 30.958 5.450 -29.324 1.00 73.38 343 THR A N 1
ATOM 2690 C CA . THR A 1 343 ? 32.379 5.686 -29.651 1.00 73.38 343 THR A CA 1
ATOM 2691 C C . THR A 1 343 ? 32.831 5.084 -30.990 1.00 73.38 343 THR A C 1
ATOM 2693 O O . THR A 1 343 ? 33.955 5.330 -31.441 1.00 73.38 343 THR A O 1
ATOM 2696 N N . ARG A 1 344 ? 31.977 4.304 -31.666 1.00 71.06 344 ARG A N 1
ATOM 2697 C CA . ARG A 1 344 ? 32.347 3.537 -32.865 1.00 71.06 344 ARG A CA 1
ATOM 2698 C C . ARG A 1 344 ? 32.372 4.413 -34.125 1.00 71.06 344 ARG A C 1
ATOM 2700 O O . ARG A 1 344 ? 31.399 5.095 -34.434 1.00 71.06 344 ARG A O 1
ATOM 2707 N N . LYS A 1 345 ? 33.470 4.357 -34.892 1.00 71.88 345 LYS A N 1
ATOM 2708 C CA . LYS A 1 345 ? 33.627 5.068 -36.177 1.00 71.88 345 LYS A CA 1
ATOM 2709 C C . LYS A 1 345 ? 33.689 4.092 -37.369 1.00 71.88 345 LYS A C 1
ATOM 2711 O O . LYS A 1 345 ? 34.338 3.055 -37.235 1.00 71.88 345 LYS A O 1
ATOM 2716 N N . PRO A 1 346 ? 33.080 4.420 -38.529 1.00 75.69 346 PRO A N 1
ATOM 2717 C CA . PRO A 1 346 ? 32.169 5.548 -38.746 1.00 75.69 346 PRO A CA 1
ATOM 2718 C C . PRO A 1 346 ? 30.872 5.379 -37.937 1.00 75.69 346 PRO A C 1
ATOM 2720 O O . PRO A 1 346 ? 30.362 4.269 -37.795 1.00 75.69 346 PRO A O 1
ATOM 2723 N N . TYR A 1 347 ? 30.362 6.484 -37.390 1.00 78.69 347 TYR A N 1
ATOM 2724 C CA . TYR A 1 347 ? 29.107 6.487 -36.642 1.00 78.69 347 TYR A CA 1
ATOM 2725 C C . TYR A 1 347 ? 27.936 6.346 -37.620 1.00 78.69 347 TYR A C 1
ATOM 2727 O O . TYR A 1 347 ? 27.821 7.130 -38.562 1.00 78.69 347 TYR A O 1
ATOM 2735 N N . ASN A 1 348 ? 27.075 5.354 -37.397 1.00 82.94 348 ASN A N 1
ATOM 2736 C CA . ASN A 1 348 ? 25.830 5.171 -38.137 1.00 82.94 348 ASN A CA 1
ATOM 2737 C C . ASN A 1 348 ? 24.669 5.188 -37.122 1.00 82.94 348 ASN A C 1
ATOM 2739 O O . ASN A 1 348 ? 24.588 4.265 -36.306 1.00 82.94 348 ASN A O 1
ATOM 2743 N N . PRO A 1 349 ? 23.791 6.210 -37.145 1.00 79.81 349 PRO A N 1
ATOM 2744 C CA . PRO A 1 349 ? 22.740 6.366 -36.141 1.00 79.81 349 PRO A CA 1
ATOM 2745 C C . PRO A 1 349 ? 21.691 5.248 -36.196 1.00 79.81 349 PRO A C 1
ATOM 2747 O O . PRO A 1 349 ? 21.214 4.829 -35.147 1.00 79.81 349 PRO A O 1
ATOM 2750 N N . GLU A 1 350 ? 21.372 4.713 -37.377 1.00 82.06 350 GLU A N 1
ATOM 2751 C CA . GLU A 1 350 ? 20.373 3.649 -37.549 1.00 82.06 350 GLU A CA 1
ATOM 2752 C C . GLU A 1 350 ? 20.854 2.328 -36.936 1.00 82.06 350 GLU A C 1
ATOM 2754 O O . GLU A 1 350 ? 20.142 1.701 -36.153 1.00 82.06 350 GLU A O 1
ATOM 2759 N N . ILE A 1 351 ? 22.099 1.931 -37.225 1.00 80.50 351 ILE A N 1
ATOM 2760 C CA . ILE A 1 351 ? 22.713 0.715 -36.663 1.00 80.50 351 ILE A CA 1
ATOM 2761 C C . ILE A 1 351 ? 22.903 0.857 -35.145 1.00 80.50 351 ILE A C 1
ATOM 2763 O O . ILE A 1 351 ? 22.737 -0.115 -34.404 1.00 80.50 351 ILE A O 1
ATOM 2767 N N . THR A 1 352 ? 23.238 2.058 -34.667 1.00 82.25 352 THR A N 1
ATOM 2768 C CA . THR A 1 352 ? 23.315 2.367 -33.233 1.00 82.25 352 THR A CA 1
ATOM 2769 C C . THR A 1 352 ? 21.945 2.242 -32.564 1.00 82.25 352 THR A C 1
ATOM 2771 O O . THR A 1 352 ? 21.832 1.528 -31.570 1.00 82.25 352 THR A O 1
ATOM 2774 N N . ALA A 1 353 ? 20.895 2.837 -33.137 1.00 81.12 353 ALA A N 1
ATOM 2775 C CA . ALA A 1 353 ? 19.532 2.761 -32.614 1.00 81.12 353 ALA A CA 1
ATOM 2776 C C . ALA A 1 353 ? 18.982 1.324 -32.608 1.00 81.12 353 ALA A C 1
ATOM 2778 O O . ALA A 1 353 ? 18.416 0.893 -31.607 1.00 81.12 353 ALA A O 1
ATOM 2779 N N . GLN A 1 354 ? 19.209 0.544 -33.672 1.00 82.62 354 GLN A N 1
ATOM 2780 C CA . GLN A 1 354 ? 18.823 -0.873 -33.728 1.00 82.62 354 GLN A CA 1
ATOM 2781 C C . GLN A 1 354 ? 19.517 -1.711 -32.646 1.00 82.62 354 GLN A C 1
ATOM 2783 O O . GLN A 1 354 ? 18.887 -2.568 -32.027 1.00 82.62 354 GLN A O 1
ATOM 2788 N N . ARG A 1 355 ? 20.808 -1.465 -32.381 1.00 83.31 355 ARG A N 1
ATOM 2789 C CA . ARG A 1 355 ? 21.537 -2.165 -31.312 1.00 83.31 355 ARG A CA 1
ATOM 2790 C C . ARG A 1 355 ? 21.063 -1.758 -29.925 1.00 83.31 355 ARG A C 1
ATOM 2792 O O . ARG A 1 355 ? 20.872 -2.636 -29.094 1.00 83.31 355 ARG A O 1
ATOM 2799 N N . LEU A 1 356 ? 20.825 -0.468 -29.697 1.00 85.75 356 LEU A N 1
ATOM 2800 C CA . LEU A 1 356 ? 20.276 0.032 -28.437 1.00 85.75 356 LEU A CA 1
ATOM 2801 C C . LEU A 1 356 ? 18.881 -0.559 -28.170 1.00 85.75 356 LEU A C 1
ATOM 2803 O O . LEU A 1 356 ? 18.615 -1.042 -27.075 1.00 85.75 356 LEU A O 1
ATOM 2807 N N . ALA A 1 357 ? 18.033 -0.630 -29.201 1.00 85.44 357 ALA A N 1
ATOM 2808 C CA . ALA A 1 357 ? 16.731 -1.289 -29.139 1.00 85.44 357 ALA A CA 1
ATOM 2809 C C . ALA A 1 357 ? 16.845 -2.787 -28.808 1.00 85.44 357 ALA A C 1
ATOM 2811 O O . ALA A 1 357 ? 16.109 -3.277 -27.956 1.00 85.44 357 ALA A O 1
ATOM 2812 N N . ALA A 1 358 ? 17.787 -3.509 -29.426 1.00 84.56 358 ALA A N 1
ATOM 2813 C CA . ALA A 1 358 ? 18.036 -4.921 -29.125 1.00 84.56 358 ALA A CA 1
ATOM 2814 C C . ALA A 1 358 ? 18.571 -5.141 -27.696 1.00 84.56 358 ALA A C 1
ATOM 2816 O O . ALA A 1 358 ? 18.211 -6.124 -27.048 1.00 84.56 358 ALA A O 1
ATOM 2817 N N . MET A 1 359 ? 19.397 -4.223 -27.181 1.00 85.62 359 MET A N 1
ATOM 2818 C CA . MET A 1 359 ? 19.857 -4.239 -25.788 1.00 85.62 359 MET A CA 1
ATOM 2819 C C . MET A 1 359 ? 18.701 -4.003 -24.811 1.00 85.62 359 MET A C 1
ATOM 2821 O O . MET A 1 359 ? 18.542 -4.781 -23.874 1.00 85.62 359 MET A O 1
ATOM 2825 N N . GLY A 1 360 ? 17.858 -2.999 -25.064 1.00 88.38 360 GLY A N 1
ATOM 2826 C CA . GLY A 1 360 ? 16.675 -2.718 -24.248 1.00 88.38 360 GLY A CA 1
ATOM 2827 C C . GLY A 1 360 ? 15.645 -3.847 -24.267 1.00 88.38 360 GLY A C 1
ATOM 2828 O O . GLY A 1 360 ? 15.079 -4.187 -23.231 1.00 88.38 360 GLY A O 1
ATOM 2829 N N . ALA A 1 361 ? 15.447 -4.488 -25.422 1.00 89.06 361 ALA A N 1
ATOM 2830 C CA . ALA A 1 361 ? 14.574 -5.653 -25.560 1.00 89.06 361 ALA A CA 1
ATOM 2831 C C . ALA A 1 361 ? 15.120 -6.862 -24.789 1.00 89.06 361 ALA A C 1
ATOM 2833 O O . ALA A 1 361 ? 14.364 -7.617 -24.178 1.00 89.06 361 ALA A O 1
ATOM 2834 N N . ARG A 1 362 ? 16.444 -7.055 -24.786 1.00 86.75 362 ARG A N 1
ATOM 2835 C CA . ARG A 1 362 ? 17.087 -8.096 -23.982 1.00 86.75 362 ARG A CA 1
ATOM 2836 C C . ARG A 1 362 ? 16.938 -7.819 -22.485 1.00 86.75 362 ARG A C 1
ATOM 2838 O O . ARG A 1 362 ? 16.590 -8.742 -21.759 1.00 86.75 362 ARG A O 1
ATOM 2845 N N . LEU A 1 363 ? 17.173 -6.582 -22.045 1.00 86.44 363 LEU A N 1
ATOM 2846 C CA . LEU A 1 363 ? 17.016 -6.169 -20.648 1.00 86.44 363 LEU A CA 1
ATOM 2847 C C . LEU A 1 363 ? 15.582 -6.436 -20.161 1.00 86.44 363 LEU A C 1
ATOM 2849 O O . LEU A 1 363 ? 15.388 -7.117 -19.159 1.00 86.44 363 LEU A O 1
ATOM 2853 N N . TYR A 1 364 ? 14.587 -6.024 -20.949 1.00 89.31 364 TYR A N 1
ATOM 2854 C CA . TYR A 1 364 ? 13.171 -6.271 -20.675 1.00 89.31 364 TYR A CA 1
ATOM 2855 C C . TYR A 1 364 ? 12.832 -7.768 -20.548 1.00 89.31 364 TYR A C 1
ATOM 2857 O O . TYR A 1 364 ? 12.171 -8.170 -19.595 1.00 89.31 364 TYR A O 1
ATOM 2865 N N . ASN A 1 365 ? 13.328 -8.619 -21.456 1.00 88.38 365 ASN A N 1
ATOM 2866 C CA . ASN A 1 365 ? 13.102 -10.071 -21.388 1.00 88.38 365 ASN A CA 1
ATOM 2867 C C . ASN A 1 365 ? 13.855 -10.777 -20.246 1.00 88.38 365 ASN A C 1
ATOM 2869 O O . ASN A 1 365 ? 13.417 -11.842 -19.821 1.00 88.38 365 ASN A O 1
ATOM 2873 N N . GLU A 1 366 ? 14.992 -10.245 -19.785 1.00 85.25 366 GLU A N 1
ATOM 2874 C CA . GLU A 1 366 ? 15.736 -10.820 -18.655 1.00 85.25 366 GLU A CA 1
ATOM 2875 C C . GLU A 1 366 ? 15.168 -10.378 -17.288 1.00 85.25 366 GLU A C 1
ATOM 2877 O O . GLU A 1 366 ? 15.330 -11.121 -16.323 1.00 85.25 366 GLU A O 1
ATOM 2882 N N . LEU A 1 367 ? 14.488 -9.222 -17.199 1.00 87.94 367 LEU A N 1
ATOM 2883 C CA . LEU A 1 367 ? 13.988 -8.652 -15.935 1.00 87.94 367 LEU A CA 1
ATOM 2884 C C . LEU A 1 367 ? 12.479 -8.811 -15.689 1.00 87.94 367 LEU A C 1
ATOM 2886 O O . LEU A 1 367 ? 12.076 -9.003 -14.547 1.00 87.94 367 LEU A O 1
ATOM 2890 N N . PHE A 1 368 ? 11.632 -8.715 -16.716 1.00 91.25 368 PHE A N 1
ATOM 2891 C CA . PHE A 1 368 ? 10.173 -8.735 -16.547 1.00 91.25 368 PHE A CA 1
ATOM 2892 C C . PHE A 1 368 ? 9.623 -10.155 -16.747 1.00 91.25 368 PHE A C 1
ATOM 2894 O O . PHE A 1 368 ? 10.059 -10.824 -17.686 1.00 91.25 368 PHE A O 1
ATOM 2901 N N . PRO A 1 369 ? 8.653 -10.633 -15.947 1.00 91.94 369 PRO A N 1
ATOM 2902 C CA . PRO A 1 369 ? 8.046 -11.951 -16.134 1.00 91.94 369 PRO A CA 1
ATOM 2903 C C . PRO A 1 369 ? 7.091 -12.000 -17.341 1.00 91.94 369 PRO A C 1
ATOM 2905 O O . PRO A 1 369 ? 6.539 -10.989 -17.773 1.00 91.94 369 PRO A O 1
ATOM 2908 N N . ASP A 1 370 ? 6.935 -13.190 -17.931 1.00 90.00 370 ASP A N 1
ATOM 2909 C CA . ASP A 1 370 ? 6.273 -13.407 -19.230 1.00 90.00 370 ASP A CA 1
ATOM 2910 C C . ASP A 1 370 ? 4.823 -12.900 -19.303 1.00 90.00 370 ASP A C 1
ATOM 2912 O O . ASP A 1 370 ? 4.366 -12.493 -20.373 1.00 90.00 370 ASP A O 1
ATOM 2916 N N . ASP A 1 371 ? 4.097 -12.932 -18.193 1.00 91.31 371 ASP A N 1
ATOM 2917 C CA . ASP A 1 371 ? 2.724 -12.451 -18.049 1.00 91.31 371 ASP A CA 1
ATOM 2918 C C . ASP A 1 371 ? 2.646 -10.918 -18.014 1.00 91.31 371 ASP A C 1
ATOM 2920 O O . ASP A 1 371 ? 1.874 -10.338 -18.782 1.00 91.31 371 ASP A O 1
ATOM 2924 N N . LEU A 1 372 ? 3.504 -10.254 -17.232 1.00 92.62 372 LEU A N 1
ATOM 2925 C CA . LEU A 1 372 ? 3.647 -8.795 -17.249 1.00 92.62 372 LEU A CA 1
ATOM 2926 C C . LEU A 1 372 ? 4.083 -8.296 -18.633 1.00 92.62 372 LEU A C 1
ATOM 2928 O O . LEU A 1 372 ? 3.550 -7.299 -19.121 1.00 92.62 372 LEU A O 1
ATOM 2932 N N . ARG A 1 373 ? 4.993 -9.012 -19.316 1.00 92.00 373 ARG A N 1
ATOM 2933 C CA . ARG A 1 373 ? 5.413 -8.647 -20.683 1.00 92.00 373 ARG A CA 1
ATOM 2934 C C . ARG A 1 373 ? 4.252 -8.702 -21.681 1.00 92.00 373 ARG A C 1
ATOM 2936 O O . ARG A 1 373 ? 4.064 -7.776 -22.466 1.00 92.00 373 ARG A O 1
ATOM 2943 N N . GLN A 1 374 ? 3.430 -9.751 -21.622 1.00 90.25 374 GLN A N 1
ATOM 2944 C CA . GLN A 1 374 ? 2.228 -9.873 -22.461 1.00 90.25 374 GLN A CA 1
ATOM 2945 C C . GLN A 1 374 ? 1.165 -8.817 -22.133 1.00 90.25 374 GLN A C 1
ATOM 2947 O O . GLN A 1 374 ? 0.503 -8.309 -23.039 1.00 90.25 374 GLN A O 1
ATOM 2952 N N . LEU A 1 375 ? 0.999 -8.485 -20.852 1.00 91.31 375 LEU A N 1
ATOM 2953 C CA . LEU A 1 375 ? 0.060 -7.466 -20.402 1.00 91.31 375 LEU A CA 1
ATOM 2954 C C . LEU A 1 375 ? 0.453 -6.072 -20.901 1.00 91.31 375 LEU A C 1
ATOM 2956 O O . LEU A 1 375 ? -0.369 -5.403 -21.521 1.00 91.31 375 LEU A O 1
ATOM 2960 N N . LEU A 1 376 ? 1.699 -5.650 -20.676 1.00 91.31 376 LEU A N 1
ATOM 2961 C CA . LEU A 1 376 ? 2.173 -4.336 -21.111 1.00 91.31 376 LEU A CA 1
ATOM 2962 C C . LEU A 1 376 ? 2.142 -4.208 -22.643 1.00 91.31 376 LEU A C 1
ATOM 2964 O O . LEU A 1 376 ? 1.747 -3.162 -23.148 1.00 91.31 376 LEU A O 1
ATOM 2968 N N . TRP A 1 377 ? 2.448 -5.281 -23.390 1.00 91.12 377 TRP A N 1
ATOM 2969 C CA . TRP A 1 377 ? 2.293 -5.290 -24.851 1.00 91.12 377 TRP A CA 1
ATOM 2970 C C . TRP A 1 377 ? 0.845 -5.068 -25.306 1.00 91.12 377 TRP A C 1
ATOM 2972 O O . TRP A 1 377 ? 0.592 -4.238 -26.173 1.00 91.12 377 TRP A O 1
ATOM 2982 N N . ARG A 1 378 ? -0.132 -5.756 -24.696 1.00 90.19 378 ARG A N 1
ATOM 2983 C CA . ARG A 1 378 ? -1.568 -5.551 -24.990 1.00 90.19 378 ARG A CA 1
ATOM 2984 C C . ARG A 1 378 ? -2.045 -4.118 -24.739 1.00 90.19 378 ARG A C 1
ATOM 2986 O O . ARG A 1 378 ? -3.063 -3.714 -25.294 1.00 90.19 378 ARG A O 1
ATOM 2993 N N . LEU A 1 379 ? -1.375 -3.405 -23.841 1.00 89.38 379 LEU A N 1
ATOM 2994 C CA . LEU A 1 379 ? -1.738 -2.059 -23.414 1.00 89.38 379 LEU A CA 1
ATOM 2995 C C . LEU A 1 379 ? -0.933 -0.972 -24.138 1.00 89.38 379 LEU A C 1
ATOM 2997 O O . LEU A 1 379 ? -1.215 0.199 -23.919 1.00 89.38 379 LEU A O 1
ATOM 3001 N N . GLN A 1 380 ? 0.029 -1.322 -25.002 1.00 88.25 380 GLN A N 1
ATOM 3002 C CA . GLN A 1 380 ? 0.988 -0.371 -25.585 1.00 88.25 380 GLN A CA 1
ATOM 3003 C C . GLN A 1 380 ? 0.328 0.849 -26.250 1.00 88.25 380 GLN A C 1
ATOM 3005 O O . GLN A 1 380 ? 0.799 1.967 -26.080 1.00 88.25 380 GLN A O 1
ATOM 3010 N N . ASP A 1 381 ? -0.798 0.648 -26.942 1.00 87.19 381 ASP A N 1
ATOM 3011 C CA . ASP A 1 381 ? -1.526 1.702 -27.661 1.00 87.19 381 ASP A CA 1
ATOM 3012 C C . ASP A 1 381 ? -2.409 2.569 -26.736 1.00 87.19 381 ASP A C 1
ATOM 3014 O O . ASP A 1 381 ? -2.981 3.568 -27.168 1.00 87.19 381 ASP A O 1
ATOM 3018 N N . GLN A 1 382 ? -2.533 2.183 -25.462 1.00 84.31 382 GLN A N 1
ATOM 3019 C CA . GLN A 1 382 ? -3.307 2.860 -24.413 1.00 84.31 382 GLN A CA 1
ATOM 3020 C C . GLN A 1 382 ? -2.410 3.589 -23.395 1.00 84.31 382 GLN A C 1
ATOM 3022 O O . GLN A 1 382 ? -2.917 4.329 -22.554 1.00 84.31 382 GLN A O 1
ATOM 3027 N N . ILE A 1 383 ? -1.089 3.382 -23.452 1.00 82.56 383 ILE A N 1
ATOM 3028 C CA . ILE A 1 383 ? -0.110 3.941 -22.515 1.00 82.56 383 ILE A CA 1
ATOM 3029 C C . ILE A 1 383 ? 0.687 5.041 -23.220 1.00 82.56 383 ILE A C 1
ATOM 3031 O O . ILE A 1 383 ? 1.465 4.771 -24.132 1.00 82.56 383 ILE A O 1
ATOM 3035 N N . THR A 1 384 ? 0.556 6.283 -22.758 1.00 82.19 384 THR A N 1
ATOM 3036 C CA . THR A 1 384 ? 1.372 7.420 -23.226 1.00 82.19 384 THR A CA 1
ATOM 3037 C C . THR A 1 384 ? 2.447 7.833 -22.219 1.00 82.19 384 THR A C 1
ATOM 3039 O O . THR A 1 384 ? 3.428 8.480 -22.582 1.00 82.19 384 THR A O 1
ATOM 3042 N N . SER A 1 385 ? 2.286 7.435 -20.956 1.00 82.94 385 SER A N 1
ATOM 3043 C CA . SER A 1 385 ? 3.132 7.813 -19.830 1.00 82.94 385 SER A CA 1
ATOM 3044 C C . SER A 1 385 ? 3.255 6.671 -18.817 1.00 82.94 385 SER A C 1
ATOM 3046 O O . SER A 1 385 ? 2.269 6.028 -18.453 1.00 82.94 385 SER A O 1
ATOM 3048 N N . VAL A 1 386 ? 4.483 6.428 -18.355 1.00 85.56 386 VAL A N 1
ATOM 3049 C CA . VAL A 1 386 ? 4.803 5.432 -17.324 1.00 85.56 386 VAL A CA 1
ATOM 3050 C C . VAL A 1 386 ? 5.673 6.090 -16.261 1.00 85.56 386 VAL A C 1
ATOM 3052 O O . VAL A 1 386 ? 6.690 6.701 -16.588 1.00 85.56 386 VAL A O 1
ATOM 3055 N N . LEU A 1 387 ? 5.296 5.939 -14.993 1.00 82.75 387 LEU A N 1
ATOM 3056 C CA . LEU A 1 387 ? 6.150 6.240 -13.848 1.00 82.75 387 LEU A CA 1
ATOM 3057 C C . LEU A 1 387 ? 6.777 4.939 -13.344 1.00 82.75 387 LEU A C 1
ATOM 3059 O O . LEU A 1 387 ? 6.058 3.979 -13.080 1.00 82.75 387 LEU A O 1
ATOM 3063 N N . ILE A 1 388 ? 8.099 4.908 -13.181 1.00 83.69 388 ILE A N 1
ATOM 3064 C CA . ILE A 1 388 ? 8.808 3.768 -12.586 1.00 83.69 388 ILE A CA 1
ATOM 3065 C C . ILE A 1 388 ? 9.383 4.201 -11.236 1.00 83.69 388 ILE A C 1
ATOM 3067 O O . ILE A 1 388 ? 10.063 5.222 -11.144 1.00 83.69 388 ILE A O 1
ATOM 3071 N N . GLN A 1 389 ? 9.101 3.427 -10.190 1.00 79.12 389 GLN A N 1
ATOM 3072 C CA . GLN A 1 389 ? 9.617 3.625 -8.839 1.00 79.12 389 GLN A CA 1
ATOM 3073 C C . GLN A 1 389 ? 10.367 2.366 -8.402 1.00 79.12 389 GLN A C 1
ATOM 3075 O O . GLN A 1 389 ? 9.761 1.429 -7.890 1.00 79.12 389 GLN A O 1
ATOM 3080 N N . ALA A 1 390 ? 11.681 2.349 -8.609 1.00 79.56 390 ALA A N 1
ATOM 3081 C CA . ALA A 1 390 ? 12.554 1.297 -8.100 1.00 79.56 390 ALA A CA 1
ATOM 3082 C C . ALA A 1 390 ? 13.138 1.687 -6.734 1.00 79.56 390 ALA A C 1
ATOM 3084 O O . ALA A 1 390 ? 13.436 2.860 -6.477 1.00 79.56 390 ALA A O 1
ATOM 3085 N N . ASP A 1 391 ? 13.297 0.714 -5.840 1.00 72.44 391 ASP A N 1
ATOM 3086 C CA . ASP A 1 391 ? 14.045 0.902 -4.600 1.00 72.44 391 ASP A CA 1
ATOM 3087 C C . ASP A 1 391 ? 15.563 0.879 -4.829 1.00 72.44 391 ASP A C 1
ATOM 3089 O O . ASP A 1 391 ? 16.281 1.640 -4.170 1.00 72.44 391 ASP A O 1
ATOM 3093 N N . GLU A 1 392 ? 16.032 0.090 -5.793 1.00 77.56 392 GLU A N 1
ATOM 3094 C CA . GLU A 1 392 ? 17.412 0.066 -6.260 1.00 77.56 392 GLU A CA 1
ATOM 3095 C C . GLU A 1 392 ? 17.706 1.139 -7.345 1.00 77.56 392 GLU A C 1
ATOM 3097 O O . GLU A 1 392 ? 16.833 1.472 -8.146 1.00 77.56 392 GLU A O 1
ATOM 3102 N N . PRO A 1 393 ? 18.911 1.751 -7.354 1.00 70.94 393 PRO A N 1
ATOM 3103 C CA . PRO A 1 393 ? 19.266 2.845 -8.270 1.00 70.94 393 PRO A CA 1
ATOM 3104 C C . PRO A 1 393 ? 20.157 2.428 -9.457 1.00 70.94 393 PRO A C 1
ATOM 3106 O O . PRO A 1 393 ? 20.753 3.295 -10.099 1.00 70.94 393 PRO A O 1
ATOM 3109 N N . TRP A 1 394 ? 20.384 1.132 -9.671 1.00 75.19 394 TRP A N 1
ATOM 3110 C CA . TRP A 1 394 ? 21.448 0.609 -10.526 1.00 75.19 394 TRP A CA 1
ATOM 3111 C C . TRP A 1 394 ? 20.952 -0.061 -11.821 1.00 75.19 394 TRP A C 1
ATOM 3113 O O . TRP A 1 394 ? 21.736 -0.131 -12.773 1.00 75.19 394 TRP A O 1
ATOM 3123 N N . ILE A 1 395 ? 19.683 -0.477 -11.930 1.00 84.25 395 ILE A N 1
ATOM 3124 C CA . ILE A 1 395 ? 19.079 -0.887 -13.211 1.00 84.25 395 ILE A CA 1
ATOM 3125 C C . ILE A 1 395 ? 18.587 0.337 -14.001 1.00 84.25 395 ILE A C 1
ATOM 3127 O O . ILE A 1 395 ? 17.796 1.127 -13.487 1.00 84.25 395 ILE A O 1
ATOM 3131 N N . PRO A 1 396 ? 18.968 0.469 -15.287 1.00 86.25 396 PRO A N 1
ATOM 3132 C CA . PRO A 1 396 ? 18.394 1.464 -16.185 1.00 86.25 396 PRO A CA 1
ATOM 3133 C C . PRO A 1 396 ? 17.022 0.993 -16.701 1.00 86.25 396 PRO A C 1
ATOM 3135 O O . PRO A 1 396 ? 16.891 0.489 -17.822 1.00 86.25 396 PRO A O 1
ATOM 3138 N N . TRP A 1 397 ? 15.983 1.083 -15.868 1.00 88.19 397 TRP A N 1
ATOM 3139 C CA . TRP A 1 397 ? 14.621 0.645 -16.210 1.00 88.19 397 TRP A CA 1
ATOM 3140 C C . TRP A 1 397 ? 14.059 1.361 -17.439 1.00 88.19 397 TRP A C 1
ATOM 3142 O O . TRP A 1 397 ? 13.407 0.742 -18.276 1.00 88.19 397 TRP A O 1
ATOM 3152 N N . GLU A 1 398 ? 14.380 2.643 -17.591 1.00 85.81 398 GLU A N 1
ATOM 3153 C CA . GLU A 1 398 ? 14.049 3.494 -18.734 1.00 85.81 398 GLU A CA 1
ATOM 3154 C C . GLU A 1 398 ? 14.657 3.012 -20.063 1.00 85.81 398 GLU A C 1
ATOM 3156 O O . GLU A 1 398 ? 14.170 3.369 -21.135 1.00 85.81 398 GLU A O 1
ATOM 3161 N N . MET A 1 399 ? 15.691 2.165 -20.009 1.00 87.75 399 MET A N 1
ATOM 3162 C CA . MET A 1 399 ? 16.279 1.522 -21.184 1.00 87.75 399 MET A CA 1
ATOM 3163 C C . MET A 1 399 ? 15.562 0.226 -21.586 1.00 87.75 399 MET A C 1
ATOM 3165 O O . MET A 1 399 ? 15.877 -0.332 -22.641 1.00 87.75 399 MET A O 1
ATOM 3169 N N . CYS A 1 400 ? 14.610 -0.276 -20.791 1.00 89.62 400 CYS A N 1
ATOM 3170 C CA . CYS A 1 400 ? 13.814 -1.444 -21.157 1.00 89.62 400 CYS A CA 1
ATOM 3171 C C . CYS A 1 400 ? 12.927 -1.125 -22.365 1.00 89.62 400 CYS A C 1
ATOM 3173 O O . CYS A 1 400 ? 12.089 -0.227 -22.331 1.00 89.62 400 CYS A O 1
ATOM 3175 N N . ARG A 1 401 ? 13.078 -1.903 -23.440 1.00 88.50 401 ARG A N 1
ATOM 3176 C CA . ARG A 1 401 ? 12.225 -1.785 -24.623 1.00 88.50 401 ARG A CA 1
ATOM 3177 C C . ARG A 1 401 ? 11.134 -2.840 -24.558 1.00 88.50 401 ARG A C 1
ATOM 3179 O O . ARG A 1 401 ? 11.437 -4.033 -24.572 1.00 88.50 401 ARG A O 1
ATOM 3186 N N . LEU A 1 402 ? 9.887 -2.377 -24.558 1.00 86.81 402 LEU A N 1
ATOM 3187 C CA . LEU A 1 402 ? 8.709 -3.213 -24.737 1.00 86.81 402 LEU A CA 1
ATOM 3188 C C . LEU A 1 402 ? 8.872 -4.073 -26.000 1.00 86.81 402 LEU A C 1
ATOM 3190 O O . LEU A 1 402 ? 9.157 -3.540 -27.074 1.00 86.81 402 LEU A O 1
ATOM 3194 N N . VAL A 1 403 ? 8.707 -5.387 -25.861 1.00 83.81 403 VAL A N 1
ATOM 3195 C CA . VAL A 1 403 ? 8.619 -6.315 -26.994 1.00 83.81 403 VAL A CA 1
ATOM 3196 C C . VAL A 1 403 ? 7.498 -7.311 -26.778 1.00 83.81 403 VAL A C 1
ATOM 3198 O O . VAL A 1 403 ? 7.251 -7.751 -25.652 1.00 83.81 403 VAL A O 1
ATOM 3201 N N . GLY A 1 404 ? 6.846 -7.688 -27.868 1.00 76.00 404 GLY A N 1
ATOM 3202 C CA . GLY A 1 404 ? 5.683 -8.561 -27.838 1.00 76.00 404 GLY A CA 1
ATOM 3203 C C . GLY A 1 404 ? 5.768 -9.706 -28.817 1.00 76.00 404 GLY A C 1
ATOM 3204 O O . GLY A 1 404 ? 6.847 -10.129 -29.232 1.00 76.00 404 GLY A O 1
ATOM 3205 N N . ARG A 1 405 ? 4.597 -10.240 -29.170 1.00 71.12 405 ARG A N 1
ATOM 3206 C CA . ARG A 1 405 ? 4.466 -11.258 -30.210 1.00 71.12 405 ARG A CA 1
ATOM 3207 C C . ARG A 1 405 ? 3.299 -10.946 -31.130 1.00 71.12 405 ARG A C 1
ATOM 3209 O O . ARG A 1 405 ? 2.149 -11.059 -30.721 1.00 71.12 405 ARG A O 1
ATOM 3216 N N . GLU A 1 406 ? 3.600 -10.687 -32.395 1.00 69.12 406 GLU A N 1
ATOM 3217 C CA . GLU A 1 406 ? 2.608 -10.663 -33.468 1.00 69.12 406 GLU A CA 1
ATOM 3218 C C . GLU A 1 406 ? 2.852 -11.849 -34.396 1.00 69.12 406 GLU A C 1
ATOM 3220 O O . GLU A 1 406 ? 3.977 -12.092 -34.839 1.00 69.12 406 GLU A O 1
ATOM 3225 N N . ASN A 1 407 ? 1.801 -12.618 -34.693 1.00 60.88 407 ASN A N 1
ATOM 3226 C CA . ASN A 1 407 ? 1.855 -13.738 -35.642 1.00 60.88 407 ASN A CA 1
ATOM 3227 C C . ASN A 1 407 ? 3.015 -14.733 -35.385 1.00 60.88 407 ASN A C 1
ATOM 3229 O O . ASN A 1 407 ? 3.605 -15.286 -36.314 1.00 60.88 407 ASN A O 1
ATOM 3233 N N . GLY A 1 408 ? 3.370 -14.944 -34.110 1.00 56.47 408 GLY A N 1
ATOM 3234 C CA . GLY A 1 408 ? 4.446 -15.848 -33.684 1.00 56.47 408 GLY A CA 1
ATOM 3235 C C . GLY A 1 408 ? 5.875 -15.300 -33.813 1.00 56.47 408 GLY A C 1
ATOM 3236 O O . GLY A 1 408 ? 6.820 -16.032 -33.520 1.00 56.47 408 GLY A O 1
ATOM 3237 N N . ARG A 1 409 ? 6.064 -14.037 -34.214 1.00 59.06 409 ARG A N 1
ATOM 3238 C CA . ARG A 1 409 ? 7.368 -13.351 -34.237 1.00 59.06 409 ARG A CA 1
ATOM 3239 C C . ARG A 1 409 ? 7.475 -12.371 -33.077 1.00 59.06 409 ARG A C 1
ATOM 3241 O O . ARG A 1 409 ? 6.477 -11.768 -32.707 1.00 59.06 409 ARG A O 1
ATOM 3248 N N . VAL A 1 410 ? 8.680 -12.216 -32.527 1.00 62.41 410 VAL A N 1
ATOM 3249 C CA . VAL A 1 410 ? 8.973 -11.140 -31.567 1.00 62.41 410 VAL A CA 1
ATOM 3250 C C . VAL A 1 410 ? 9.089 -9.823 -32.332 1.00 62.41 410 VAL A C 1
ATOM 3252 O O . VAL A 1 410 ? 9.758 -9.796 -33.370 1.00 62.41 410 VAL A O 1
ATOM 3255 N N . VAL A 1 411 ? 8.435 -8.777 -31.825 1.00 59.97 411 VAL A N 1
ATOM 3256 C CA . VAL A 1 411 ? 8.381 -7.420 -32.404 1.00 59.97 411 VAL A CA 1
ATOM 3257 C C . VAL A 1 411 ? 8.786 -6.393 -31.352 1.00 59.97 411 VAL A C 1
ATOM 3259 O O . VAL A 1 411 ? 8.406 -6.626 -30.182 1.00 59.97 411 VAL A O 1
#

Foldseek 3Di:
DDPPDFWQLLAFAQQEAEEEQQAFLQQVLQQLVQWPGQKYWYWYADPVRDIFIDIDGSVVSNVLSVPDDRRHGNCVSVVVVPDHTFAEDERGPTPVPDDQKHFYDYVNHGGGIHHVPDDPPVRDDDDTDDDDDDDDDDDPALQKKKWWWAWFLEDEAQDKTKIWIFIGSDPDDQLTEIAIQPDDDDQQFWKKKFKAWLFQKDKPDDRIDTWGDHRPDGTGTDIIMITGHDFAWTWMKMWIDTLLHTSFIDIRIHGHDYPPDPDDPRDRDDDPDDGPPPPDDDFQKEWEWEWDDDDPKIKIWIFMTGNDVVLVRHRNIDIWPIQPDDPVVVLVVLVVVLVVLVPDPPRDVVVSVVVLLVSLCVLQVRHGDPVVLASCVVCVVVGPGYHYHYSDDRDPNVSHHRWDDDPRDID